Protein 4H3T (pdb70)

CATH classification: 1.10.132.100

Sequence (512 aa):
EPEHFDLSSEPWLPVRFRDGRRSEVSLRDIFVLAHTIVGFDVDFPTLEPALLRLVLALAYRILRGPKDDAEWGRLWEADRFSEDAIDDYFARWRHRFDLFSKEFPFFQVADLEPAGKGGVKKTANSLVAYAPSTELALSPAEAARWLVERHAFGSASDKTGAKGNPKVKGGKDTPAIGYLAWIGFVAPVGQTLRETLLLNLVPWQYRNLIRGGEDDVPAWERDPLGPTRVRAPDGVCDLFTWQGRRIRLFPERRRGDAIVVPRVLICAGDEVDRRAARDVDPHVGWRESRRGAEVSYVPLRARPGQQQVWRGLSSVLALGAEEQRAGVLSFVEGLQSRGIALVSLLVTSAKFGNSTTLDDLAYDRRLDTPLAVLNQEDPAAATVAIDAVTFAAHAAQALGYVAEARYLSYDLSFHEESKRHRVPEGKAALAKAARSSALAEEIYGRRLDAPYRHFLTGLANIDDLERPRAEWAALVEAVARDLASRELAQLAPAQAFAGVAGEDRFRRLARARNEFSP

Radius of gyration: 26.62 Å; Cα contacts (8 Å, |Δi|>4): 987; chains: 1; bounding box: 87×62×56 Å

Nearest PDB structures (foldseek):
  4h3t-assembly1_A  TM=1.002E+00  e=1.294E-88  Acidimicrobium ferrooxidans DSM 10331
  4an8-assembly1_A  TM=8.116E-01  e=1.338E-25  Thermus thermophilus HB8
  4ej3-assembly2_B  TM=8.142E-01  e=2.433E-24  Thermus thermophilus HB8
  4f3e-assembly2_B  TM=8.028E-01  e=8.249E-25  Thermus thermophilus HB8
  4an8-assembly2_B  TM=8.357E-01  e=1.739E-23  Thermus thermophilus HB8

B-factor: mean 52.89, std 14.52, range [32.0, 164.7]

InterPro domains:
  IPR013381 CRISPR-associated protein Cse1 [PF09481] (8-495)
  IPR013381 CRISPR-associated protein Cse1 [TIGR02547] (8-338)

Structure (mmCIF, N/CA/C/O backbone):
data_4H3T
#
_entry.id   4H3T
#
_cell.length_a   137.017
_cell.length_b   137.017
_cell.length_c   203.537
_cell.angle_alpha   90.00
_cell.angle_beta   90.00
_cell.angle_gamma   90.00
#
_symmetry.space_group_name_H-M   'I 41 2 2'
#
loop_
_entity.id
_entity.type
_entity.pdbx_description
1 polymer 'CRISPR-associated protein, Cse1 family'
2 non-polymer GLYCEROL
3 water water
#
loop_
_atom_site.group_PDB
_atom_site.id
_atom_site.type_symbol
_atom_site.label_atom_id
_atom_site.label_alt_id
_atom_site.label_comp_id
_atom_site.label_asym_id
_atom_site.label_entity_id
_atom_site.label_seq_id
_atom_site.pdbx_PDB_ins_code
_atom_site.Cartn_x
_atom_site.Cartn_y
_atom_site.Cartn_z
_atom_site.occupancy
_atom_site.B_iso_or_equiv
_atom_site.auth_seq_id
_atom_site.auth_comp_id
_atom_site.auth_asym_id
_atom_site.auth_atom_id
_atom_site.pdbx_PDB_model_num
ATOM 1 N N . GLU A 1 5 ? 22.992 43.328 -16.108 1.00 81.94 2 GLU A N 1
ATOM 2 C CA . GLU A 1 5 ? 21.965 44.353 -15.817 1.00 78.25 2 GLU A CA 1
ATOM 3 C C . GLU A 1 5 ? 21.178 44.011 -14.539 1.00 77.09 2 GLU A C 1
ATOM 4 O O . GLU A 1 5 ? 20.714 42.872 -14.402 1.00 75.25 2 GLU A O 1
ATOM 10 N N . PRO A 1 6 ? 20.997 44.982 -13.610 1.00 71.14 3 PRO A N 1
ATOM 11 C CA . PRO A 1 6 ? 20.233 44.673 -12.388 1.00 69.92 3 PRO A CA 1
ATOM 12 C C . PRO A 1 6 ? 18.788 44.306 -12.698 1.00 70.29 3 PRO A C 1
ATOM 13 O O . PRO A 1 6 ? 18.177 44.804 -13.671 1.00 68.61 3 PRO A O 1
ATOM 17 N N . GLU A 1 7 ? 18.235 43.427 -11.872 1.00 64.29 4 GLU A N 1
ATOM 18 C CA . GLU A 1 7 ? 16.866 42.967 -12.059 1.00 60.97 4 GLU A CA 1
ATOM 19 C C . GLU A 1 7 ? 15.881 44.094 -11.792 1.00 58.18 4 GLU A C 1
ATOM 20 O O . GLU A 1 7 ? 16.099 44.929 -10.921 1.00 58.40 4 GLU A O 1
ATOM 34 N N . HIS A 1 9 ? 12.345 45.167 -10.339 1.00 49.22 6 HIS A N 1
ATOM 35 C CA . HIS A 1 9 ? 11.385 44.812 -9.321 1.00 48.38 6 HIS A CA 1
ATOM 36 C C . HIS A 1 9 ? 10.538 46.012 -8.944 1.00 50.41 6 HIS A C 1
ATOM 37 O O . HIS A 1 9 ? 11.019 47.147 -9.012 1.00 49.51 6 HIS A O 1
ATOM 44 N N . PHE A 1 10 ? 9.277 45.758 -8.556 1.00 46.09 7 PHE A N 1
ATOM 45 C CA . PHE A 1 10 ? 8.357 46.795 -8.035 1.00 44.62 7 PHE A CA 1
ATOM 46 C C . PHE A 1 10 ? 7.366 46.088 -7.124 1.00 44.45 7 PHE A C 1
ATOM 47 O O . PHE A 1 10 ? 6.351 45.529 -7.561 1.00 43.58 7 PHE A O 1
ATOM 55 N N . ASP A 1 11 ? 7.722 46.053 -5.849 1.00 42.90 8 ASP A N 1
ATOM 56 C CA . ASP A 1 11 ? 6.970 45.346 -4.815 1.00 43.36 8 ASP A CA 1
ATOM 57 C C . ASP A 1 11 ? 5.789 46.227 -4.385 1.00 45.13 8 ASP A C 1
ATOM 58 O O . ASP A 1 11 ? 5.960 47.228 -3.688 1.00 42.61 8 ASP A O 1
ATOM 63 N N . LEU A 1 12 ? 4.597 45.790 -4.745 1.00 41.59 9 LEU A N 1
ATOM 64 C CA . LEU A 1 12 ? 3.347 46.515 -4.475 1.00 41.21 9 LEU A CA 1
ATOM 65 C C . LEU A 1 12 ? 2.997 46.549 -2.997 1.00 44.52 9 LEU A C 1
ATOM 66 O O . LEU A 1 12 ? 2.163 47.364 -2.570 1.00 43.80 9 LEU A O 1
ATOM 71 N N . SER A 1 13 ? 3.594 45.687 -2.199 1.00 44.42 10 SER A N 1
ATOM 72 C CA . SER A 1 13 ? 3.363 45.775 -0.757 1.00 43.76 10 SER A CA 1
ATOM 73 C C . SER A 1 13 ? 4.188 46.893 -0.098 1.00 49.26 10 SER A C 1
ATOM 74 O O . SER A 1 13 ? 3.845 47.287 1.004 1.00 47.50 10 SER A O 1
ATOM 77 N N . SER A 1 14 ? 5.315 47.354 -0.713 1.00 46.81 11 SER A N 1
ATOM 78 C CA . SER A 1 14 ? 6.194 48.329 -0.068 1.00 46.77 11 SER A CA 1
ATOM 79 C C . SER A 1 14 ? 6.496 49.581 -0.909 1.00 52.50 11 SER A C 1
ATOM 80 O O . SER A 1 14 ? 6.968 50.564 -0.356 1.00 53.92 11 SER A O 1
ATOM 83 N N . GLU A 1 15 ? 6.147 49.602 -2.178 1.00 48.57 12 GLU A N 1
ATOM 84 C CA . GLU A 1 15 ? 6.329 50.790 -3.046 1.00 49.59 12 GLU A CA 1
ATOM 85 C C . GLU A 1 15 ? 5.063 51.592 -3.134 1.00 48.83 12 GLU A C 1
ATOM 86 O O . GLU A 1 15 ? 3.986 51.000 -3.163 1.00 44.69 12 GLU A O 1
ATOM 92 N N . PRO A 1 16 ? 5.171 52.911 -3.327 1.00 48.07 13 PRO A N 1
ATOM 93 C CA . PRO A 1 16 ? 3.939 53.742 -3.388 1.00 47.52 13 PRO A CA 1
ATOM 94 C C . PRO A 1 16 ? 3.205 53.641 -4.731 1.00 48.28 13 PRO A C 1
ATOM 95 O O . PRO A 1 16 ? 3.808 53.802 -5.773 1.00 44.59 13 PRO A O 1
ATOM 99 N N . TRP A 1 17 ? 1.903 53.295 -4.715 1.00 40.98 14 TRP A N 1
ATOM 100 C CA . TRP A 1 17 ? 1.143 53.278 -5.950 1.00 38.28 14 TRP A CA 1
ATOM 101 C C . TRP A 1 17 ? -0.365 53.540 -5.796 1.00 42.26 14 TRP A C 1
ATOM 102 O O . TRP A 1 17 ? -1.034 53.641 -6.813 1.00 40.16 14 TRP A O 1
ATOM 113 N N . LEU A 1 18 ? -0.889 53.592 -4.569 1.00 39.25 15 LEU A N 1
ATOM 114 C CA . LEU A 1 18 ? -2.324 53.749 -4.282 1.00 39.72 15 LEU A CA 1
ATOM 115 C C . LEU A 1 18 ? -2.591 55.187 -3.861 1.00 42.90 15 LEU A C 1
ATOM 116 O O . LEU A 1 18 ? -2.143 55.602 -2.807 1.00 41.31 15 LEU A O 1
ATOM 121 N N . PRO A 1 19 ? -3.241 55.994 -4.719 1.00 42.09 16 PRO A N 1
ATOM 122 C CA . PRO A 1 19 ? -3.426 57.418 -4.380 1.00 41.96 16 PRO A CA 1
ATOM 123 C C . PRO A 1 19 ? -4.524 57.597 -3.340 1.00 42.66 16 PRO A C 1
ATOM 124 O O . PRO A 1 19 ? -5.646 57.105 -3.495 1.00 40.08 16 PRO A O 1
ATOM 128 N N . VAL A 1 20 ? -4.194 58.301 -2.293 1.00 40.31 17 VAL A N 1
ATOM 129 C CA . VAL A 1 20 ? -5.123 58.531 -1.194 1.00 40.36 17 VAL A CA 1
ATOM 130 C C . VAL A 1 20 ? -5.084 59.979 -0.782 1.00 46.45 17 VAL A C 1
ATOM 131 O O . VAL A 1 20 ? -4.148 60.706 -1.090 1.00 45.21 17 VAL A O 1
ATOM 135 N N . ARG A 1 21 ? -6.102 60.371 -0.041 1.00 43.13 18 ARG A N 1
ATOM 136 C CA . ARG A 1 21 ? -6.188 61.676 0.596 1.00 45.26 18 ARG A CA 1
ATOM 137 C C . ARG A 1 21 ? -6.150 61.459 2.116 1.00 48.08 18 ARG A C 1
ATOM 138 O O . ARG A 1 21 ? -6.918 60.660 2.640 1.00 47.58 18 ARG A O 1
ATOM 146 N N . PHE A 1 22 ? -5.222 62.110 2.794 1.00 48.50 19 PHE A N 1
ATOM 147 C CA . PHE A 1 22 ? -5.024 61.972 4.227 1.00 50.51 19 PHE A CA 1
ATOM 148 C C . PHE A 1 22 ? -5.953 62.934 4.968 1.00 55.24 19 PHE A C 1
ATOM 149 O O . PHE A 1 22 ? -6.377 63.927 4.382 1.00 53.65 19 PHE A O 1
ATOM 157 N N . ARG A 1 23 ? -6.294 62.623 6.232 1.00 54.39 20 ARG A N 1
ATOM 158 C CA . ARG A 1 23 ? -7.160 63.479 7.069 1.00 55.33 20 ARG A CA 1
ATOM 159 C C . ARG A 1 23 ? -6.523 64.873 7.299 1.00 60.75 20 ARG A C 1
ATOM 160 O O . ARG A 1 23 ? -7.249 65.846 7.402 1.00 59.97 20 ARG A O 1
ATOM 168 N N . ASP A 1 24 ? -5.175 64.987 7.315 1.00 61.27 21 ASP A N 1
ATOM 169 C CA . ASP A 1 24 ? -4.526 66.317 7.442 1.00 63.97 21 ASP A CA 1
ATOM 170 C C . ASP A 1 24 ? -4.458 67.114 6.090 1.00 69.49 21 ASP A C 1
ATOM 171 O O . ASP A 1 24 ? -3.806 68.170 6.042 1.00 70.06 21 ASP A O 1
ATOM 176 N N . GLY A 1 25 ? -5.035 66.575 5.013 1.00 64.26 22 GLY A N 1
ATOM 177 C CA . GLY A 1 25 ? -5.067 67.240 3.717 1.00 63.23 22 GLY A CA 1
ATOM 178 C C . GLY A 1 25 ? -4.049 66.760 2.706 1.00 64.44 22 GLY A C 1
ATOM 179 O O . GLY A 1 25 ? -4.207 67.050 1.527 1.00 62.94 22 GLY A O 1
ATOM 180 N N . ARG A 1 26 ? -2.997 66.033 3.126 1.00 60.86 23 ARG A N 1
ATOM 181 C CA . ARG A 1 26 ? -2.031 65.496 2.155 1.00 58.09 23 ARG A CA 1
ATOM 182 C C . ARG A 1 26 ? -2.683 64.575 1.147 1.00 55.49 23 ARG A C 1
ATOM 183 O O . ARG A 1 26 ? -3.612 63.828 1.476 1.00 54.87 23 ARG A O 1
ATOM 191 N N . ARG A 1 27 ? -2.157 64.608 -0.066 1.00 51.14 24 ARG A N 1
ATOM 192 C CA . ARG A 1 27 ? -2.549 63.753 -1.185 1.00 50.31 24 ARG A CA 1
ATOM 193 C C . ARG A 1 27 ? -1.297 63.123 -1.743 1.00 54.27 24 ARG A C 1
ATOM 194 O O . ARG A 1 27 ? -0.415 63.836 -2.205 1.00 54.32 24 ARG A O 1
ATOM 202 N N . SER A 1 28 ? -1.168 61.800 -1.594 1.00 50.20 25 SER A N 1
ATOM 203 C CA . SER A 1 28 ? 0.025 61.075 -2.048 1.00 49.46 25 SER A CA 1
ATOM 204 C C . SER A 1 28 ? -0.296 59.584 -2.263 1.00 49.53 25 SER A C 1
ATOM 205 O O . SER A 1 28 ? -1.432 59.136 -2.073 1.00 46.07 25 SER A O 1
ATOM 208 N N . GLU A 1 29 ? 0.656 58.866 -2.789 1.00 45.56 26 GLU A N 1
ATOM 209 C CA . GLU A 1 29 ? 0.513 57.442 -3.063 1.00 42.67 26 GLU A CA 1
ATOM 210 C C . GLU A 1 29 ? 1.070 56.636 -1.956 1.00 44.39 26 GLU A C 1
ATOM 211 O O . GLU A 1 29 ? 2.093 57.001 -1.388 1.00 44.78 26 GLU A O 1
ATOM 217 N N . VAL A 1 30 ? 0.415 55.515 -1.621 1.00 43.31 27 VAL A N 1
ATOM 218 C CA . VAL A 1 30 ? 0.919 54.644 -0.556 1.00 42.33 27 VAL A CA 1
ATOM 219 C C . VAL A 1 30 ? 1.039 53.204 -1.086 1.00 43.97 27 VAL A C 1
ATOM 220 O O . VAL A 1 30 ? 0.445 52.842 -2.105 1.00 42.10 27 VAL A O 1
ATOM 224 N N . SER A 1 31 ? 1.766 52.396 -0.371 1.00 40.10 28 SER A N 1
ATOM 225 C CA . SER A 1 31 ? 1.920 50.958 -0.652 1.00 40.37 28 SER A CA 1
ATOM 226 C C . SER A 1 31 ? 0.739 50.207 -0.046 1.00 47.03 28 SER A C 1
ATOM 227 O O . SER A 1 31 ? -0.029 50.796 0.730 1.00 44.52 28 SER A O 1
ATOM 230 N N . LEU A 1 32 ? 0.617 48.925 -0.347 1.00 42.32 29 LEU A N 1
ATOM 231 C CA . LEU A 1 32 ? -0.450 48.130 0.241 1.00 43.22 29 LEU A CA 1
ATOM 232 C C . LEU A 1 32 ? -0.238 47.952 1.752 1.00 46.35 29 LEU A C 1
ATOM 233 O O . LEU A 1 32 ? -1.195 47.986 2.485 1.00 46.70 29 LEU A O 1
ATOM 238 N N . ARG A 1 33 ? 1.000 47.891 2.217 1.00 45.87 30 ARG A N 1
ATOM 239 C CA . ARG A 1 33 ? 1.286 47.801 3.624 1.00 45.31 30 ARG A CA 1
ATOM 240 C C . ARG A 1 33 ? 0.799 49.080 4.324 1.00 50.73 30 ARG A C 1
ATOM 241 O O . ARG A 1 33 ? 0.050 48.982 5.295 1.00 48.04 30 ARG A O 1
ATOM 249 N N . ASP A 1 34 ? 1.183 50.253 3.817 1.00 49.39 31 ASP A N 1
ATOM 250 C CA . ASP A 1 34 ? 0.766 51.533 4.406 1.00 50.68 31 ASP A CA 1
ATOM 251 C C . ASP A 1 34 ? -0.721 51.818 4.270 1.00 54.32 31 ASP A C 1
ATOM 252 O O . ASP A 1 34 ? -1.289 52.422 5.156 1.00 54.11 31 ASP A O 1
ATOM 257 N N . ILE A 1 35 ? -1.370 51.352 3.241 1.00 48.78 32 ILE A N 1
ATOM 258 C CA . ILE A 1 35 ? -2.808 51.617 3.141 1.00 47.93 32 ILE A CA 1
ATOM 259 C C . ILE A 1 35 ? -3.578 50.913 4.332 1.00 51.36 32 ILE A C 1
ATOM 260 O O . ILE A 1 35 ? -4.569 51.452 4.812 1.00 50.79 32 ILE A O 1
ATOM 265 N N . PHE A 1 36 ? -3.061 49.811 4.861 1.00 46.96 33 PHE A N 1
ATOM 266 C CA . PHE A 1 36 ? -3.648 49.122 6.001 1.00 48.64 33 PHE A CA 1
ATOM 267 C C . PHE A 1 36 ? -3.157 49.736 7.299 1.00 52.77 33 PHE A C 1
ATOM 268 O O . PHE A 1 36 ? -3.953 50.076 8.151 1.00 51.43 33 PHE A O 1
ATOM 276 N N . VAL A 1 37 ? -1.850 49.911 7.436 1.00 50.45 34 VAL A N 1
ATOM 277 C CA . VAL A 1 37 ? -1.269 50.444 8.689 1.00 51.96 34 VAL A CA 1
ATOM 278 C C . VAL A 1 37 ? -1.818 51.853 8.960 1.00 54.80 34 VAL A C 1
ATOM 279 O O . VAL A 1 37 ? -2.169 52.148 10.096 1.00 54.71 34 VAL A O 1
ATOM 283 N N . LEU A 1 38 ? -1.995 52.659 7.900 1.00 49.60 35 LEU A N 1
ATOM 284 C CA . LEU A 1 38 ? -2.439 54.053 8.047 1.00 49.31 35 LEU A CA 1
ATOM 285 C C . LEU A 1 38 ? -3.913 54.288 7.700 1.00 50.91 35 LEU A C 1
ATOM 286 O O . LEU A 1 38 ? -4.336 55.447 7.629 1.00 48.38 35 LEU A O 1
ATOM 291 N N . ALA A 1 39 ? -4.722 53.218 7.539 1.00 49.20 36 ALA A N 1
ATOM 292 C CA . ALA A 1 39 ? -6.124 53.344 7.130 1.00 45.96 36 ALA A CA 1
ATOM 293 C C . ALA A 1 39 ? -6.964 54.287 8.014 1.00 51.15 36 ALA A C 1
ATOM 294 O O . ALA A 1 39 ? -7.786 55.021 7.494 1.00 50.82 36 ALA A O 1
ATOM 296 N N . HIS A 1 40 ? -6.683 54.358 9.322 1.00 50.80 37 HIS A N 1
ATOM 297 C CA . HIS A 1 40 ? -7.401 55.244 10.248 1.00 51.54 37 HIS A CA 1
ATOM 298 C C . HIS A 1 40 ? -6.999 56.740 10.093 1.00 55.60 37 HIS A C 1
ATOM 299 O O . HIS A 1 40 ? -7.632 57.598 10.696 1.00 57.40 37 HIS A O 1
ATOM 306 N N . THR A 1 41 ? -5.933 57.041 9.331 1.00 51.35 38 THR A N 1
ATOM 307 C CA . THR A 1 41 ? -5.428 58.424 9.116 1.00 51.64 38 THR A CA 1
ATOM 308 C C . THR A 1 41 ? -5.805 58.914 7.704 1.00 53.92 38 THR A C 1
ATOM 309 O O . THR A 1 41 ? -5.533 60.059 7.344 1.00 53.93 38 THR A O 1
ATOM 313 N N . ILE A 1 42 ? -6.397 58.026 6.897 1.00 48.83 39 ILE A N 1
ATOM 314 C CA . ILE A 1 42 ? -6.763 58.301 5.496 1.00 47.23 39 ILE A CA 1
ATOM 315 C C . ILE A 1 42 ? -8.222 58.547 5.378 1.00 49.92 39 ILE A C 1
ATOM 316 O O . ILE A 1 42 ? -9.010 57.821 5.977 1.00 49.41 39 ILE A O 1
ATOM 321 N N . VAL A 1 43 ? -8.597 59.574 4.608 1.00 48.36 40 VAL A N 1
ATOM 322 C CA . VAL A 1 43 ? -9.992 59.892 4.283 1.00 47.30 40 VAL A CA 1
ATOM 323 C C . VAL A 1 43 ? -10.522 58.823 3.349 1.00 47.82 40 VAL A C 1
ATOM 324 O O . VAL A 1 43 ? -11.569 58.208 3.588 1.00 47.59 40 VAL A O 1
ATOM 328 N N . GLY A 1 44 ? -9.776 58.597 2.295 1.00 44.72 41 GLY A N 1
ATOM 329 C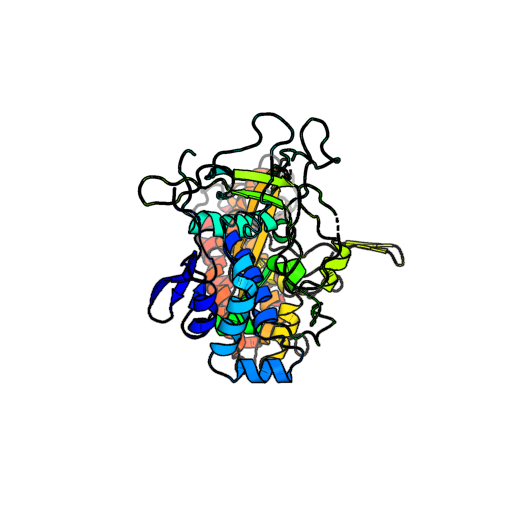 CA . GLY A 1 44 ? -10.131 57.622 1.283 1.00 43.22 41 GLY A CA 1
ATOM 330 C C . GLY A 1 44 ? -9.248 57.678 0.076 1.00 45.01 41 GLY A C 1
ATOM 331 O O . GLY A 1 44 ? -8.238 58.381 0.061 1.00 42.11 41 GLY A O 1
ATOM 332 N N . PHE A 1 45 ? -9.628 56.885 -0.927 1.00 43.15 42 PHE A N 1
ATOM 333 C CA . PHE A 1 45 ? -8.975 56.839 -2.219 1.00 42.50 42 PHE A CA 1
ATOM 334 C C . PHE A 1 45 ? -9.051 58.181 -2.880 1.00 45.05 42 PHE A C 1
ATOM 335 O O . PHE A 1 45 ? -9.983 58.880 -2.656 1.00 43.84 42 PHE A O 1
ATOM 343 N N . ASP A 1 46 ? -8.059 58.539 -3.712 1.00 41.70 43 ASP A N 1
ATOM 344 C CA . ASP A 1 46 ? -8.030 59.811 -4.402 1.00 41.35 43 ASP A CA 1
ATOM 345 C C . ASP A 1 46 ? -7.661 59.532 -5.851 1.00 46.18 43 ASP A C 1
ATOM 346 O O . ASP A 1 46 ? -6.619 59.945 -6.325 1.00 44.93 43 ASP A O 1
ATOM 351 N N . VAL A 1 47 ? -8.509 58.774 -6.556 1.00 43.32 44 VAL A N 1
ATOM 352 C CA . VAL A 1 47 ? -8.125 58.307 -7.890 1.00 43.71 44 VAL A CA 1
ATOM 353 C C . VAL A 1 47 ? -8.499 59.320 -8.973 1.00 48.33 44 VAL A C 1
ATOM 354 O O . VAL A 1 47 ? -9.407 60.087 -8.827 1.00 46.72 44 VAL A O 1
ATOM 358 N N . ASP A 1 48 ? -7.882 59.130 -10.109 1.00 49.43 45 ASP A N 1
ATOM 359 C CA . ASP A 1 48 ? -7.848 59.945 -11.304 1.00 54.17 45 ASP A CA 1
ATOM 360 C C . ASP A 1 48 ? -8.963 59.555 -12.357 1.00 56.76 45 ASP A C 1
ATOM 361 O O . ASP A 1 48 ? -9.223 60.294 -13.299 1.00 57.43 45 ASP A O 1
ATOM 366 N N . PHE A 1 49 ? -9.565 58.381 -12.216 1.00 47.68 46 PHE A N 1
ATOM 367 C CA . PHE A 1 49 ? -10.537 57.887 -13.189 1.00 44.87 46 PHE A CA 1
ATOM 368 C C . PHE A 1 49 ? -11.522 57.011 -12.453 1.00 45.38 46 PHE A C 1
ATOM 369 O O . PHE A 1 49 ? -11.104 56.267 -11.588 1.00 42.51 46 PHE A O 1
ATOM 377 N N . PRO A 1 50 ? -12.827 57.126 -12.746 1.00 45.61 47 PRO A N 1
ATOM 378 C CA . PRO A 1 50 ? -13.842 56.491 -11.891 1.00 46.12 47 PRO A CA 1
ATOM 379 C C . PRO A 1 50 ? -13.815 54.990 -11.742 1.00 47.76 47 PRO A C 1
ATOM 380 O O . PRO A 1 50 ? -14.100 54.520 -10.679 1.00 49.05 47 PRO A O 1
ATOM 384 N N . THR A 1 51 ? -13.385 54.264 -12.738 1.00 40.59 48 THR A N 1
ATOM 385 C CA . THR A 1 51 ? -13.384 52.810 -12.668 1.00 39.27 48 THR A CA 1
ATOM 386 C C . THR A 1 51 ? -12.296 52.307 -11.732 1.00 41.03 48 THR A C 1
ATOM 387 O O . THR A 1 51 ? -12.342 51.192 -11.246 1.00 40.36 48 THR A O 1
ATOM 391 N N . LEU A 1 52 ? -11.307 53.118 -11.482 1.00 40.22 49 LEU A N 1
ATOM 392 C CA . LEU A 1 52 ? -10.250 52.675 -10.595 1.00 37.93 49 LEU A CA 1
ATOM 393 C C . LEU A 1 52 ? -10.736 52.445 -9.128 1.00 42.10 49 LEU A C 1
ATOM 394 O O . LEU A 1 52 ? -10.163 51.629 -8.409 1.00 43.64 49 LEU A O 1
ATOM 399 N N . GLU A 1 53 ? -11.653 53.254 -8.642 1.00 39.71 50 GLU A N 1
ATOM 400 C CA . GLU A 1 53 ? -12.006 53.182 -7.228 1.00 40.03 50 GLU A CA 1
ATOM 401 C C . GLU A 1 53 ? -12.699 51.868 -6.861 1.00 40.67 50 GLU A C 1
ATOM 402 O O . GLU A 1 53 ? -12.203 51.224 -5.958 1.00 40.32 50 GLU A O 1
ATOM 408 N N . PRO A 1 54 ? -13.731 51.387 -7.563 1.00 37.43 51 PRO A N 1
ATOM 409 C CA . PRO A 1 54 ? -14.320 50.065 -7.205 1.00 36.35 51 PRO A CA 1
ATOM 410 C C . PRO A 1 54 ? -13.293 48.933 -7.339 1.00 37.91 51 PRO A C 1
ATOM 411 O O . PRO A 1 54 ? -13.228 47.998 -6.546 1.00 37.93 51 PRO A O 1
ATOM 415 N N . ALA A 1 55 ? -12.442 49.023 -8.349 1.00 36.65 52 ALA A N 1
ATOM 416 C CA . ALA A 1 55 ? -11.444 47.971 -8.608 1.00 36.22 52 ALA A CA 1
ATOM 417 C C . ALA A 1 55 ? -10.404 47.904 -7.508 1.00 36.79 52 ALA A C 1
ATOM 418 O O . ALA A 1 55 ? -10.142 46.804 -6.973 1.00 36.47 52 ALA A O 1
ATOM 420 N N . LEU A 1 56 ? -9.902 49.057 -7.092 1.00 35.76 53 LEU A N 1
ATOM 421 C CA . LEU A 1 56 ? -8.884 49.121 -6.033 1.00 36.50 53 LEU A CA 1
ATOM 422 C C . LEU A 1 56 ? -9.520 48.845 -4.655 1.00 39.42 53 LEU A C 1
ATOM 423 O O . LEU A 1 56 ? -8.913 48.178 -3.847 1.00 40.30 53 LEU A O 1
ATOM 428 N N . LEU A 1 57 ? -10.762 49.255 -4.439 1.00 38.65 54 LEU A N 1
ATOM 429 C CA . LEU A 1 57 ? -11.457 48.991 -3.160 1.00 36.46 54 LEU A CA 1
ATOM 430 C C . LEU A 1 57 ? -11.644 47.500 -2.983 1.00 40.77 54 LEU A C 1
ATOM 431 O O . LEU A 1 57 ? -11.323 46.978 -1.928 1.00 40.16 54 LEU A O 1
ATOM 436 N N . ARG A 1 58 ? -12.131 46.801 -4.028 1.00 35.81 55 ARG A N 1
ATOM 437 C CA . ARG A 1 58 ? -12.323 45.355 -3.961 1.00 37.09 55 ARG A CA 1
ATOM 438 C C . ARG A 1 58 ? -11.016 44.603 -3.797 1.00 39.27 55 ARG A C 1
ATOM 439 O O . ARG A 1 58 ? -10.964 43.669 -3.025 1.00 37.96 55 ARG A O 1
ATOM 447 N N . LEU A 1 59 ? -9.940 45.064 -4.409 1.00 39.27 56 LEU A N 1
ATOM 448 C CA . LEU A 1 59 ? -8.628 44.446 -4.194 1.00 39.10 56 LEU A CA 1
ATOM 449 C C . LEU A 1 59 ? -8.225 44.517 -2.726 1.00 39.50 56 LEU A C 1
ATOM 450 O O . LEU A 1 59 ? -7.724 43.558 -2.127 1.00 39.44 56 LEU A O 1
ATOM 455 N N . VAL A 1 60 ? -8.345 45.706 -2.173 1.00 38.10 57 VAL A N 1
ATOM 456 C CA . VAL A 1 60 ? -7.983 45.981 -0.781 1.00 37.06 57 VAL A CA 1
ATOM 457 C C . VAL A 1 60 ? -8.914 45.211 0.193 1.00 40.77 57 VAL A C 1
ATOM 458 O O . VAL A 1 60 ? -8.426 44.683 1.197 1.00 40.26 57 VAL A O 1
ATOM 462 N N . LEU A 1 61 ? -10.161 45.030 -0.133 1.00 39.36 58 LEU A N 1
ATOM 463 C CA . LEU A 1 61 ? -11.062 44.225 0.732 1.00 39.10 58 LEU A CA 1
ATOM 464 C C . LEU A 1 61 ? -10.682 42.736 0.727 1.00 42.75 58 LEU A C 1
ATOM 465 O O . LEU A 1 61 ? -10.747 42.097 1.751 1.00 40.77 58 LEU A O 1
ATOM 470 N N . ALA A 1 62 ? -10.321 42.167 -0.453 1.00 40.27 59 ALA A N 1
ATOM 471 C CA . ALA A 1 62 ? -9.867 40.786 -0.497 1.00 40.13 59 ALA A CA 1
ATOM 472 C C . ALA A 1 62 ? -8.651 40.624 0.400 1.00 46.53 59 ALA A C 1
ATOM 473 O O . ALA A 1 62 ? -8.513 39.618 1.102 1.00 44.53 59 ALA A O 1
ATOM 475 N N . LEU A 1 63 ? -7.741 41.595 0.345 1.00 43.39 60 LEU A N 1
ATOM 476 C CA . LEU A 1 63 ? -6.519 41.566 1.194 1.00 44.99 60 LEU A CA 1
ATOM 477 C C . LEU A 1 63 ? -6.892 41.670 2.702 1.00 47.87 60 LEU A C 1
ATOM 478 O O . LEU A 1 63 ? -6.344 40.930 3.524 1.00 48.19 60 LEU A O 1
ATOM 483 N N . ALA A 1 64 ? -7.892 42.526 3.051 1.00 44.31 61 ALA A N 1
ATOM 484 C CA . ALA A 1 64 ? -8.353 42.663 4.443 1.00 44.91 61 ALA A CA 1
ATOM 485 C C . ALA A 1 64 ? -8.878 41.348 5.007 1.00 47.56 61 ALA A C 1
ATOM 486 O O . ALA A 1 64 ? -8.457 40.976 6.102 1.00 48.22 61 ALA A O 1
ATOM 488 N N . TYR A 1 65 ? -9.746 40.613 4.256 1.00 41.23 62 TYR A N 1
ATOM 489 C CA . TYR A 1 65 ? -10.256 39.319 4.745 1.00 43.41 62 TYR A CA 1
ATOM 490 C C . TYR A 1 65 ? -9.127 38.325 5.040 1.00 45.25 62 TYR A C 1
ATOM 491 O O . TYR A 1 65 ? -9.205 37.525 6.004 1.00 45.83 62 TYR A O 1
ATOM 500 N N . ARG A 1 66 ? -8.058 38.373 4.223 1.00 44.42 63 ARG A N 1
ATOM 501 C CA . ARG A 1 66 ? -6.917 37.457 4.393 1.00 45.55 63 ARG A CA 1
ATOM 502 C C . ARG A 1 66 ? -6.021 37.910 5.521 1.00 50.77 63 ARG A C 1
ATOM 503 O O . ARG A 1 66 ? -5.529 37.045 6.276 1.00 52.74 63 ARG A O 1
ATOM 511 N N . ILE A 1 67 ? -5.760 39.232 5.642 1.00 45.56 64 ILE A N 1
ATOM 512 C CA . ILE A 1 67 ? -4.906 39.712 6.747 1.00 45.63 64 ILE A CA 1
ATOM 513 C C . ILE A 1 67 ? -5.634 39.485 8.079 1.00 52.88 64 ILE A C 1
ATOM 514 O O . ILE A 1 67 ? -5.030 39.065 9.046 1.00 51.45 64 ILE A O 1
ATOM 519 N N . LEU A 1 68 ? -6.913 39.855 8.157 1.00 50.67 65 LEU A N 1
ATOM 520 C CA . LEU A 1 68 ? -7.639 39.751 9.420 1.00 50.48 65 LEU A CA 1
ATOM 521 C C . LEU A 1 68 ? -8.135 38.316 9.713 1.00 54.75 65 LEU A C 1
ATOM 522 O O . LEU A 1 68 ? -8.605 38.045 10.834 1.00 52.55 65 LEU A O 1
ATOM 527 N N . ARG A 1 69 ? -8.102 37.403 8.706 1.00 51.59 66 ARG A N 1
ATOM 528 C CA . ARG A 1 69 ? -8.605 36.033 8.841 1.00 52.59 66 ARG A CA 1
ATOM 529 C C . ARG A 1 69 ? -10.036 36.141 9.331 1.00 56.09 66 ARG A C 1
ATOM 530 O O . ARG A 1 69 ? -10.489 35.416 10.174 1.00 54.73 66 ARG A O 1
ATOM 538 N N . GLY A 1 70 ? -10.772 37.018 8.710 1.00 53.65 67 GLY A N 1
ATOM 539 C CA . GLY A 1 70 ? -12.124 37.291 9.139 1.00 52.91 67 GLY A CA 1
ATOM 540 C C . GLY A 1 70 ? -12.485 38.673 8.661 1.00 53.47 67 GLY A C 1
ATOM 541 O O . GLY A 1 70 ? -11.812 39.200 7.781 1.00 49.13 67 GLY A O 1
ATOM 542 N N . PRO A 1 71 ? -13.600 39.242 9.146 1.00 52.07 68 PRO A N 1
ATOM 543 C CA . PRO A 1 71 ? -14.434 38.768 10.286 1.00 52.85 68 PRO A CA 1
ATOM 544 C C . PRO A 1 71 ? -15.368 37.617 9.916 1.00 55.66 68 PRO A C 1
ATOM 545 O O . PRO A 1 71 ? -16.048 37.634 8.895 1.00 49.39 68 PRO A O 1
ATOM 549 N N . LYS A 1 72 ? -15.405 36.607 10.749 1.00 55.47 69 LYS A N 1
ATOM 550 C CA . LYS A 1 72 ? -16.285 35.469 10.503 1.00 55.82 69 LYS A CA 1
ATOM 551 C C . LYS A 1 72 ? -17.693 35.774 10.952 1.00 59.27 69 LYS A C 1
ATOM 552 O O . LYS A 1 72 ? -18.631 35.146 10.457 1.00 59.10 69 LYS A O 1
ATOM 558 N N . ASP A 1 73 ? -17.842 36.669 11.942 1.00 55.55 70 ASP A N 1
ATOM 559 C CA . ASP A 1 73 ? -19.139 36.906 12.590 1.00 56.05 70 ASP A CA 1
ATOM 560 C C . ASP A 1 73 ? -19.231 38.325 13.138 1.00 58.71 70 ASP A C 1
ATOM 561 O O . ASP A 1 73 ? -18.279 39.108 13.011 1.00 53.95 70 ASP A O 1
ATOM 566 N N . ASP A 1 74 ? -20.388 38.644 13.722 1.00 57.61 71 ASP A N 1
ATOM 567 C CA . ASP A 1 74 ? -20.659 39.962 14.282 1.00 57.96 71 ASP A CA 1
ATOM 568 C C . ASP A 1 74 ? -19.743 40.301 15.440 1.00 63.06 71 ASP A C 1
ATOM 569 O O . ASP A 1 74 ? -19.401 41.467 15.561 1.00 62.87 71 ASP A O 1
ATOM 574 N N . ALA A 1 75 ? -19.393 39.333 16.310 1.00 61.63 72 ALA A N 1
ATOM 575 C CA . ALA A 1 75 ? -18.496 39.616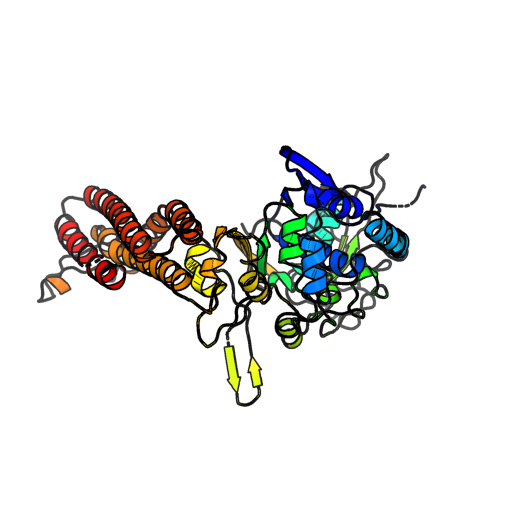 17.433 1.00 61.62 72 ALA A CA 1
ATOM 576 C C . ALA A 1 75 ? -17.141 40.029 16.916 1.00 61.84 72 ALA A C 1
ATOM 577 O O . ALA A 1 75 ? -16.606 41.021 17.397 1.00 61.52 72 ALA A O 1
ATOM 579 N N . GLU A 1 76 ? -16.586 39.313 15.912 1.00 59.92 73 GLU A N 1
ATOM 580 C CA . GLU A 1 76 ? -15.295 39.718 15.356 1.00 59.51 73 GLU A CA 1
ATOM 581 C C . GLU A 1 76 ? -15.423 41.085 14.698 1.00 60.42 73 GLU A C 1
ATOM 582 O O . GLU A 1 76 ? -14.525 41.918 14.849 1.00 58.26 73 GLU A O 1
ATOM 588 N N . TRP A 1 77 ? -16.516 41.333 13.956 1.00 56.57 74 TRP A N 1
ATOM 589 C CA . TRP A 1 77 ? -16.660 42.638 13.291 1.00 54.42 74 TRP A CA 1
ATOM 590 C C . TRP A 1 77 ? -16.670 43.766 14.343 1.00 57.37 74 TRP A C 1
ATOM 591 O O . TRP A 1 77 ? -16.007 44.761 14.184 1.00 56.19 74 TRP A O 1
ATOM 602 N N . GLY A 1 78 ? -17.451 43.565 15.374 1.00 56.52 75 GLY A N 1
ATOM 603 C CA . GLY A 1 78 ? -17.587 44.449 16.523 1.00 58.89 75 GLY A CA 1
ATOM 604 C C . GLY A 1 78 ? -16.253 44.787 17.178 1.00 63.42 75 GLY A C 1
ATOM 605 O O . GLY A 1 78 ? -15.979 45.956 17.436 1.00 64.15 75 GLY A O 1
ATOM 606 N N . ARG A 1 79 ? -15.380 43.801 17.387 1.00 60.45 76 ARG A N 1
ATOM 607 C CA . ARG A 1 79 ? -14.062 44.104 17.978 1.00 62.21 76 ARG A CA 1
ATOM 608 C C . ARG A 1 79 ? -13.188 44.921 17.004 1.00 63.26 76 ARG A C 1
ATOM 609 O O . ARG A 1 79 ? -12.400 45.749 17.433 1.00 63.51 76 ARG A O 1
ATOM 617 N N . LEU A 1 80 ? -13.335 44.729 15.703 1.00 56.68 77 LEU A N 1
ATOM 618 C CA . LEU A 1 80 ? -12.591 45.550 14.736 1.00 54.29 77 LEU A CA 1
ATOM 619 C C . LEU A 1 80 ? -13.115 46.997 14.728 1.00 60.17 77 LEU A C 1
ATOM 620 O O . LEU A 1 80 ? -12.318 47.939 14.773 1.00 58.90 77 LEU A O 1
ATOM 625 N N . TRP A 1 81 ? -14.450 47.167 14.711 1.00 57.45 78 TRP A N 1
ATOM 626 C CA . TRP A 1 81 ? -15.072 48.483 14.698 1.00 57.84 78 TRP A CA 1
ATOM 627 C C . TRP A 1 81 ? -14.678 49.280 15.951 1.00 62.75 78 TRP A C 1
ATOM 628 O O . TRP A 1 81 ? -14.353 50.445 15.821 1.00 61.84 78 TRP A O 1
ATOM 639 N N . GLU A 1 82 ? -14.669 48.637 17.139 1.00 61.12 79 GLU A N 1
ATOM 640 C CA . GLU A 1 82 ? -14.349 49.290 18.421 1.00 63.82 79 GLU A CA 1
ATOM 641 C C . GLU A 1 82 ? -12.840 49.612 18.555 1.00 68.16 79 GLU A C 1
ATOM 642 O O . GLU A 1 82 ? -12.484 50.478 19.353 1.00 69.62 79 GLU A O 1
ATOM 648 N N . ALA A 1 83 ? -11.957 48.917 17.816 1.00 63.17 80 ALA A N 1
ATOM 649 C CA . ALA A 1 83 ? -10.515 49.212 17.839 1.00 64.33 80 ALA A CA 1
ATOM 650 C C . ALA A 1 83 ? -10.268 50.457 16.990 1.00 66.48 80 ALA A C 1
ATOM 651 O O . ALA A 1 83 ? -11.148 50.810 16.207 1.00 66.36 80 ALA A O 1
ATOM 653 N N . ASP A 1 84 ? -9.106 51.125 17.103 1.00 60.09 81 ASP A N 1
ATOM 654 C CA . ASP A 1 84 ? -8.897 52.374 16.363 1.00 60.77 81 ASP A CA 1
ATOM 655 C C . ASP A 1 84 ? -7.966 52.247 15.152 1.00 64.37 81 ASP A C 1
ATOM 656 O O . ASP A 1 84 ? -7.831 53.210 14.399 1.00 62.94 81 ASP A O 1
ATOM 661 N N . ARG A 1 85 ? -7.300 51.104 14.998 1.00 59.98 82 ARG A N 1
ATOM 662 C CA . ARG A 1 85 ? -6.398 50.890 13.878 1.00 58.20 82 ARG A CA 1
ATOM 663 C C . ARG A 1 85 ? -6.237 49.385 13.648 1.00 59.01 82 ARG A C 1
ATOM 664 O O . ARG A 1 85 ? -6.599 48.560 14.509 1.00 59.55 82 ARG A O 1
ATOM 672 N N . PHE A 1 86 ? -5.701 49.044 12.498 1.00 54.71 83 PHE A N 1
ATOM 673 C CA . PHE A 1 86 ? -5.405 47.657 12.159 1.00 54.34 83 PHE A CA 1
ATOM 674 C C . PHE A 1 86 ? -4.042 47.289 12.757 1.00 59.91 83 PHE A C 1
ATOM 675 O O . PHE A 1 86 ? -3.173 48.134 12.938 1.00 59.30 83 PHE A O 1
ATOM 683 N N . SER A 1 87 ? -3.891 46.020 13.086 1.00 58.76 84 SER A N 1
ATOM 684 C CA . SER A 1 87 ? -2.678 45.476 13.672 1.00 59.15 84 SER A CA 1
ATOM 685 C C . SER A 1 87 ? -1.534 45.455 12.673 1.00 61.14 84 SER A C 1
ATOM 686 O O . SER A 1 87 ? -1.606 44.709 11.678 1.00 56.11 84 SER A O 1
ATOM 689 N N . GLU A 1 88 ? -0.435 46.215 12.968 1.00 60.07 85 GLU A N 1
ATOM 690 C CA . GLU A 1 88 ? 0.778 46.171 12.147 1.00 60.13 85 GLU A CA 1
ATOM 691 C C . GLU A 1 88 ? 1.377 44.772 12.062 1.00 64.57 85 GLU A C 1
ATOM 692 O O . GLU A 1 88 ? 1.949 44.413 11.024 1.00 63.11 85 GLU A O 1
ATOM 698 N N . ASP A 1 89 ? 1.275 43.998 13.149 1.00 61.91 86 ASP A N 1
ATOM 699 C CA . ASP A 1 89 ? 1.852 42.649 13.203 1.00 63.21 86 ASP A CA 1
ATOM 700 C C . ASP A 1 89 ? 1.076 41.696 12.268 1.00 62.93 86 ASP A C 1
ATOM 701 O O . ASP A 1 89 ? 1.695 40.907 11.553 1.00 60.12 86 ASP A O 1
ATOM 706 N N . ALA A 1 90 ? -0.267 41.811 12.220 1.00 58.94 87 ALA A N 1
ATOM 707 C CA . ALA A 1 90 ? -1.079 40.977 11.322 1.00 57.29 87 ALA A CA 1
ATOM 708 C C . ALA A 1 90 ? -0.754 41.290 9.864 1.00 59.24 87 ALA A C 1
ATOM 709 O O . ALA A 1 90 ? -0.655 40.385 9.014 1.00 57.33 87 ALA A O 1
ATOM 711 N N . ILE A 1 91 ? -0.582 42.590 9.589 1.00 55.46 88 ILE A N 1
ATOM 712 C CA . ILE A 1 91 ? -0.296 43.111 8.253 1.00 53.19 88 ILE A CA 1
ATOM 713 C C . ILE A 1 91 ? 1.064 42.643 7.817 1.00 58.51 88 ILE A C 1
ATOM 714 O O . ILE A 1 91 ? 1.190 42.058 6.745 1.00 55.72 88 ILE A O 1
ATOM 719 N N . ASP A 1 92 ? 2.082 42.841 8.666 1.00 56.80 89 ASP A N 1
ATOM 720 C CA . ASP A 1 92 ? 3.458 42.453 8.327 1.00 57.56 89 ASP A CA 1
ATOM 721 C C . ASP A 1 92 ? 3.644 40.925 8.271 1.00 61.47 89 ASP A C 1
ATOM 722 O O . ASP A 1 92 ? 4.347 40.469 7.382 1.00 62.18 89 ASP A O 1
ATOM 727 N N . ASP A 1 93 ? 2.953 40.137 9.094 1.00 58.15 90 ASP A N 1
ATOM 728 C CA . ASP A 1 93 ? 3.023 38.675 8.951 1.00 58.08 90 ASP A CA 1
ATOM 729 C C . ASP A 1 93 ? 2.450 38.237 7.584 1.00 58.38 90 ASP A C 1
ATOM 730 O O . ASP A 1 93 ? 3.030 37.389 6.918 1.00 57.84 90 ASP A O 1
ATOM 735 N N . TYR A 1 94 ? 1.343 38.842 7.156 1.00 52.62 91 TYR A N 1
ATOM 736 C CA . TYR A 1 94 ? 0.751 38.475 5.860 1.00 50.14 91 TYR A CA 1
ATOM 737 C C . TYR A 1 94 ? 1.706 38.831 4.714 1.00 53.95 91 TYR A C 1
ATOM 738 O O . TYR A 1 94 ? 1.998 37.967 3.890 1.00 52.46 91 TYR A O 1
ATOM 747 N N . PHE A 1 95 ? 2.199 40.078 4.661 1.00 52.51 92 PHE A N 1
ATOM 748 C CA . PHE A 1 95 ? 3.088 40.488 3.553 1.00 53.97 92 PHE A CA 1
ATOM 749 C C . PHE A 1 95 ? 4.447 39.810 3.621 1.00 59.32 92 PHE A C 1
ATOM 750 O O . PHE A 1 95 ? 5.010 39.566 2.555 1.00 60.32 92 PHE A O 1
ATOM 758 N N . ALA A 1 96 ? 4.928 39.364 4.795 1.00 58.27 93 ALA A N 1
ATOM 759 C CA . ALA A 1 96 ? 6.175 38.569 4.832 1.00 58.48 93 ALA A CA 1
ATOM 760 C C . ALA A 1 96 ? 5.901 37.234 4.124 1.00 65.20 93 ALA A C 1
ATOM 761 O O . ALA A 1 96 ? 6.699 36.819 3.303 1.00 68.38 93 ALA A O 1
ATOM 763 N N . ARG A 1 97 ? 4.730 36.607 4.367 1.00 59.43 94 ARG A N 1
ATOM 764 C CA . ARG A 1 97 ? 4.384 35.336 3.704 1.00 59.31 94 ARG A CA 1
ATOM 765 C C . ARG A 1 97 ? 4.155 35.473 2.188 1.00 56.19 94 ARG A C 1
ATOM 766 O O . ARG A 1 97 ? 4.531 34.579 1.456 1.00 52.91 94 ARG A O 1
ATOM 774 N N . TRP A 1 98 ? 3.525 36.545 1.719 1.00 52.68 95 TRP A N 1
ATOM 775 C CA . TRP A 1 98 ? 3.086 36.609 0.333 1.00 51.62 95 TRP A CA 1
ATOM 776 C C . TRP A 1 98 ? 3.762 37.628 -0.535 1.00 55.29 95 TRP A C 1
ATOM 777 O O . TRP A 1 98 ? 3.419 37.705 -1.741 1.00 52.45 95 TRP A O 1
ATOM 788 N N . ARG A 1 99 ? 4.719 38.380 -0.021 1.00 50.87 96 ARG A N 1
ATOM 789 C CA . ARG A 1 99 ? 5.256 39.430 -0.892 1.00 52.30 96 ARG A CA 1
ATOM 790 C C . ARG A 1 99 ? 6.011 38.902 -2.117 1.00 52.80 96 ARG A C 1
ATOM 791 O O . ARG A 1 99 ? 6.066 39.638 -3.088 1.00 51.35 96 ARG A O 1
ATOM 799 N N . HIS A 1 100 ? 6.403 37.614 -2.160 1.00 48.74 97 HIS A N 1
ATOM 800 C CA . HIS A 1 100 ? 6.978 37.017 -3.383 1.00 49.28 97 HIS A CA 1
ATOM 801 C C . HIS A 1 100 ? 5.914 36.985 -4.536 1.00 47.62 97 HIS A C 1
ATOM 802 O O . HIS A 1 100 ? 6.243 36.762 -5.708 1.00 47.59 97 HIS A O 1
ATOM 809 N N . ARG A 1 101 ? 4.654 37.248 -4.203 1.00 44.75 98 ARG A N 1
ATOM 810 C CA . ARG A 1 101 ? 3.559 37.307 -5.174 1.00 42.80 98 ARG A CA 1
ATOM 811 C C . ARG A 1 101 ? 3.087 38.720 -5.496 1.00 46.88 98 ARG A C 1
ATOM 812 O O . ARG A 1 101 ? 2.227 38.849 -6.382 1.00 44.55 98 ARG A O 1
ATOM 820 N N . PHE A 1 102 ? 3.658 39.762 -4.842 1.00 43.19 99 PHE A N 1
ATOM 821 C CA . PHE A 1 102 ? 3.298 41.157 -5.062 1.00 43.04 99 PHE A CA 1
ATOM 822 C C . PHE A 1 102 ? 4.313 41.935 -5.888 1.00 46.19 99 PHE A C 1
ATOM 823 O O . PHE A 1 102 ? 4.207 43.149 -5.959 1.00 44.37 99 PHE A O 1
ATOM 831 N N . ASP A 1 103 ? 5.227 41.262 -6.563 1.00 44.62 100 ASP A N 1
ATOM 832 C CA . ASP A 1 103 ? 6.202 41.944 -7.423 1.00 42.40 100 ASP A CA 1
ATOM 833 C C . ASP A 1 103 ? 5.579 42.063 -8.838 1.00 44.50 100 ASP A C 1
ATOM 834 O O . ASP A 1 103 ? 5.321 41.075 -9.541 1.00 42.71 100 ASP A O 1
ATOM 839 N N . LEU A 1 104 ? 5.380 43.314 -9.270 1.00 42.67 101 LEU A N 1
ATOM 840 C CA . LEU A 1 104 ? 4.845 43.602 -10.597 1.00 42.11 101 LEU A CA 1
ATOM 841 C C . LEU A 1 104 ? 5.731 43.057 -11.744 1.00 44.57 101 LEU A C 1
ATOM 842 O O . LEU A 1 104 ? 5.215 42.759 -12.816 1.00 42.66 101 LEU A O 1
ATOM 847 N N . PHE A 1 105 ? 7.053 42.972 -11.533 1.00 43.16 102 PHE A N 1
ATOM 848 C CA . PHE A 1 105 ? 7.986 42.504 -12.553 1.00 44.78 102 PHE A CA 1
ATOM 849 C C . PHE A 1 105 ? 8.692 41.211 -12.169 1.00 48.53 102 PHE A C 1
ATOM 850 O O . PHE A 1 105 ? 9.743 40.919 -12.719 1.00 47.67 102 PHE A O 1
ATOM 858 N N . SER A 1 106 ? 8.074 40.375 -11.316 1.00 45.63 103 SER A N 1
ATOM 859 C CA . SER A 1 106 ? 8.646 39.069 -10.982 1.00 46.86 103 SER A CA 1
ATOM 860 C C . SER A 1 106 ? 8.783 38.249 -12.267 1.00 50.72 103 SER A C 1
ATOM 861 O O . SER A 1 106 ? 7.895 38.298 -13.114 1.00 47.88 103 SER A O 1
ATOM 864 N N . LYS A 1 107 ? 9.881 37.540 -12.431 1.00 50.04 104 LYS A N 1
ATOM 865 C CA . LYS A 1 107 ? 10.045 36.704 -13.634 1.00 52.06 104 LYS A CA 1
ATOM 866 C C . LYS A 1 107 ? 9.201 35.409 -13.544 1.00 55.01 104 LYS A C 1
ATOM 867 O O . LYS A 1 107 ? 8.845 34.852 -14.558 1.00 56.18 104 LYS A O 1
ATOM 873 N N . GLU A 1 108 ? 8.809 34.982 -12.363 1.00 50.73 105 GLU A N 1
ATOM 874 C CA . GLU A 1 108 ? 8.016 33.776 -12.210 1.00 49.22 105 GLU A CA 1
ATOM 875 C C . GLU A 1 108 ? 6.571 34.070 -11.813 1.00 53.15 105 GLU A C 1
ATOM 876 O O . GLU A 1 108 ? 5.679 33.392 -12.307 1.00 52.56 105 GLU A O 1
ATOM 882 N N . PHE A 1 109 ? 6.323 35.033 -10.907 1.00 46.85 106 PHE A N 1
ATOM 883 C CA . PHE A 1 109 ? 4.986 35.311 -10.415 1.00 46.71 106 PHE A CA 1
ATOM 884 C C . PHE A 1 109 ? 4.567 36.781 -10.583 1.00 48.14 106 PHE A C 1
ATOM 885 O O . PHE A 1 109 ? 4.217 37.431 -9.596 1.00 45.98 106 PHE A O 1
ATOM 893 N N . PRO A 1 110 ? 4.737 37.384 -11.777 1.00 43.59 107 PRO A N 1
ATOM 894 C CA . PRO A 1 110 ? 4.347 38.795 -11.912 1.00 40.41 107 PRO A CA 1
ATOM 895 C C . PRO A 1 110 ? 2.896 38.989 -11.461 1.00 42.80 107 PRO A C 1
ATOM 896 O O . PRO A 1 110 ? 1.982 38.264 -11.874 1.00 41.56 107 PRO A O 1
ATOM 900 N N . PHE A 1 111 ? 2.698 40.001 -10.598 1.00 40.08 108 PHE A N 1
ATOM 901 C CA . PHE A 1 111 ? 1.394 40.283 -10.008 1.00 37.39 108 PHE A CA 1
ATOM 902 C C . PHE A 1 111 ? 0.321 40.534 -11.073 1.00 39.31 108 PHE A C 1
ATOM 903 O O . PHE A 1 111 ? 0.508 41.388 -11.933 1.00 36.47 108 PHE A O 1
ATOM 911 N N . PHE A 1 112 ? -0.787 39.780 -11.016 1.00 38.32 109 PHE A N 1
ATOM 912 C CA . PHE A 1 112 ? -1.937 39.874 -11.910 1.00 36.23 109 PHE A CA 1
ATOM 913 C C . PHE A 1 112 ? -1.552 39.678 -13.373 1.00 39.11 109 PHE A C 1
ATOM 914 O O . PHE A 1 112 ? -2.271 40.120 -14.317 1.00 37.44 109 PHE A O 1
ATOM 922 N N . GLN A 1 113 ? -0.410 38.937 -13.598 1.00 36.57 110 GLN A N 1
ATOM 923 C CA . GLN A 1 113 ? 0.106 38.710 -14.936 1.00 38.13 110 GLN A CA 1
ATOM 924 C C . GLN A 1 113 ? 0.428 37.262 -15.164 1.00 42.54 110 GLN A C 1
ATOM 925 O O . GLN A 1 113 ? 0.474 36.463 -14.219 1.00 41.79 110 GLN A O 1
ATOM 931 N N . VAL A 1 114 ? 0.727 36.952 -16.433 1.00 44.16 111 VAL A N 1
ATOM 932 C CA . VAL A 1 114 ? 1.203 35.637 -16.915 1.00 43.13 111 VAL A CA 1
ATOM 933 C C . VAL A 1 114 ? 2.626 35.856 -17.381 1.00 45.16 111 VAL A C 1
ATOM 934 O O . VAL A 1 114 ? 2.851 36.549 -18.375 1.00 40.06 111 VAL A O 1
ATOM 938 N N . ALA A 1 115 ? 3.592 35.255 -16.687 1.00 44.36 112 ALA A N 1
ATOM 939 C CA . ALA A 1 115 ? 5.004 35.500 -16.943 1.00 47.71 112 ALA A CA 1
ATOM 940 C C . ALA A 1 115 ? 5.477 35.197 -18.373 1.00 51.98 112 ALA A C 1
ATOM 941 O O . ALA A 1 115 ? 6.392 35.874 -18.886 1.00 51.53 112 ALA A O 1
ATOM 943 N N . ASP A 1 116 ? 4.991 34.112 -18.952 1.00 47.57 113 ASP A N 1
ATOM 944 C CA . ASP A 1 116 ? 5.498 33.703 -20.279 1.00 49.82 113 ASP A CA 1
ATOM 945 C C . ASP A 1 116 ? 4.491 34.023 -21.361 1.00 49.93 113 ASP A C 1
ATOM 946 O O . ASP A 1 116 ? 4.521 33.385 -22.384 1.00 49.41 113 ASP A O 1
ATOM 951 N N . LEU A 1 117 ? 3.525 34.885 -21.108 1.00 43.45 114 LEU A N 1
ATOM 952 C CA . LEU A 1 117 ? 2.501 35.188 -22.119 1.00 43.08 114 LEU A CA 1
ATOM 953 C C . LEU A 1 117 ? 3.109 35.676 -23.439 1.00 47.29 114 LEU A C 1
ATOM 954 O O . LEU A 1 117 ? 3.938 36.564 -23.437 1.00 46.76 114 LEU A O 1
ATOM 959 N N . GLU A 1 118 ? 2.673 35.120 -24.538 1.00 43.86 115 GLU A N 1
ATOM 960 C CA . GLU A 1 118 ? 3.123 35.496 -25.868 1.00 45.68 115 GLU A CA 1
ATOM 961 C C . GLU A 1 118 ? 1.950 35.602 -26.836 1.00 50.96 115 GLU A C 1
ATOM 962 O O . GLU A 1 118 ? 0.991 34.863 -26.709 1.00 49.05 115 GLU A O 1
ATOM 968 N N . PRO A 1 119 ? 2.041 36.476 -27.858 1.00 49.72 116 PRO A N 1
ATOM 969 C CA . PRO A 1 119 ? 0.975 36.509 -28.881 1.00 51.24 116 PRO A CA 1
ATOM 970 C C . PRO A 1 119 ? 0.931 35.230 -29.723 1.00 54.05 116 PRO A C 1
ATOM 971 O O . PRO A 1 119 ? 1.952 34.607 -29.963 1.00 55.12 116 PRO A O 1
ATOM 975 N N . ALA A 1 120 ? -0.263 34.782 -30.119 1.00 52.64 117 ALA A N 1
ATOM 976 C CA . ALA A 1 120 ? -0.411 33.577 -30.971 1.00 55.06 117 ALA A CA 1
ATOM 977 C C . ALA A 1 120 ? 0.220 33.760 -32.368 1.00 65.17 117 ALA A C 1
ATOM 978 O O . ALA A 1 120 ? 0.660 32.783 -32.980 1.00 67.18 117 ALA A O 1
ATOM 980 N N . GLY A 1 121 ? 0.206 34.984 -32.869 1.00 64.87 118 GLY A N 1
ATOM 981 C CA . GLY A 1 121 ? 0.828 35.320 -34.151 1.00 68.09 118 GLY A CA 1
ATOM 982 C C . GLY A 1 121 ? 1.610 36.621 -34.063 1.00 74.75 118 GLY A C 1
ATOM 983 O O . GLY A 1 121 ? 2.114 36.998 -32.994 1.00 76.13 118 GLY A O 1
ATOM 984 N N . LYS A 1 122 ? 1.652 37.361 -35.162 1.00 68.67 119 LYS A N 1
ATOM 985 C CA . LYS A 1 122 ? 2.381 38.633 -35.255 1.00 65.98 119 LYS A CA 1
ATOM 986 C C . LYS A 1 122 ? 1.534 39.828 -34.745 1.00 69.49 119 LYS A C 1
ATOM 987 O O . LYS A 1 122 ? 0.304 39.743 -34.718 1.00 72.51 119 LYS A O 1
ATOM 993 N N . GLY A 1 123 ? 2.201 40.873 -34.254 1.00 62.87 120 GLY A N 1
ATOM 994 C CA . GLY A 1 123 ? 1.582 42.117 -33.802 1.00 62.16 120 GLY A CA 1
ATOM 995 C C . GLY A 1 123 ? 0.663 42.176 -32.567 1.00 66.31 120 GLY A C 1
ATOM 996 O O . GLY A 1 123 ? 0.056 43.231 -32.307 1.00 69.20 120 GLY A O 1
ATOM 997 N N . GLY A 1 124 ? 0.553 41.120 -31.781 1.00 54.49 121 GLY A N 1
ATOM 998 C CA . GLY A 1 124 ? -0.358 41.172 -30.606 1.00 51.44 121 GLY A CA 1
ATOM 999 C C . GLY A 1 124 ? 0.003 42.146 -29.479 1.00 51.13 121 GLY A C 1
ATOM 1000 O O . GLY A 1 124 ? -0.885 42.736 -28.827 1.00 45.88 121 GLY A O 1
ATOM 1001 N N . VAL A 1 125 ? 1.306 42.368 -29.266 1.00 48.66 122 VAL A N 1
ATOM 1002 C CA . VAL A 1 125 ? 1.826 43.288 -28.241 1.00 47.71 122 VAL A CA 1
ATOM 1003 C C . VAL A 1 125 ? 1.512 44.720 -28.662 1.00 51.94 122 VAL A C 1
ATOM 1004 O O . VAL A 1 125 ? 1.739 45.075 -29.819 1.00 51.57 122 VAL A O 1
ATOM 1008 N N A LYS A 1 126 ? 0.998 45.537 -27.723 0.52 45.27 123 LYS A N 1
ATOM 1009 N N B LYS A 1 126 ? 0.994 45.538 -27.734 0.48 45.65 123 LYS A N 1
ATOM 1010 C CA A LYS A 1 126 ? 0.616 46.928 -27.974 0.52 45.32 123 LYS A CA 1
ATOM 1011 C CA B LYS A 1 126 ? 0.624 46.929 -28.004 0.48 45.76 123 LYS A CA 1
ATOM 1012 C C A LYS A 1 126 ? 1.389 47.851 -27.074 0.52 47.41 123 LYS A C 1
ATOM 1013 C C B LYS A 1 126 ? 1.390 47.848 -27.087 0.48 47.76 123 LYS A C 1
ATOM 1014 O O A LYS A 1 126 ? 1.987 47.411 -26.086 0.52 45.15 123 LYS A O 1
ATOM 1015 O O B LYS A 1 126 ? 1.985 47.400 -26.103 0.48 45.75 123 LYS A O 1
ATOM 1026 N N . THR A 1 127 ? 1.353 49.135 -27.379 1.00 44.83 124 THR A N 1
ATOM 1027 C CA . THR A 1 127 ? 1.995 50.138 -26.520 1.00 45.68 124 THR A CA 1
ATOM 1028 C C . THR A 1 127 ? 1.171 50.162 -25.245 1.00 46.21 124 THR A C 1
ATOM 1029 O O . THR A 1 127 ? -0.040 49.857 -25.235 1.00 42.46 124 THR A O 1
ATOM 1033 N N . ALA A 1 128 ? 1.829 50.500 -24.144 1.00 44.97 125 ALA A N 1
ATOM 1034 C CA . ALA A 1 128 ? 1.196 50.497 -22.852 1.00 43.29 125 ALA A CA 1
ATOM 1035 C C . ALA A 1 128 ? 0.022 51.473 -22.682 1.00 44.97 125 ALA A C 1
ATOM 1036 O O . ALA A 1 128 ? -0.828 51.254 -21.814 1.00 43.93 125 ALA A O 1
ATOM 1038 N N . ASN A 1 129 ? -0.122 52.447 -23.556 1.00 43.32 126 ASN A N 1
ATOM 1039 C CA . ASN A 1 129 ? -1.276 53.345 -23.518 1.00 44.08 126 ASN A CA 1
ATOM 1040 C C . ASN A 1 129 ? -2.604 52.550 -23.713 1.00 45.71 126 ASN A C 1
ATOM 1041 O O . ASN A 1 129 ? -3.617 52.966 -23.177 1.00 43.26 126 ASN A O 1
ATOM 1046 N N . SER A 1 130 ? -2.580 51.368 -24.380 1.00 44.72 127 SER A N 1
ATOM 1047 C CA . SER A 1 130 ? -3.786 50.503 -24.523 1.00 44.96 127 SER A CA 1
ATOM 1048 C C . SER A 1 130 ? -4.335 50.002 -23.137 1.00 46.59 127 SER A C 1
ATOM 1049 O O . SER A 1 130 ? -5.490 49.565 -23.042 1.00 41.68 127 SER A O 1
ATOM 1052 N N . LEU A 1 131 ? -3.503 50.013 -22.069 1.00 42.29 128 LEU A N 1
ATOM 1053 C CA . LEU A 1 131 ? -3.953 49.605 -20.720 1.00 43.21 128 LEU A CA 1
ATOM 1054 C C . LEU A 1 131 ? -4.706 50.753 -20.032 1.00 45.97 128 LEU A C 1
ATOM 1055 O O . LEU A 1 131 ? -5.445 50.546 -19.089 1.00 47.37 128 LEU A O 1
ATOM 1060 N N . VAL A 1 132 ? -4.578 51.969 -20.541 1.00 45.18 129 VAL A N 1
ATOM 1061 C CA . VAL A 1 132 ? -5.242 53.130 -19.925 1.00 44.84 129 VAL A CA 1
ATOM 1062 C C . VAL A 1 132 ? -6.663 53.233 -20.423 1.00 51.98 129 VAL A C 1
ATOM 1063 O O . VAL A 1 132 ? -6.854 53.196 -21.619 1.00 49.00 129 VAL A O 1
ATOM 1067 N N . ALA A 1 133 ? -7.660 53.423 -19.526 1.00 47.91 130 ALA A N 1
ATOM 1068 C CA . ALA A 1 133 ? -9.032 53.700 -19.936 1.00 50.18 130 ALA A CA 1
ATOM 1069 C C . ALA A 1 133 ? -9.160 55.214 -20.085 1.00 62.60 130 ALA A C 1
ATOM 1070 O O . ALA A 1 133 ? -8.690 55.969 -19.192 1.00 63.96 130 ALA A O 1
ATOM 1072 N N . TYR A 1 134 ? -9.882 55.643 -21.093 1.00 63.03 131 TYR A N 1
ATOM 1073 C CA . TYR A 1 134 ? -10.213 57.061 -21.315 1.00 66.03 131 TYR A CA 1
ATOM 1074 C C . TYR A 1 134 ? -11.761 57.268 -21.188 1.00 70.82 131 TYR A C 1
ATOM 1075 O O . TYR A 1 134 ? -12.565 56.318 -21.245 1.00 65.56 131 TYR A O 1
ATOM 1084 N N . ALA A 1 135 ? -12.135 58.513 -20.906 1.00 73.51 132 ALA A N 1
ATOM 1085 C CA . ALA A 1 135 ? -13.533 58.936 -20.699 1.00 75.50 132 ALA A CA 1
ATOM 1086 C C . ALA A 1 135 ? -14.466 58.454 -21.820 1.00 80.76 132 ALA A C 1
ATOM 1087 O O . ALA A 1 135 ? -14.089 58.567 -22.986 1.00 80.85 132 ALA A O 1
ATOM 1089 N N . PRO A 1 136 ? -15.721 58.042 -21.501 1.00 77.75 133 PRO A N 1
ATOM 1090 C CA . PRO A 1 136 ? -16.656 57.612 -22.554 1.00 78.78 133 PRO A CA 1
ATOM 1091 C C . PRO A 1 136 ? -16.870 58.571 -23.737 1.00 86.02 133 PRO A C 1
ATOM 1092 O O . PRO A 1 136 ? -17.483 58.102 -24.694 1.00 90.16 133 PRO A O 1
ATOM 1096 N N . SER A 1 137 ? -16.365 59.859 -23.701 1.00 80.81 134 SER A N 1
ATOM 1097 C CA . SER A 1 137 ? -16.413 60.903 -24.755 1.00 111.09 134 SER A CA 1
ATOM 1098 C C . SER A 1 137 ? -17.597 61.848 -24.525 1.00 164.70 134 SER A C 1
ATOM 1099 O O . SER A 1 137 ? -17.422 62.924 -23.952 1.00 132.44 134 SER A O 1
ATOM 1102 N N . THR A 1 151 ? 0.061 58.421 -26.627 1.00 82.22 148 THR A N 1
ATOM 1103 C CA . THR A 1 151 ? 0.023 57.168 -27.386 1.00 82.62 148 THR A CA 1
ATOM 1104 C C . THR A 1 151 ? 1.410 56.439 -27.332 1.00 85.83 148 THR A C 1
ATOM 1105 O O . THR A 1 151 ? 1.426 55.207 -27.282 1.00 85.29 148 THR A O 1
ATOM 1109 N N . GLU A 1 152 ? 2.554 57.187 -27.353 1.00 80.93 149 GLU A N 1
ATOM 1110 C CA . GLU A 1 152 ? 3.901 56.632 -27.164 1.00 78.68 149 GLU A CA 1
ATOM 1111 C C . GLU A 1 152 ? 4.349 56.834 -25.673 1.00 73.89 149 GLU A C 1
ATOM 1112 O O . GLU A 1 152 ? 5.469 56.430 -25.332 1.00 72.09 149 GLU A O 1
ATOM 1118 N N . LEU A 1 153 ? 3.465 57.434 -24.785 1.00 65.65 150 LEU A N 1
ATOM 1119 C CA . LEU A 1 153 ? 3.777 57.673 -23.365 1.00 58.80 150 LEU A CA 1
ATOM 1120 C C . LEU A 1 153 ? 3.915 56.399 -22.619 1.00 52.11 150 LEU A C 1
ATOM 1121 O O . LEU A 1 153 ? 2.916 55.768 -22.313 1.00 50.78 150 LEU A O 1
ATOM 1126 N N . ALA A 1 154 ? 5.121 56.082 -22.170 1.00 44.05 151 ALA A N 1
ATOM 1127 C CA . ALA A 1 154 ? 5.296 54.896 -21.362 1.00 41.20 151 ALA A CA 1
ATOM 1128 C C . ALA A 1 154 ? 4.661 55.133 -19.950 1.00 42.98 151 ALA A C 1
ATOM 1129 O O . ALA A 1 154 ? 4.531 56.272 -19.508 1.00 43.20 151 ALA A O 1
ATOM 1131 N N . LEU A 1 155 ? 4.211 54.074 -19.291 1.00 39.99 152 LEU A N 1
ATOM 1132 C CA . LEU A 1 155 ? 3.644 54.188 -17.948 1.00 38.80 152 LEU A CA 1
ATOM 1133 C C . LEU A 1 155 ? 4.722 54.027 -16.900 1.00 43.23 152 LEU A C 1
ATOM 1134 O O . LEU A 1 155 ? 5.669 53.271 -17.072 1.00 42.13 152 LEU A O 1
ATOM 1139 N N . SER A 1 156 ? 4.539 54.672 -15.751 1.00 38.53 153 SER A N 1
ATOM 1140 C CA . SER A 1 156 ? 5.360 54.343 -14.603 1.00 37.83 153 SER A CA 1
ATOM 1141 C C . SER A 1 156 ? 4.896 52.980 -14.060 1.00 41.39 153 SER A C 1
ATOM 1142 O O . SER A 1 156 ? 3.745 52.544 -14.311 1.00 37.39 153 SER A O 1
ATOM 1145 N N . PRO A 1 157 ? 5.725 52.292 -13.256 1.00 39.86 154 PRO A N 1
ATOM 1146 C CA . PRO A 1 157 ? 5.241 51.039 -12.597 1.00 39.15 154 PRO A CA 1
ATOM 1147 C C . PRO A 1 157 ? 3.927 51.237 -11.791 1.00 41.07 154 PRO A C 1
ATOM 1148 O O . PRO A 1 157 ? 3.018 50.435 -11.920 1.00 38.16 154 PRO A O 1
ATOM 1152 N N . ALA A 1 158 ? 3.793 52.316 -11.014 1.00 38.04 155 ALA A N 1
ATOM 1153 C CA . ALA A 1 158 ? 2.571 52.590 -10.228 1.00 36.34 155 ALA A CA 1
ATOM 1154 C C . ALA A 1 158 ? 1.339 52.757 -11.141 1.00 38.16 155 ALA A C 1
ATOM 1155 O O . ALA A 1 158 ? 0.287 52.208 -10.812 1.00 37.77 155 ALA A O 1
ATOM 1157 N N . GLU A 1 159 ? 1.463 53.504 -12.274 1.00 37.66 156 GLU A N 1
ATOM 1158 C CA . GLU A 1 159 ? 0.340 53.682 -13.206 1.00 38.23 156 GLU A CA 1
ATOM 1159 C C . GLU A 1 159 ? -0.053 52.362 -13.807 1.00 40.96 156 GLU A C 1
ATOM 1160 O O . GLU A 1 159 ? -1.242 52.051 -13.943 1.00 37.62 156 GLU A O 1
ATOM 1166 N N . ALA A 1 160 ? 0.955 51.568 -14.188 1.00 38.51 157 ALA A N 1
ATOM 1167 C CA . ALA A 1 160 ? 0.677 50.294 -14.849 1.00 37.44 157 ALA A CA 1
ATOM 1168 C C . ALA A 1 160 ? -0.025 49.349 -13.886 1.00 39.39 157 ALA A C 1
ATOM 1169 O O . ALA A 1 160 ? -0.951 48.664 -14.281 1.00 36.71 157 ALA A O 1
ATOM 1171 N N . ALA A 1 161 ? 0.409 49.332 -12.640 1.00 37.95 158 ALA A N 1
ATOM 1172 C CA . ALA A 1 161 ? -0.226 48.464 -11.609 1.00 38.48 158 ALA A CA 1
ATOM 1173 C C . ALA A 1 161 ? -1.700 48.835 -11.406 1.00 39.47 158 ALA A C 1
ATOM 1174 O O . ALA A 1 161 ? -2.546 47.940 -11.313 1.00 36.49 158 ALA A O 1
ATOM 1176 N N . ARG A 1 162 ? -2.011 50.144 -11.305 1.00 36.33 159 ARG A N 1
ATOM 1177 C CA . ARG A 1 162 ? -3.391 50.579 -11.122 1.00 35.59 159 ARG A CA 1
ATOM 1178 C C . ARG A 1 162 ? -4.252 50.162 -12.312 1.00 37.77 159 ARG A C 1
ATOM 1179 O O . ARG A 1 162 ? -5.326 49.586 -12.121 1.00 34.58 159 ARG A O 1
ATOM 1187 N N . TRP A 1 163 ? -3.760 50.398 -13.542 1.00 34.96 160 TRP A N 1
ATOM 1188 C CA . TRP A 1 163 ? -4.532 50.036 -14.710 1.00 35.73 160 TRP A CA 1
ATOM 1189 C C . TRP A 1 163 ? -4.656 48.533 -14.932 1.00 39.14 160 TRP A C 1
ATOM 1190 O O . TRP A 1 163 ? -5.651 48.080 -15.534 1.00 37.21 160 TRP A O 1
ATOM 1201 N N . LEU A 1 164 ? -3.673 47.774 -14.458 1.00 36.11 161 LEU A N 1
ATOM 1202 C CA . LEU A 1 164 ? -3.690 46.323 -14.518 1.00 36.23 161 LEU A CA 1
ATOM 1203 C C . LEU A 1 164 ? -4.849 45.757 -13.676 1.00 39.51 161 LEU A C 1
ATOM 1204 O O . LEU A 1 164 ? -5.594 44.930 -14.153 1.00 37.44 161 LEU A O 1
ATOM 1209 N N . VAL A 1 165 ? -5.028 46.290 -12.449 1.00 35.64 162 VAL A N 1
ATOM 1210 C CA . VAL A 1 165 ? -6.077 45.928 -11.551 1.00 34.45 162 VAL A CA 1
ATOM 1211 C C . VAL A 1 165 ? -7.405 46.309 -12.166 1.00 36.28 162 VAL A C 1
ATOM 1212 O O . VAL A 1 165 ? -8.332 45.507 -12.208 1.00 37.11 162 VAL A O 1
ATOM 1216 N N . GLU A 1 166 ? -7.465 47.474 -12.772 1.00 35.83 163 GLU A N 1
ATOM 1217 C CA . GLU A 1 166 ? -8.691 47.919 -13.399 1.00 35.85 163 GLU A CA 1
ATOM 1218 C C . GLU A 1 166 ? -9.046 47.090 -14.613 1.00 38.22 163 GLU A C 1
ATOM 1219 O O . GLU A 1 166 ? -10.235 46.814 -14.819 1.00 35.67 163 GLU A O 1
ATOM 1225 N N . ARG A 1 167 ? -8.060 46.709 -15.450 1.00 36.18 164 ARG A N 1
ATOM 1226 C CA . ARG A 1 167 ? -8.379 46.056 -16.713 1.00 36.23 164 ARG A CA 1
ATOM 1227 C C . ARG A 1 167 ? -8.941 44.654 -16.525 1.00 38.06 164 ARG A C 1
ATOM 1228 O O . ARG A 1 167 ? -9.734 44.223 -17.338 1.00 36.40 164 ARG A O 1
ATOM 1236 N N . HIS A 1 168 ? -8.519 43.931 -15.502 1.00 37.09 165 HIS A N 1
ATOM 1237 C CA . HIS A 1 168 ? -9.088 42.610 -15.245 1.00 35.77 165 HIS A CA 1
ATOM 1238 C C . HIS A 1 168 ? -10.579 42.657 -14.928 1.00 37.77 165 HIS A C 1
ATOM 1239 O O . HIS A 1 168 ? -11.313 41.697 -15.228 1.00 37.51 165 HIS A O 1
ATOM 1246 N N . ALA A 1 169 ? -11.049 43.785 -14.382 1.00 35.56 166 ALA A N 1
ATOM 1247 C CA . ALA A 1 169 ? -12.438 43.989 -13.934 1.00 34.89 166 ALA A CA 1
ATOM 1248 C C . ALA A 1 169 ? -13.311 44.745 -14.943 1.00 38.55 166 ALA A C 1
ATOM 1249 O O . ALA A 1 169 ? -14.511 44.571 -14.919 1.00 39.01 166 ALA A O 1
ATOM 1251 N N . PHE A 1 170 ? -12.743 45.692 -15.719 1.00 36.32 16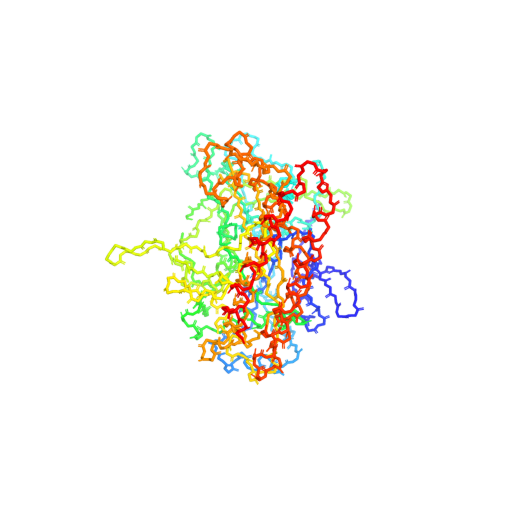7 PHE A N 1
ATOM 1252 C CA . PHE A 1 170 ? -13.519 46.606 -16.550 1.00 38.29 167 PHE A CA 1
ATOM 1253 C C . PHE A 1 170 ? -13.185 46.505 -18.046 1.00 44.03 167 PHE A C 1
ATOM 1254 O O . PHE A 1 170 ? -13.606 47.341 -18.787 1.00 40.41 167 PHE A O 1
ATOM 1262 N N . GLY A 1 171 ? -12.533 45.463 -18.490 1.00 41.15 168 GLY A N 1
ATOM 1263 C CA . GLY A 1 171 ? -12.208 45.352 -19.902 1.00 39.89 168 GLY A CA 1
ATOM 1264 C C . GLY A 1 171 ? -13.420 45.168 -20.826 1.00 45.09 168 GLY A C 1
ATOM 1265 O O . GLY A 1 171 ? -14.537 44.877 -20.398 1.00 42.31 168 GLY A O 1
ATOM 1266 N N . SER A 1 172 ? -13.219 45.393 -22.113 1.00 41.36 169 SER A N 1
ATOM 1267 C CA . SER A 1 172 ? -14.297 45.260 -23.091 1.00 40.28 169 SER A CA 1
ATOM 1268 C C . SER A 1 172 ? -14.017 44.020 -23.978 1.00 44.97 169 SER A C 1
ATOM 1269 O O . SER A 1 172 ? -12.963 43.370 -23.839 1.00 42.74 169 SER A O 1
ATOM 1272 N N . ALA A 1 173 ? -14.913 43.767 -24.962 1.00 43.44 170 ALA A N 1
ATOM 1273 C CA . ALA A 1 173 ? -14.749 42.675 -25.926 1.00 44.50 170 ALA A CA 1
ATOM 1274 C C . ALA A 1 173 ? -13.644 42.965 -26.925 1.00 46.09 170 ALA A C 1
ATOM 1275 O O . ALA A 1 173 ? -13.307 42.073 -27.699 1.00 47.29 170 ALA A O 1
ATOM 1277 N N . SER A 1 174 ? -13.046 44.185 -26.906 1.00 41.76 171 SER A N 1
ATOM 1278 C CA . SER A 1 174 ? -11.865 44.527 -27.733 1.00 44.33 171 SER A CA 1
ATOM 1279 C C . SER A 1 174 ? -10.617 43.761 -27.290 1.00 47.25 171 SER A C 1
ATOM 1280 O O . SER A 1 174 ? -9.668 43.718 -28.055 1.00 44.33 171 SER A O 1
ATOM 1283 N N . ASP A 1 175 ? -10.591 43.151 -26.099 1.00 41.63 172 ASP A N 1
ATOM 1284 C CA . ASP A 1 175 ? -9.375 42.478 -25.580 1.00 39.94 172 ASP A CA 1
ATOM 1285 C C . ASP A 1 175 ? -9.302 41.039 -26.135 1.00 43.91 172 ASP A C 1
ATOM 1286 O O . ASP A 1 175 ? -9.242 40.098 -25.378 1.00 43.92 172 ASP A O 1
ATOM 1291 N N . LYS A 1 176 ? -9.330 40.917 -27.467 1.00 41.81 173 LYS A N 1
ATOM 1292 C CA . LYS A 1 176 ? -9.492 39.693 -28.261 1.00 43.09 173 LYS A CA 1
ATOM 1293 C C . LYS A 1 176 ? -8.202 39.123 -28.831 1.00 47.06 173 LYS A C 1
ATOM 1294 O O . LYS A 1 176 ? -8.235 38.005 -29.338 1.00 45.85 173 LYS A O 1
ATOM 1300 N N . THR A 1 177 ? -7.080 39.849 -28.748 1.00 47.57 174 THR A N 1
ATOM 1301 C CA . THR A 1 177 ? -5.736 39.387 -29.166 1.00 48.00 174 THR A CA 1
ATOM 1302 C C . THR A 1 177 ? -5.560 37.949 -28.701 1.00 49.48 174 THR A C 1
ATOM 1303 O O . THR A 1 177 ? -5.764 37.684 -27.514 1.00 46.35 174 THR A O 1
ATOM 1307 N N . GLY A 1 178 ? -5.215 37.043 -29.602 1.00 46.07 175 GLY A N 1
ATOM 1308 C CA . GLY A 1 178 ? -5.050 35.656 -29.233 1.00 46.35 175 GLY A CA 1
ATOM 1309 C C . GLY A 1 178 ? -3.732 35.428 -28.516 1.00 49.48 175 GLY A C 1
ATOM 1310 O O . GLY A 1 178 ? -2.694 35.944 -28.934 1.00 47.73 175 GLY A O 1
ATOM 1311 N N . ALA A 1 179 ? -3.738 34.555 -27.517 1.00 48.20 176 ALA A N 1
ATOM 1312 C CA . ALA A 1 179 ? -2.525 34.173 -26.810 1.00 47.98 176 ALA A CA 1
ATOM 1313 C C . ALA A 1 179 ? -2.053 32.811 -27.300 1.00 50.44 176 ALA A C 1
ATOM 1314 O O . ALA A 1 179 ? -2.860 31.874 -27.462 1.00 47.22 176 ALA A O 1
ATOM 1316 N N . LYS A 1 180 ? -0.737 32.670 -27.442 1.00 46.83 177 LYS A N 1
ATOM 1317 C CA . LYS A 1 180 ? -0.149 31.383 -27.772 1.00 49.62 177 LYS A CA 1
ATOM 1318 C C . LYS A 1 180 ? -0.419 30.410 -26.625 1.00 52.66 177 LYS A C 1
ATOM 1319 O O . LYS A 1 180 ? -0.323 30.799 -25.453 1.00 48.77 177 LYS A O 1
ATOM 1325 N N . GLY A 1 181 ? -0.815 29.194 -26.958 1.00 50.56 178 GLY A N 1
ATOM 1326 C CA . GLY A 1 181 ? -1.149 28.178 -25.960 1.00 51.61 178 GLY A CA 1
ATOM 1327 C C . GLY A 1 181 ? -2.615 28.177 -25.543 1.00 56.92 178 GLY A C 1
ATOM 1328 O O . GLY A 1 181 ? -3.017 27.349 -24.722 1.00 56.53 178 GLY A O 1
ATOM 1329 N N . ASN A 1 182 ? -3.436 29.096 -26.082 1.00 50.59 179 ASN A N 1
ATOM 1330 C CA . ASN A 1 182 ? -4.853 29.081 -25.794 1.00 50.72 179 ASN A CA 1
ATOM 1331 C C . ASN A 1 182 ? -5.512 28.345 -26.976 1.00 55.60 179 ASN A C 1
ATOM 1332 O O . ASN A 1 182 ? -5.595 28.924 -28.065 1.00 53.52 179 ASN A O 1
ATOM 1337 N N . PRO A 1 183 ? -6.015 27.123 -26.785 1.00 53.02 180 PRO A N 1
ATOM 1338 C CA . PRO A 1 183 ? -6.588 26.381 -27.923 1.00 54.72 180 PRO A CA 1
ATOM 1339 C C . PRO A 1 183 ? -7.961 26.887 -28.372 1.00 59.03 180 PRO A C 1
ATOM 1340 O O . PRO A 1 183 ? -8.440 26.424 -29.378 1.00 59.93 180 PRO A O 1
ATOM 1344 N N . LYS A 1 184 ? -8.541 27.893 -27.710 1.00 55.73 181 LYS A N 1
ATOM 1345 C CA . LYS A 1 184 ? -9.792 28.513 -28.164 1.00 55.19 181 LYS A CA 1
ATOM 1346 C C . LYS A 1 184 ? -9.560 29.559 -29.250 1.00 59.11 181 LYS A C 1
ATOM 1347 O O . LYS A 1 184 ? -10.538 30.060 -29.826 1.00 60.91 181 LYS A O 1
ATOM 1353 N N . VAL A 1 185 ? -8.294 29.934 -29.492 1.00 51.32 182 VAL A N 1
ATOM 1354 C CA . VAL A 1 185 ? -7.967 30.943 -30.497 1.00 48.92 182 VAL A CA 1
ATOM 1355 C C . VAL A 1 185 ? -8.381 30.430 -31.890 1.00 54.56 182 VAL A C 1
ATOM 1356 O O . VAL A 1 185 ? -8.074 29.302 -32.227 1.00 56.18 182 VAL A O 1
ATOM 1360 N N . LYS A 1 186 ? -9.163 31.248 -32.638 1.00 51.16 183 LYS A N 1
ATOM 1361 C CA . LYS A 1 186 ? -9.667 30.990 -34.017 1.00 51.96 183 LYS A CA 1
ATOM 1362 C C . LYS A 1 186 ? -9.579 32.303 -34.779 1.00 54.72 183 LYS A C 1
ATOM 1363 O O . LYS A 1 186 ? -9.910 33.332 -34.214 1.00 51.00 183 LYS A O 1
ATOM 1369 N N . GLY A 1 187 ? -9.130 32.279 -36.030 1.00 54.69 184 GLY A N 1
ATOM 1370 C CA . GLY A 1 187 ? -8.928 33.520 -36.771 1.00 54.75 184 GLY A CA 1
ATOM 1371 C C . GLY A 1 187 ? -8.013 34.499 -36.025 1.00 58.18 184 GLY A C 1
ATOM 1372 O O . GLY A 1 187 ? -8.210 35.717 -36.099 1.00 58.20 184 GLY A O 1
ATOM 1373 N N . GLY A 1 188 ? -7.016 33.941 -35.319 1.00 54.04 185 GLY A N 1
ATOM 1374 C CA . GLY A 1 188 ? -6.016 34.664 -34.551 1.00 52.83 185 GLY A CA 1
ATOM 1375 C C . GLY A 1 188 ? -6.482 35.345 -33.268 1.00 52.04 185 GLY A C 1
ATOM 1376 O O . GLY A 1 188 ? -5.687 36.005 -32.597 1.00 50.62 185 GLY A O 1
ATOM 1377 N N . LYS A 1 189 ? -7.751 35.190 -32.893 1.00 48.70 186 LYS A N 1
ATOM 1378 C CA . LYS A 1 189 ? -8.303 35.880 -31.726 1.00 47.80 186 LYS A CA 1
ATOM 1379 C C . LYS A 1 189 ? -9.113 34.945 -30.811 1.00 52.29 186 LYS A C 1
ATOM 1380 O O . LYS A 1 189 ? -9.469 33.826 -31.191 1.00 51.54 186 LYS A O 1
ATOM 1386 N N . ASP A 1 190 ? -9.341 35.397 -29.576 1.00 47.01 187 ASP A N 1
ATOM 1387 C CA . ASP A 1 190 ? -10.288 34.746 -28.650 1.00 45.84 187 ASP A CA 1
ATOM 1388 C C . ASP A 1 190 ? -11.010 35.900 -27.921 1.00 49.09 187 ASP A C 1
ATOM 1389 O O . ASP A 1 190 ? -10.395 36.548 -27.075 1.00 45.14 187 ASP A O 1
ATOM 1394 N N . THR A 1 191 ? -12.261 36.174 -28.306 1.00 47.48 188 THR A N 1
ATOM 1395 C CA . THR A 1 191 ? -13.035 37.321 -27.857 1.00 47.37 188 THR A CA 1
ATOM 1396 C C . THR A 1 191 ? -13.670 37.149 -26.488 1.00 47.68 188 THR A C 1
ATOM 1397 O O . THR A 1 191 ? -14.544 36.315 -26.308 1.00 47.03 188 THR A O 1
ATOM 1401 N N . PRO A 1 192 ? -13.298 37.975 -25.503 1.00 42.16 189 PRO A N 1
ATOM 1402 C CA . PRO A 1 192 ? -13.942 37.843 -24.179 1.00 41.72 189 PRO A CA 1
ATOM 1403 C C . PRO A 1 192 ? -15.252 38.605 -24.070 1.00 44.64 189 PRO A C 1
ATOM 1404 O O . PRO A 1 192 ? -15.551 39.493 -24.866 1.00 44.40 189 PRO A O 1
ATOM 1408 N N . ALA A 1 193 ? -15.972 38.349 -22.992 1.00 44.62 190 ALA A N 1
ATOM 1409 C CA . ALA A 1 193 ? -17.104 39.168 -22.574 1.00 43.62 190 ALA A CA 1
ATOM 1410 C C . ALA A 1 193 ? -16.516 40.444 -21.934 1.00 42.80 190 ALA A C 1
ATOM 1411 O O . ALA A 1 193 ? -15.315 40.498 -21.601 1.00 40.23 190 ALA A O 1
ATOM 1413 N N . ILE A 1 194 ? -17.366 41.417 -21.622 1.00 41.74 191 ILE A N 1
ATOM 1414 C CA . ILE A 1 194 ? -16.916 42.587 -20.851 1.00 40.33 191 ILE A CA 1
ATOM 1415 C C . ILE A 1 194 ? -16.468 42.123 -19.449 1.00 40.72 191 ILE A C 1
ATOM 1416 O O . ILE A 1 194 ? -16.886 41.056 -19.005 1.00 39.03 191 ILE A O 1
ATOM 1421 N N . GLY A 1 195 ? -15.628 42.903 -18.784 1.00 37.20 192 GLY A N 1
ATOM 1422 C CA . GLY A 1 195 ? -15.214 42.571 -17.423 1.00 37.63 192 GLY A CA 1
ATOM 1423 C C . GLY A 1 195 ? -16.400 42.513 -16.474 1.00 40.57 192 GLY A C 1
ATOM 1424 O O . GLY A 1 195 ? -17.444 43.146 -16.692 1.00 39.08 192 GLY A O 1
ATOM 1425 N N . TYR A 1 196 ? -16.238 41.767 -15.406 1.00 37.80 193 TYR A N 1
ATOM 1426 C CA . TYR A 1 196 ? -17.323 41.581 -14.454 1.00 38.45 193 TYR A CA 1
ATOM 1427 C C . TYR A 1 196 ? -17.791 42.898 -13.772 1.00 39.40 193 TYR A C 1
ATOM 1428 O O . TYR A 1 196 ? -18.990 43.112 -13.648 1.00 39.14 193 TYR A O 1
ATOM 1437 N N . LEU A 1 197 ? -16.874 43.806 -13.424 1.00 38.64 194 LEU A N 1
ATOM 1438 C CA . LEU A 1 197 ? -17.260 45.095 -12.847 1.00 38.62 194 LEU A CA 1
ATOM 1439 C C . LEU A 1 197 ? -17.898 46.001 -13.887 1.00 43.42 194 LEU A C 1
ATOM 1440 O O . LEU A 1 197 ? -18.726 46.834 -13.515 1.00 44.01 194 LEU A O 1
ATOM 1445 N N . ALA A 1 198 ? -17.533 45.839 -15.162 1.00 39.61 195 ALA A N 1
ATOM 1446 C CA . ALA A 1 198 ? -18.183 46.565 -16.262 1.00 40.44 195 ALA A CA 1
ATOM 1447 C C . ALA A 1 198 ? -19.674 46.066 -16.428 1.00 45.12 195 ALA A C 1
ATOM 1448 O O . ALA A 1 198 ? -20.521 46.811 -16.898 1.00 45.61 195 ALA A O 1
ATOM 1450 N N . TRP A 1 199 ? -19.943 44.802 -16.095 1.00 41.51 196 TRP A N 1
ATOM 1451 C CA . TRP A 1 199 ? -21.256 44.200 -16.176 1.00 41.92 196 TRP A CA 1
ATOM 1452 C C . TRP A 1 199 ? -22.158 44.555 -15.002 1.00 43.69 196 TRP A C 1
ATOM 1453 O O . TRP A 1 199 ? -23.339 44.788 -15.191 1.00 42.72 196 TRP A O 1
ATOM 1464 N N . ILE A 1 200 ? -21.658 44.505 -13.781 1.00 40.87 197 ILE A N 1
ATOM 1465 C CA . ILE A 1 200 ? -22.544 44.748 -12.624 1.00 41.30 197 ILE A CA 1
ATOM 1466 C C . ILE A 1 200 ? -22.760 46.266 -12.383 1.00 45.18 197 ILE A C 1
ATOM 1467 O O . ILE A 1 200 ? -21.942 47.112 -12.763 1.00 42.91 197 ILE A O 1
ATOM 1472 N N . GLY A 1 201 ? -23.840 46.551 -11.698 1.00 42.47 198 GLY A N 1
ATOM 1473 C CA . GLY A 1 201 ? -24.120 47.860 -11.123 1.00 43.38 198 GLY A CA 1
ATOM 1474 C C . GLY A 1 201 ? -23.468 47.857 -9.745 1.00 45.90 198 GLY A C 1
ATOM 1475 O O . GLY A 1 201 ? -23.927 47.168 -8.846 1.00 46.50 198 GLY A O 1
ATOM 1476 N N . PHE A 1 202 ? -22.357 48.599 -9.561 1.00 44.80 199 PHE A N 1
ATOM 1477 C CA . PHE A 1 202 ? -21.598 48.588 -8.283 1.00 41.97 199 PHE A CA 1
ATOM 1478 C C . PHE A 1 202 ? -22.110 49.635 -7.314 1.00 43.06 199 PHE A C 1
ATOM 1479 O O . PHE A 1 202 ? -22.407 50.752 -7.720 1.00 41.60 199 PHE A O 1
ATOM 1487 N N . VAL A 1 203 ? -22.277 49.253 -6.057 1.00 39.24 200 VAL A N 1
ATOM 1488 C CA . VAL A 1 203 ? -22.666 50.145 -4.986 1.00 37.93 200 VAL A CA 1
ATOM 1489 C C . VAL A 1 203 ? -21.870 49.749 -3.748 1.00 41.61 200 VAL A C 1
ATOM 1490 O O . VAL A 1 203 ? -21.810 48.580 -3.421 1.00 41.45 200 VAL A O 1
ATOM 1494 N N . ALA A 1 204 ? -21.302 50.710 -3.054 1.00 38.35 201 ALA A N 1
ATOM 1495 C CA . ALA A 1 204 ? -20.545 50.436 -1.825 1.00 40.08 201 ALA A CA 1
ATOM 1496 C C . ALA A 1 204 ? -20.597 51.658 -0.908 1.00 42.55 201 ALA A C 1
ATOM 1497 O O . ALA A 1 204 ? -20.553 52.811 -1.359 1.00 39.83 201 ALA A O 1
ATOM 1499 N N . PRO A 1 205 ? -20.738 51.420 0.396 1.00 38.44 202 PRO A N 1
ATOM 1500 C CA . PRO A 1 205 ? -20.729 52.542 1.321 1.00 41.63 202 PRO A CA 1
ATOM 1501 C C . PRO A 1 205 ? -19.310 53.047 1.582 1.00 44.40 202 PRO A C 1
ATOM 1502 O O . PRO A 1 205 ? -18.320 52.296 1.597 1.00 44.51 202 PRO A O 1
ATOM 1506 N N . VAL A 1 206 ? -19.222 54.335 1.815 1.00 40.85 203 VAL A N 1
ATOM 1507 C CA . VAL A 1 206 ? -17.964 54.998 2.135 1.00 40.98 203 VAL A CA 1
ATOM 1508 C C . VAL A 1 206 ? -18.169 55.788 3.416 1.00 43.96 203 VAL A C 1
ATOM 1509 O O . VAL A 1 206 ? -19.183 56.511 3.556 1.00 43.36 203 VAL A O 1
ATOM 1513 N N . GLY A 1 207 ? -17.292 55.529 4.384 1.00 44.01 204 GLY A N 1
ATOM 1514 C CA . GLY A 1 207 ? -17.303 56.156 5.700 1.00 45.79 204 GLY A CA 1
ATOM 1515 C C . GLY A 1 207 ? -16.462 57.426 5.702 1.00 50.71 204 GLY A C 1
ATOM 1516 O O . GLY A 1 207 ? -16.158 57.955 4.645 1.00 47.14 204 GLY A O 1
ATOM 1517 N N . GLN A 1 208 ? -16.030 57.876 6.881 1.00 51.47 205 GLN A N 1
ATOM 1518 C CA . GLN A 1 208 ? -15.247 59.115 7.099 1.00 52.11 205 GLN A CA 1
ATOM 1519 C C . GLN A 1 208 ? -13.717 58.895 7.027 1.00 53.52 205 GLN A C 1
ATOM 1520 O O . GLN A 1 208 ? -12.947 59.838 6.812 1.00 54.11 205 GLN A O 1
ATOM 1526 N N . THR A 1 209 ? -13.291 57.648 7.190 1.00 44.92 206 THR A N 1
ATOM 1527 C CA . THR A 1 209 ? -11.929 57.236 6.995 1.00 43.76 206 THR A CA 1
ATOM 1528 C C . THR A 1 209 ? -11.953 55.982 6.157 1.00 44.25 206 THR A C 1
ATOM 1529 O O . THR A 1 209 ? -13.006 55.308 6.040 1.00 43.78 206 THR A O 1
ATOM 1533 N N . LEU A 1 210 ? -10.786 55.613 5.611 1.00 44.96 207 LEU A N 1
ATOM 1534 C CA . LEU A 1 210 ? -10.647 54.384 4.849 1.00 42.53 207 LEU A CA 1
ATOM 1535 C C . LEU A 1 210 ? -10.838 53.178 5.724 1.00 44.91 207 LEU A C 1
ATOM 1536 O O . LEU A 1 210 ? -11.414 52.221 5.286 1.00 43.94 207 LEU A O 1
ATOM 1541 N N . ARG A 1 211 ? -10.430 53.240 6.983 1.00 45.88 208 ARG A N 1
ATOM 1542 C CA . ARG A 1 211 ? -10.630 52.119 7.898 1.00 48.04 208 ARG A CA 1
ATOM 1543 C C . ARG A 1 211 ? -12.117 51.870 8.113 1.00 49.96 208 ARG A C 1
ATOM 1544 O O . ARG A 1 211 ? -12.536 50.717 8.047 1.00 47.84 208 ARG A O 1
ATOM 1552 N N . GLU A 1 212 ? -12.919 52.931 8.292 1.00 47.68 209 GLU A N 1
ATOM 1553 C CA . GLU A 1 212 ? -14.388 52.811 8.396 1.00 46.59 209 GLU A CA 1
ATOM 1554 C C . GLU A 1 212 ? -14.993 52.239 7.137 1.00 45.93 209 GLU A C 1
ATOM 1555 O O . GLU A 1 212 ? -15.819 51.349 7.209 1.00 45.13 209 GLU A O 1
ATOM 1561 N N . THR A 1 213 ? -14.588 52.762 5.966 1.00 44.37 210 THR A N 1
ATOM 1562 C CA . THR A 1 213 ? -15.036 52.262 4.659 1.00 43.08 210 THR A CA 1
ATOM 1563 C C . THR A 1 213 ? -14.749 50.786 4.506 1.00 45.22 210 THR A C 1
ATOM 1564 O O . THR A 1 213 ? -15.603 50.033 4.062 1.00 42.85 210 THR A O 1
ATOM 1568 N N . LEU A 1 214 ? -13.545 50.370 4.854 1.00 42.27 211 LEU A N 1
ATOM 1569 C CA . LEU A 1 214 ? -13.203 48.954 4.748 1.00 42.25 211 LEU A CA 1
ATOM 1570 C C . LEU A 1 214 ? -14.073 48.104 5.675 1.00 47.94 211 LEU A C 1
ATOM 1571 O O . LEU A 1 214 ? -14.662 47.139 5.208 1.00 45.81 211 LEU A O 1
ATOM 1576 N N . LEU A 1 215 ? -14.288 48.541 6.883 1.00 44.74 212 LEU A N 1
ATOM 1577 C CA . LEU A 1 215 ? -15.156 47.804 7.820 1.00 46.04 212 LEU A CA 1
ATOM 1578 C C . LEU A 1 215 ? -16.644 47.804 7.411 1.00 47.44 212 LEU A C 1
ATOM 1579 O O . LEU A 1 215 ? -17.296 46.758 7.566 1.00 47.88 212 LEU A O 1
ATOM 1584 N N . LEU A 1 216 ? -17.175 48.900 6.862 1.00 45.30 213 LEU A N 1
ATOM 1585 C CA . LEU A 1 216 ? -18.566 48.936 6.340 1.00 44.27 213 LEU A CA 1
ATOM 1586 C C . LEU A 1 216 ? -18.755 47.930 5.225 1.00 46.41 213 LEU A C 1
ATOM 1587 O O . LEU A 1 216 ? -19.892 47.505 5.005 1.00 47.11 213 LEU A O 1
ATOM 1592 N N . ASN A 1 217 ? -17.664 47.587 4.481 1.00 40.24 214 ASN A N 1
ATOM 1593 C CA . ASN A 1 217 ? -17.709 46.662 3.350 1.00 40.21 214 ASN A CA 1
ATOM 1594 C C . ASN A 1 217 ? -17.295 45.230 3.703 1.00 47.88 214 ASN A C 1
ATOM 1595 O O . ASN A 1 217 ? -17.488 44.323 2.859 1.00 49.50 214 ASN A O 1
ATOM 1600 N N . LEU A 1 218 ? -16.716 45.029 4.888 1.00 44.22 215 LEU A N 1
ATOM 1601 C CA . LEU A 1 218 ? -16.264 43.720 5.340 1.00 44.85 215 LEU A CA 1
ATOM 1602 C C . LEU A 1 218 ? -17.409 43.011 6.007 1.00 47.07 215 LEU A C 1
ATOM 1603 O O . LEU A 1 218 ? -17.404 42.738 7.183 1.00 48.23 215 LEU A O 1
ATOM 1608 N N . VAL A 1 219 ? -18.348 42.582 5.174 1.00 46.00 216 VAL A N 1
ATOM 1609 C CA . VAL A 1 219 ? -19.489 41.848 5.647 1.00 44.96 216 VAL A CA 1
ATOM 1610 C C . VAL A 1 219 ? -18.980 40.513 6.301 1.00 48.20 216 VAL A C 1
ATOM 1611 O O . VAL A 1 219 ? -18.249 39.728 5.630 1.00 45.52 216 VAL A O 1
ATOM 1615 N N . PRO A 1 220 ? -19.396 40.203 7.533 1.00 45.35 217 PRO A N 1
ATOM 1616 C CA . PRO A 1 220 ? -18.938 38.950 8.135 1.00 48.04 217 PRO A CA 1
ATOM 1617 C C . PRO A 1 220 ? -19.438 37.719 7.364 1.00 53.77 217 PRO A C 1
ATOM 1618 O O . PRO A 1 220 ? -20.542 37.743 6.796 1.00 50.97 217 PRO A O 1
ATOM 1622 N N . TRP A 1 221 ? -18.603 36.644 7.341 1.00 50.54 218 TRP A N 1
ATOM 1623 C CA . TRP A 1 221 ? -18.899 35.402 6.612 1.00 50.98 218 TRP A CA 1
ATOM 1624 C C . TRP A 1 221 ? -20.216 34.746 7.087 1.00 54.54 218 TRP A C 1
ATOM 1625 O O . TRP A 1 221 ? -20.877 34.079 6.303 1.00 54.94 218 TRP A O 1
ATOM 1636 N N . GLN A 1 222 ? -20.615 34.976 8.347 1.00 50.44 219 GLN A N 1
ATOM 1637 C CA . GLN A 1 222 ? -21.861 34.459 8.911 1.00 52.21 219 GLN A CA 1
ATOM 1638 C C . GLN A 1 222 ? -23.102 34.965 8.154 1.00 54.14 219 GLN A C 1
ATOM 1639 O O . GLN A 1 222 ? -24.121 34.304 8.174 1.00 54.88 219 GLN A O 1
ATOM 1645 N N . TYR A 1 223 ? -23.022 36.102 7.440 1.00 50.46 220 TYR A N 1
ATOM 1646 C CA . TYR A 1 223 ? -24.143 36.577 6.624 1.00 47.77 220 TYR A CA 1
ATOM 1647 C C . TYR A 1 223 ? -24.224 35.802 5.304 1.00 52.64 220 TYR A C 1
ATOM 1648 O O . TYR A 1 223 ? -23.954 36.358 4.235 1.00 50.25 220 TYR A O 1
ATOM 1657 N N . ARG A 1 224 ? -24.590 34.531 5.369 1.00 52.57 221 ARG A N 1
ATOM 1658 C CA . ARG A 1 224 ? -24.634 33.653 4.188 1.00 54.70 221 ARG A CA 1
ATOM 1659 C C . ARG A 1 224 ? -25.686 34.110 3.167 1.00 58.78 221 ARG A C 1
ATOM 1660 O O . ARG A 1 224 ? -25.593 33.777 1.997 1.00 55.93 221 ARG A O 1
ATOM 1668 N N . ASN A 1 225 ? -26.659 34.874 3.611 1.00 53.84 222 ASN A N 1
ATOM 1669 C CA . ASN A 1 225 ? -27.661 35.501 2.732 1.00 53.72 222 ASN A CA 1
ATOM 1670 C C . ASN A 1 225 ? -27.143 36.681 1.958 1.00 56.01 222 ASN A C 1
ATOM 1671 O O . ASN A 1 225 ? -27.777 37.081 0.980 1.00 52.73 222 ASN A O 1
ATOM 1676 N N . LEU A 1 226 ? -26.024 37.298 2.417 1.00 52.71 223 LEU A N 1
ATOM 1677 C CA . LEU A 1 226 ? -25.448 38.490 1.824 1.00 49.59 223 LEU A CA 1
ATOM 1678 C C . LEU A 1 226 ? -24.150 38.262 1.051 1.00 55.16 223 LEU A C 1
ATOM 1679 O O . LEU A 1 226 ? -23.857 39.040 0.132 1.00 54.35 223 LEU A O 1
ATOM 1684 N N . ILE A 1 227 ? -23.303 37.318 1.480 1.00 50.68 224 ILE A N 1
ATOM 1685 C CA . ILE A 1 227 ? -22.024 37.021 0.806 1.00 50.56 224 ILE A CA 1
ATOM 1686 C C . ILE A 1 227 ? -21.668 35.551 0.900 1.00 54.77 224 ILE A C 1
ATOM 1687 O O . ILE A 1 227 ? -22.238 34.842 1.706 1.00 53.58 224 ILE A O 1
ATOM 1692 N N . ARG A 1 228 ? -20.611 35.152 0.171 1.00 49.20 225 ARG A N 1
ATOM 1693 C CA . ARG A 1 228 ? -19.909 33.872 0.334 1.00 48.52 225 ARG A CA 1
ATOM 1694 C C . ARG A 1 228 ? -18.462 34.208 0.645 1.00 49.31 225 ARG A C 1
ATOM 1695 O O . ARG A 1 228 ? -17.769 34.893 -0.145 1.00 46.56 225 ARG A O 1
ATOM 1703 N N . GLY A 1 229 ? -18.006 33.740 1.786 1.00 47.52 226 GLY A N 1
ATOM 1704 C CA . GLY A 1 229 ? -16.625 33.924 2.232 1.00 47.50 226 GLY A CA 1
ATOM 1705 C C . GLY A 1 229 ? -16.283 32.900 3.269 1.00 51.67 226 GLY A C 1
ATOM 1706 O O . GLY A 1 229 ? -17.188 32.273 3.799 1.00 50.86 226 GLY A O 1
ATOM 1707 N N . GLY A 1 230 ? -15.003 32.711 3.535 1.00 48.97 227 GLY A N 1
ATOM 1708 C CA . GLY A 1 230 ? -14.555 31.722 4.519 1.00 50.38 227 GLY A CA 1
ATOM 1709 C C . GLY A 1 230 ? -13.067 31.527 4.469 1.00 52.96 227 GLY A C 1
ATOM 1710 O O . GLY A 1 230 ? -12.391 32.062 3.603 1.00 49.75 227 GLY A O 1
ATOM 1711 N N . GLU A 1 231 ? -12.546 30.711 5.347 1.00 52.71 228 GLU A N 1
ATOM 1712 C CA . GLU A 1 231 ? -11.107 30.397 5.425 1.00 52.40 228 GLU A CA 1
ATOM 1713 C C . GLU A 1 231 ? -10.504 29.865 4.149 1.00 60.37 228 GLU A C 1
ATOM 1714 O O . GLU A 1 231 ? -9.354 30.200 3.865 1.00 61.63 228 GLU A O 1
ATOM 1720 N N . ASP A 1 232 ? -11.254 29.079 3.349 1.00 58.26 229 ASP A N 1
ATOM 1721 C CA . ASP A 1 232 ? -10.730 28.526 2.098 1.00 58.59 229 ASP A CA 1
ATOM 1722 C C . ASP A 1 232 ? -10.902 29.442 0.894 1.00 59.81 229 ASP A C 1
ATOM 1723 O O . ASP A 1 232 ? -10.533 29.042 -0.200 1.00 62.44 229 ASP A O 1
ATOM 1728 N N . ASP A 1 233 ? -11.455 30.629 1.059 1.00 52.44 230 ASP A N 1
ATOM 1729 C CA . ASP A 1 233 ? -11.685 31.556 -0.077 1.00 50.80 230 ASP A CA 1
ATOM 1730 C C . ASP A 1 233 ? -10.450 32.437 -0.242 1.00 52.32 230 ASP A C 1
ATOM 1731 O O . ASP A 1 233 ? -10.245 33.341 0.539 1.00 50.53 230 ASP A O 1
ATOM 1736 N N . VAL A 1 234 ? -9.593 32.130 -1.219 1.00 51.53 231 VAL A N 1
ATOM 1737 C CA . VAL A 1 234 ? -8.328 32.830 -1.332 1.00 49.58 231 VAL A CA 1
ATOM 1738 C C . VAL A 1 234 ? -8.251 33.690 -2.630 1.00 48.03 231 VAL A C 1
ATOM 1739 O O . VAL A 1 234 ? -8.802 33.364 -3.665 1.00 46.14 231 VAL A O 1
ATOM 1743 N N . PRO A 1 235 ? -7.499 34.775 -2.561 1.00 43.03 232 PRO A N 1
ATOM 1744 C CA . PRO A 1 235 ? -7.366 35.652 -3.729 1.00 41.16 232 PRO A CA 1
ATOM 1745 C C . PRO A 1 235 ? -6.394 35.087 -4.770 1.00 46.05 232 PRO A C 1
ATOM 1746 O O . PRO A 1 235 ? -5.656 34.143 -4.496 1.00 45.27 232 PRO A O 1
ATOM 1750 N N . ALA A 1 236 ? -6.366 35.726 -5.927 1.00 43.35 233 ALA A N 1
ATOM 1751 C CA . ALA A 1 236 ? -5.606 35.289 -7.084 1.00 44.01 233 ALA A CA 1
ATOM 1752 C C . ALA A 1 236 ? -4.103 35.079 -6.798 1.00 47.60 233 ALA A C 1
ATOM 1753 O O . ALA A 1 236 ? -3.532 34.112 -7.315 1.00 45.25 233 ALA A O 1
ATOM 1755 N N . TRP A 1 237 ? -3.499 35.955 -6.005 1.00 45.39 234 TRP A N 1
ATOM 1756 C CA . TRP A 1 237 ? -2.061 35.885 -5.678 1.00 46.68 234 TRP A CA 1
ATOM 1757 C C . TRP A 1 237 ? -1.739 34.776 -4.688 1.00 51.53 234 TRP A C 1
ATOM 1758 O O . TRP A 1 237 ? -0.573 34.503 -4.535 1.00 55.37 234 TRP A O 1
ATOM 1769 N N . GLU A 1 238 ? -2.726 34.101 -4.064 1.00 46.00 235 GLU A N 1
ATOM 1770 C CA . GLU A 1 238 ? -2.483 32.919 -3.243 1.00 47.05 235 GLU A CA 1
ATOM 1771 C C . GLU A 1 238 ? -2.708 31.703 -4.067 1.00 52.07 235 GLU A C 1
ATOM 1772 O O . GLU A 1 238 ? -2.359 30.640 -3.647 1.00 53.36 235 GLU A O 1
ATOM 1778 N N . ARG A 1 239 ? -3.330 31.825 -5.232 1.00 49.87 236 ARG A N 1
ATOM 1779 C CA . ARG A 1 239 ? -3.575 30.654 -6.083 1.00 50.94 236 ARG A CA 1
ATOM 1780 C C . ARG A 1 239 ? -2.366 30.433 -7.010 1.00 52.76 236 ARG A C 1
ATOM 1781 O O . ARG A 1 239 ? -1.484 31.285 -7.141 1.00 49.78 236 ARG A O 1
ATOM 1789 N N . ASP A 1 240 ? -2.309 29.281 -7.610 1.00 49.64 237 ASP A N 1
ATOM 1790 C CA . ASP A 1 240 ? -1.297 29.021 -8.618 1.00 51.01 237 ASP A CA 1
ATOM 1791 C C . ASP A 1 240 ? -1.403 30.068 -9.742 1.00 52.07 237 ASP A C 1
ATOM 1792 O O . ASP A 1 240 ? -2.531 30.424 -10.136 1.00 52.53 237 ASP A O 1
ATOM 1797 N N . PRO A 1 241 ? -0.269 30.549 -10.232 1.00 46.65 238 PRO A N 1
ATOM 1798 C CA . PRO A 1 241 ? -0.311 31.500 -11.337 1.00 46.73 238 PRO A CA 1
ATOM 1799 C C . PRO A 1 241 ? -1.017 30.891 -12.546 1.00 49.56 238 PRO A C 1
ATOM 1800 O O . PRO A 1 241 ? -0.911 29.690 -12.794 1.00 48.23 238 PRO A O 1
ATOM 1804 N N . LEU A 1 242 ? -1.658 31.733 -13.326 1.00 45.47 239 LEU A N 1
ATOM 1805 C CA . LEU A 1 242 ? -2.401 31.299 -14.506 1.00 44.80 239 LEU A CA 1
ATOM 1806 C C . LEU A 1 242 ? -1.545 31.314 -15.803 1.00 49.67 239 LEU A C 1
ATOM 1807 O O . LEU A 1 242 ? -0.420 31.790 -15.840 1.00 50.84 239 LEU A O 1
ATOM 1812 N N . GLY A 1 243 ? -2.059 30.642 -16.804 1.00 46.57 240 GLY A N 1
ATOM 1813 C CA . GLY A 1 243 ? -1.433 30.512 -18.104 1.00 45.72 240 GLY A CA 1
ATOM 1814 C C . GLY A 1 243 ? -2.321 31.168 -19.160 1.00 49.87 240 GLY A C 1
ATOM 1815 O O . GLY A 1 243 ? -3.295 31.836 -18.817 1.00 48.14 240 GLY A O 1
ATOM 1816 N N . PRO A 1 244 ? -2.059 30.883 -20.456 1.00 46.57 241 PRO A N 1
ATOM 1817 C CA . PRO A 1 244 ? -2.897 31.438 -21.538 1.00 44.96 241 PRO A CA 1
ATOM 1818 C C . PRO A 1 244 ? -4.313 30.859 -21.662 1.00 49.06 241 PRO A C 1
ATOM 1819 O O . PRO A 1 244 ? -5.148 31.479 -22.300 1.00 49.34 241 PRO A O 1
ATOM 1823 N N . THR A 1 245 ? -4.606 29.717 -21.025 1.00 46.73 242 THR A N 1
ATOM 1824 C CA . THR A 1 245 ? -5.912 29.074 -21.089 1.00 47.02 242 THR A CA 1
ATOM 1825 C C . THR A 1 245 ? -6.852 29.800 -20.122 1.00 49.98 242 THR A C 1
ATOM 1826 O O . THR A 1 245 ? -6.396 30.414 -19.147 1.00 47.01 242 THR A O 1
ATOM 1830 N N . ARG A 1 246 ? -8.152 29.718 -20.393 1.00 47.57 243 ARG A N 1
ATOM 1831 C CA . ARG A 1 246 ? -9.173 30.375 -19.559 1.00 46.14 243 ARG A CA 1
ATOM 1832 C C . ARG A 1 246 ? -10.422 29.516 -19.476 1.00 49.30 243 ARG A C 1
ATOM 1833 O O . ARG A 1 246 ? -10.629 28.605 -20.281 1.00 49.92 243 ARG A O 1
ATOM 1841 N N . VAL A 1 247 ? -11.247 29.808 -18.508 1.00 47.27 244 VAL A N 1
ATOM 1842 C CA . VAL A 1 247 ? -12.464 29.032 -18.224 1.00 49.28 244 VAL A CA 1
ATOM 1843 C C . VAL A 1 247 ? -13.573 29.953 -17.821 1.00 52.03 244 VAL A C 1
ATOM 1844 O O . VAL A 1 247 ? -13.323 31.111 -17.448 1.00 50.12 244 VAL A O 1
ATOM 1856 N N . ARG A 1 249 ? -16.015 29.880 -14.624 1.00 48.87 246 ARG A N 1
ATOM 1857 C CA . ARG A 1 249 ? -15.937 29.277 -13.292 1.00 50.29 246 ARG A CA 1
ATOM 1858 C C . ARG A 1 249 ? -16.764 30.076 -12.313 1.00 51.60 246 ARG A C 1
ATOM 1859 O O . ARG A 1 249 ? -16.781 31.313 -12.367 1.00 46.97 246 ARG A O 1
ATOM 1867 N N . ALA A 1 250 ? -17.325 29.385 -11.333 1.00 49.85 247 ALA A N 1
ATOM 1868 C CA . ALA A 1 250 ? -18.016 30.000 -10.209 1.00 49.51 247 ALA A CA 1
ATOM 1869 C C . ALA A 1 250 ? -16.985 30.495 -9.208 1.00 53.85 247 ALA A C 1
ATOM 1870 O O . ALA A 1 250 ? -16.144 29.720 -8.792 1.00 56.30 247 ALA A O 1
ATOM 1872 N N . PRO A 1 251 ? -17.064 31.733 -8.706 1.00 48.21 248 PRO A N 1
ATOM 1873 C CA . PRO A 1 251 ? -16.086 32.150 -7.669 1.00 47.00 248 PRO A CA 1
ATOM 1874 C C . PRO A 1 251 ? -16.288 31.395 -6.348 1.00 52.96 248 PRO A C 1
ATOM 1875 O O . PRO A 1 251 ? -17.408 31.066 -6.030 1.00 52.60 248 PRO A O 1
ATOM 1879 N N . ASP A 1 252 ? -15.196 31.096 -5.613 1.00 49.18 249 ASP A N 1
ATOM 1880 C CA . ASP A 1 252 ? -15.267 30.379 -4.342 1.00 52.97 249 ASP A CA 1
ATOM 1881 C C . ASP A 1 252 ? -15.814 31.254 -3.219 1.00 54.56 249 ASP A C 1
ATOM 1882 O O . ASP A 1 252 ? -16.243 30.764 -2.193 1.00 54.02 249 ASP A O 1
ATOM 1887 N N . GLY A 1 253 ? -15.673 32.543 -3.394 1.00 48.24 250 GLY A N 1
ATOM 1888 C CA . GLY A 1 253 ? -16.081 33.547 -2.427 1.00 47.51 250 GLY A CA 1
ATOM 1889 C C . GLY A 1 253 ? -15.605 34.919 -2.861 1.00 46.86 250 GLY A C 1
ATOM 1890 O O . GLY A 1 253 ? -15.102 35.113 -3.998 1.00 44.34 250 GLY A O 1
ATOM 1891 N N . VAL A 1 254 ? -15.691 35.863 -1.934 1.00 42.13 251 VAL A N 1
ATOM 1892 C CA . VAL A 1 254 ? -15.356 37.255 -2.245 1.00 41.76 251 VAL A CA 1
ATOM 1893 C C . VAL A 1 254 ? -13.896 37.505 -2.512 1.00 42.95 251 VAL A C 1
ATOM 1894 O O . VAL A 1 254 ? -13.606 38.351 -3.354 1.00 40.77 251 VAL A O 1
ATOM 1898 N N . CYS A 1 255 ? -12.972 36.835 -1.816 1.00 39.02 252 CYS A N 1
ATOM 1899 C CA . CYS A 1 255 ? -11.533 37.058 -2.084 1.00 40.38 252 CYS A CA 1
ATOM 1900 C C . CYS A 1 255 ? -11.182 36.652 -3.488 1.00 42.69 252 CYS A C 1
ATOM 1901 O O . CYS A 1 255 ? -10.366 37.325 -4.106 1.00 42.71 252 CYS A O 1
ATOM 1904 N N . ASP A 1 256 ? -11.767 35.533 -3.966 1.00 40.29 253 ASP A N 1
ATOM 1905 C CA . ASP A 1 256 ? -11.577 35.018 -5.324 1.00 39.15 253 ASP A CA 1
ATOM 1906 C C . ASP A 1 256 ? -12.220 36.036 -6.328 1.00 40.14 253 ASP A C 1
ATOM 1907 O O . ASP A 1 256 ? -11.545 36.562 -7.207 1.00 39.69 253 ASP A O 1
ATOM 1912 N N . LEU A 1 257 ? -13.472 36.423 -6.092 1.00 39.37 254 LEU A N 1
ATOM 1913 C CA . LEU A 1 257 ? -14.187 37.303 -7.001 1.00 40.01 254 LEU A CA 1
ATOM 1914 C C . LEU A 1 257 ? -13.599 38.689 -7.073 1.00 41.96 254 LEU A C 1
ATOM 1915 O O . LEU A 1 257 ? -13.429 39.223 -8.169 1.00 39.29 254 LEU A O 1
ATOM 1920 N N . PHE A 1 258 ? -13.292 39.259 -5.922 1.00 38.74 255 PHE A N 1
ATOM 1921 C CA . PHE A 1 258 ? -12.690 40.570 -5.849 1.00 37.52 255 PHE A CA 1
ATOM 1922 C C . PHE A 1 258 ? -11.281 40.691 -6.531 1.00 42.49 255 PHE A C 1
ATOM 1923 O O . PHE A 1 258 ? -10.847 41.797 -6.735 1.00 39.80 255 PHE A O 1
ATOM 1931 N N . THR A 1 259 ? -10.589 39.574 -6.842 1.00 41.38 256 THR A N 1
ATOM 1932 C CA . THR A 1 259 ? -9.293 39.583 -7.485 1.00 39.21 256 THR A CA 1
ATOM 1933 C C . THR A 1 259 ? -9.326 38.790 -8.785 1.00 41.86 256 THR A C 1
ATOM 1934 O O . THR A 1 259 ? -8.299 38.305 -9.240 1.00 37.77 256 THR A O 1
ATOM 1938 N N . TRP A 1 260 ? -10.503 38.689 -9.400 1.00 37.91 257 TRP A N 1
ATOM 1939 C CA . TRP A 1 260 ? -10.722 37.819 -10.543 1.00 36.17 257 TRP A CA 1
ATOM 1940 C C . TRP A 1 260 ? -9.806 38.134 -11.703 1.00 39.22 257 TRP A C 1
ATOM 1941 O O . TRP A 1 260 ? -9.744 39.281 -12.141 1.00 37.95 257 TRP A O 1
ATOM 1952 N N . GLN A 1 261 ? -9.121 37.129 -12.196 1.00 36.40 258 GLN A N 1
ATOM 1953 C CA . GLN A 1 261 ? -8.304 37.244 -13.394 1.00 38.41 258 GLN A CA 1
ATOM 1954 C C . GLN A 1 261 ? -9.204 37.101 -14.597 1.00 39.80 258 GLN A C 1
ATOM 1955 O O . GLN A 1 261 ? -9.170 36.095 -15.334 1.00 38.43 258 GLN A O 1
ATOM 1961 N N . GLY A 1 262 ? -9.877 38.212 -14.911 1.00 37.14 259 GLY A N 1
ATOM 1962 C CA . GLY A 1 262 ? -10.771 38.301 -16.062 1.00 36.33 259 GLY A CA 1
ATOM 1963 C C . GLY A 1 262 ? -10.053 38.450 -17.384 1.00 40.37 259 GLY A C 1
ATOM 1964 O O . GLY A 1 262 ? -10.663 38.296 -18.441 1.00 37.89 259 GLY A O 1
ATOM 1965 N N . ARG A 1 263 ? -8.765 38.789 -17.332 1.00 36.83 260 ARG A N 1
ATOM 1966 C CA . ARG A 1 263 ? -7.898 38.910 -18.498 1.00 37.16 260 ARG A CA 1
ATOM 1967 C C . ARG A 1 263 ? -6.601 38.096 -18.257 1.00 40.17 260 ARG A C 1
ATOM 1968 O O . ARG A 1 263 ? -6.438 37.453 -17.213 1.00 36.78 260 ARG A O 1
ATOM 1976 N N . ARG A 1 264 ? -5.816 37.988 -19.307 1.00 38.41 261 ARG A N 1
ATOM 1977 C CA . ARG A 1 264 ? -4.476 37.450 -19.325 1.00 38.79 261 ARG A CA 1
ATOM 1978 C C . ARG A 1 264 ? -3.593 38.584 -19.849 1.00 41.12 261 ARG A C 1
ATOM 1979 O O . ARG A 1 264 ? -3.712 39.017 -21.018 1.00 40.51 261 ARG A O 1
ATOM 1987 N N . ILE A 1 265 ? -2.761 39.101 -18.968 1.00 37.28 262 ILE A N 1
ATOM 1988 C CA . ILE A 1 265 ? -1.979 40.304 -19.260 1.00 38.52 262 ILE A CA 1
ATOM 1989 C C . ILE A 1 265 ? -0.521 40.107 -18.928 1.00 40.78 262 ILE A C 1
ATOM 1990 O O . ILE A 1 265 ? -0.176 39.469 -17.947 1.00 39.27 262 ILE A O 1
ATOM 1995 N N . ARG A 1 266 ? 0.324 40.720 -19.718 1.00 37.87 263 ARG A N 1
ATOM 1996 C CA . ARG A 1 266 ? 1.752 40.757 -19.446 1.00 38.82 263 ARG A CA 1
ATOM 1997 C C . ARG A 1 266 ? 2.260 42.145 -19.732 1.00 39.38 263 ARG A C 1
ATOM 1998 O O . ARG A 1 266 ? 2.028 42.665 -20.856 1.00 37.24 263 ARG A O 1
ATOM 2006 N N . LEU A 1 267 ? 2.923 42.758 -18.720 1.00 37.76 264 LEU A N 1
ATOM 2007 C CA . LEU A 1 267 ? 3.606 44.073 -18.877 1.00 38.71 264 LEU A CA 1
ATOM 2008 C C . LEU A 1 267 ? 5.018 43.802 -19.363 1.00 41.74 264 LEU A C 1
ATOM 2009 O O . LEU A 1 267 ? 5.607 42.800 -18.977 1.00 41.98 264 LEU A O 1
ATOM 2014 N N . PHE A 1 268 ? 5.548 44.629 -20.229 1.00 40.86 265 PHE A N 1
ATOM 2015 C CA . PHE A 1 268 ? 6.939 44.481 -20.705 1.00 41.07 265 PHE A CA 1
ATOM 2016 C C . PHE A 1 268 ? 7.756 45.676 -20.179 1.00 44.43 265 PHE A C 1
ATOM 2017 O O . PHE A 1 268 ? 7.839 46.675 -20.868 1.00 42.19 265 PHE A O 1
ATOM 2025 N N . PRO A 1 269 ? 8.319 45.605 -18.967 1.00 42.66 266 PRO A N 1
ATOM 2026 C CA . PRO A 1 269 ? 9.061 46.779 -18.438 1.00 43.56 266 PRO A CA 1
ATOM 2027 C C . PRO A 1 269 ? 10.425 46.980 -19.134 1.00 46.10 266 PRO A C 1
ATOM 2028 O O . PRO A 1 269 ? 10.989 46.047 -19.683 1.00 42.17 266 PRO A O 1
ATOM 2032 N N . GLU A 1 270 ? 10.931 48.208 -19.092 1.00 43.61 267 GLU A N 1
ATOM 2033 C CA . GLU A 1 270 ? 12.225 48.560 -19.678 1.00 43.10 267 GLU A CA 1
ATOM 2034 C C . GLU A 1 270 ? 12.908 49.537 -18.792 1.00 45.55 267 GLU A C 1
ATOM 2035 O O . GLU A 1 270 ? 12.256 50.465 -18.273 1.00 42.01 267 GLU A O 1
ATOM 2041 N N A ARG A 1 271 ? 14.235 49.386 -18.672 0.62 44.75 268 ARG A N 1
ATOM 2042 N N B ARG A 1 271 ? 14.225 49.363 -18.577 0.38 43.32 268 ARG A N 1
ATOM 2043 C CA A ARG A 1 271 ? 15.069 50.284 -17.900 0.62 45.36 268 ARG A CA 1
ATOM 2044 C CA B ARG A 1 271 ? 14.980 50.317 -17.778 0.38 43.28 268 ARG A CA 1
ATOM 2045 C C A ARG A 1 271 ? 15.475 51.436 -18.820 0.62 47.95 268 ARG A C 1
ATOM 2046 C C B ARG A 1 271 ? 15.496 51.413 -18.734 0.38 47.15 268 ARG A C 1
ATOM 2047 O O A ARG A 1 271 ? 15.981 51.192 -19.923 0.62 47.27 268 ARG A O 1
ATOM 2048 O O B ARG A 1 271 ? 16.092 51.105 -19.769 0.38 46.84 268 ARG A O 1
ATOM 2063 N N . ARG A 1 272 ? 15.214 52.682 -18.402 1.00 43.22 269 ARG A N 1
ATOM 2064 C CA . ARG A 1 272 ? 15.624 53.860 -19.192 1.00 44.32 269 ARG A CA 1
ATOM 2065 C C . ARG A 1 272 ? 16.443 54.726 -18.221 1.00 47.72 269 ARG A C 1
ATOM 2066 O O . ARG A 1 272 ? 15.858 55.424 -17.373 1.00 45.56 269 ARG A O 1
ATOM 2074 N N . GLY A 1 273 ? 17.766 54.584 -18.288 1.00 45.78 270 GLY A N 1
ATOM 2075 C CA . GLY A 1 273 ? 18.665 55.225 -17.332 1.00 48.82 270 GLY A CA 1
ATOM 2076 C C . GLY A 1 273 ? 18.370 54.578 -15.977 1.00 54.99 270 GLY A C 1
ATOM 2077 O O . GLY A 1 273 ? 18.334 53.367 -15.896 1.00 54.32 270 GLY A O 1
ATOM 2078 N N . ASP A 1 274 ? 18.085 55.332 -14.951 1.00 55.04 271 ASP A N 1
ATOM 2079 C CA . ASP A 1 274 ? 17.764 54.750 -13.647 1.00 57.98 271 ASP A CA 1
ATOM 2080 C C . ASP A 1 274 ? 16.268 54.416 -13.474 1.00 63.27 271 ASP A C 1
ATOM 2081 O O . ASP A 1 274 ? 15.920 53.754 -12.489 1.00 66.56 271 ASP A O 1
ATOM 2086 N N . ALA A 1 275 ? 15.392 54.840 -14.414 1.00 52.50 272 ALA A N 1
ATOM 2087 C CA . ALA A 1 275 ? 13.962 54.649 -14.290 1.00 49.49 272 ALA A CA 1
ATOM 2088 C C . ALA A 1 275 ? 13.489 53.367 -14.920 1.00 49.83 272 ALA A C 1
ATOM 2089 O O . ALA A 1 275 ? 13.915 53.038 -15.985 1.00 50.10 272 ALA A O 1
ATOM 2091 N N . ILE A 1 276 ? 12.562 52.676 -14.282 1.00 45.11 273 ILE A N 1
ATOM 2092 C CA . ILE A 1 276 ? 11.875 51.546 -14.874 1.00 43.03 273 ILE A CA 1
ATOM 2093 C C . ILE A 1 276 ? 10.577 52.114 -15.386 1.00 45.44 273 ILE A C 1
ATOM 2094 O O . ILE A 1 276 ? 9.872 52.789 -14.630 1.00 43.64 273 ILE A O 1
ATOM 2099 N N . VAL A 1 277 ? 10.237 51.846 -16.636 1.00 40.84 274 VAL A N 1
ATOM 2100 C CA . VAL A 1 277 ? 8.951 52.259 -17.185 1.00 3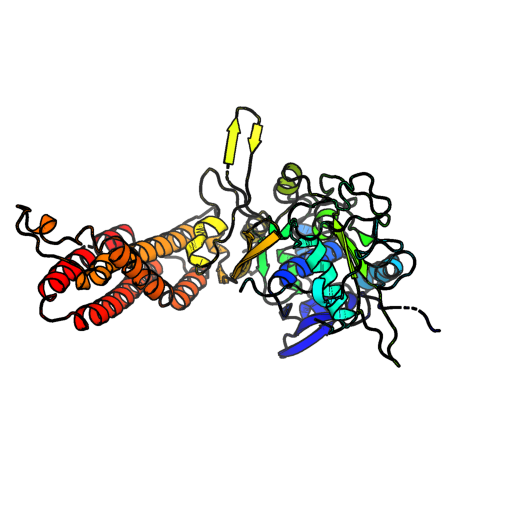9.29 274 VAL A CA 1
ATOM 2101 C C . VAL A 1 277 ? 8.355 51.052 -17.886 1.00 44.56 274 VAL A C 1
ATOM 2102 O O . VAL A 1 277 ? 9.041 50.040 -18.085 1.00 41.97 274 VAL A O 1
ATOM 2106 N N . VAL A 1 278 ? 7.091 51.196 -18.276 1.00 39.05 275 VAL A N 1
ATOM 2107 C CA . VAL A 1 278 ? 6.357 50.143 -18.993 1.00 41.12 275 VAL A CA 1
ATOM 2108 C C . VAL A 1 278 ? 5.898 50.704 -20.343 1.00 41.56 275 VAL A C 1
ATOM 2109 O O . VAL A 1 278 ? 4.873 51.318 -20.386 1.00 42.35 275 VAL A O 1
ATOM 2113 N N . PRO A 1 279 ? 6.617 50.463 -21.435 1.00 41.28 276 PRO A N 1
ATOM 2114 C CA . PRO A 1 279 ? 6.184 51.008 -22.748 1.00 41.64 276 PRO A CA 1
ATOM 2115 C C . PRO A 1 279 ? 5.233 50.075 -23.531 1.00 46.03 276 PRO A C 1
ATOM 2116 O O . PRO A 1 279 ? 4.603 50.504 -24.496 1.00 43.63 276 PRO A O 1
ATOM 2120 N N . ARG A 1 280 ? 5.197 48.768 -23.203 1.00 41.58 277 ARG A N 1
ATOM 2121 C CA . ARG A 1 280 ? 4.425 47.804 -23.972 1.00 38.54 277 ARG A CA 1
ATOM 2122 C C . ARG A 1 280 ? 3.674 46.842 -23.056 1.00 42.66 277 ARG A C 1
ATOM 2123 O O . ARG A 1 280 ? 4.101 46.596 -21.923 1.00 40.81 277 ARG A O 1
ATOM 2131 N N . VAL A 1 281 ? 2.593 46.237 -23.601 1.00 38.22 278 VAL A N 1
ATOM 2132 C CA . VAL A 1 281 ? 1.717 45.333 -22.866 1.00 40.17 278 VAL A CA 1
ATOM 2133 C C . VAL A 1 281 ? 1.055 44.340 -23.859 1.00 44.38 278 VAL A C 1
ATOM 2134 O O . VAL A 1 281 ? 0.845 44.676 -25.033 1.00 42.33 278 VAL A O 1
ATOM 2138 N N . LEU A 1 282 ? 0.699 43.165 -23.358 1.00 40.34 279 LEU A N 1
ATOM 2139 C CA . LEU A 1 282 ? -0.076 42.156 -24.090 1.00 41.14 279 LEU A CA 1
ATOM 2140 C C . LEU A 1 282 ? -1.343 41.905 -23.261 1.00 41.67 279 LEU A C 1
ATOM 2141 O O . LEU A 1 282 ? -1.252 41.621 -22.063 1.00 39.49 279 LEU A O 1
ATOM 2146 N N . ILE A 1 283 ? -2.520 42.061 -23.868 1.00 37.63 280 ILE A N 1
ATOM 2147 C CA . ILE A 1 283 ? -3.815 41.938 -23.158 1.00 38.53 280 ILE A CA 1
ATOM 2148 C C . ILE A 1 283 ? -4.686 40.983 -23.929 1.00 42.72 280 ILE A C 1
ATOM 2149 O O . ILE A 1 283 ? -5.046 41.284 -25.061 1.00 39.56 280 ILE A O 1
ATOM 2154 N N . CYS A 1 284 ? -5.068 39.893 -23.280 1.00 39.02 281 CYS A N 1
ATOM 2155 C CA . CYS A 1 284 ? -5.806 38.759 -23.844 1.00 40.37 281 CYS A CA 1
ATOM 2156 C C . CYS A 1 284 ? -6.966 38.415 -22.968 1.00 41.03 281 CYS A C 1
ATOM 2157 O O . CYS A 1 284 ? -7.054 38.834 -21.808 1.00 37.80 281 CYS A O 1
ATOM 2160 N N . ALA A 1 285 ? -7.840 37.558 -23.503 1.00 36.43 282 ALA A N 1
ATOM 2161 C CA . ALA A 1 285 ? -9.018 37.114 -22.761 1.00 36.86 282 ALA A CA 1
ATOM 2162 C C . ALA A 1 285 ? -8.681 36.274 -21.560 1.00 40.58 282 ALA A C 1
ATOM 2163 O O . ALA A 1 285 ? -7.765 35.474 -21.609 1.00 40.59 282 ALA A O 1
ATOM 2165 N N . GLY A 1 286 ? -9.430 36.436 -20.486 1.00 38.67 283 GLY A N 1
ATOM 2166 C CA . GLY A 1 286 ? -9.240 35.600 -19.293 1.00 39.02 283 GLY A CA 1
ATOM 2167 C C . GLY A 1 286 ? -10.529 34.914 -18.872 1.00 43.06 283 GLY A C 1
ATOM 2168 O O . GLY A 1 286 ? -11.400 34.572 -19.689 1.00 41.27 283 GLY A O 1
ATOM 2169 N N . ASP A 1 287 ? -10.618 34.624 -17.584 1.00 40.94 284 ASP A N 1
ATOM 2170 C CA . ASP A 1 287 ? -11.701 33.839 -17.075 1.00 39.39 284 ASP A CA 1
ATOM 2171 C C . ASP A 1 287 ? -13.014 34.587 -16.987 1.00 42.14 284 ASP A C 1
ATOM 2172 O O . ASP A 1 287 ? -13.065 35.756 -16.655 1.00 41.21 284 ASP A O 1
ATOM 2177 N N . GLU A 1 288 ? -14.104 33.880 -17.222 1.00 41.15 285 GLU A N 1
ATOM 2178 C CA . GLU A 1 288 ? -15.436 34.470 -17.158 1.00 41.70 285 GLU A CA 1
ATOM 2179 C C . GLU A 1 288 ? -16.106 34.057 -15.854 1.00 47.54 285 GLU A C 1
ATOM 2180 O O . GLU A 1 288 ? -15.984 32.901 -15.452 1.00 44.97 285 GLU A O 1
ATOM 2186 N N . VAL A 1 289 ? -16.784 34.987 -15.188 1.00 43.66 286 VAL A N 1
ATOM 2187 C CA . VAL A 1 289 ? -17.478 34.718 -13.952 1.00 43.81 286 VAL A CA 1
ATOM 2188 C C . VAL A 1 289 ? -18.826 34.070 -14.281 1.00 50.67 286 VAL A C 1
ATOM 2189 O O . VAL A 1 289 ? -19.610 34.608 -15.074 1.00 47.68 286 VAL A O 1
ATOM 2193 N N . ASP A 1 290 ? -19.110 32.961 -13.623 1.00 50.65 287 ASP A N 1
ATOM 2194 C CA . ASP A 1 290 ? -20.432 32.313 -13.653 1.00 51.36 287 ASP A CA 1
ATOM 2195 C C . ASP A 1 290 ? -21.420 33.277 -12.970 1.00 53.68 287 ASP A C 1
ATOM 2196 O O . ASP A 1 290 ? -21.308 33.555 -11.776 1.00 48.11 287 ASP A O 1
ATOM 2201 N N . ARG A 1 291 ? -22.303 33.864 -13.769 1.00 53.86 288 ARG A N 1
ATOM 2202 C CA . ARG A 1 291 ? -23.198 34.944 -13.332 1.00 54.43 288 ARG A CA 1
ATOM 2203 C C . ARG A 1 291 ? -24.235 34.484 -12.295 1.00 60.16 288 ARG A C 1
ATOM 2204 O O . ARG A 1 291 ? -24.544 35.270 -11.381 1.00 57.90 288 ARG A O 1
ATOM 2212 N N . ARG A 1 292 ? -24.644 33.191 -12.340 1.00 58.77 289 ARG A N 1
ATOM 2213 C CA . ARG A 1 292 ? -25.555 32.621 -11.335 1.00 60.04 289 ARG A CA 1
ATOM 2214 C C . ARG A 1 292 ? -24.866 32.549 -9.996 1.00 60.73 289 ARG A C 1
ATOM 2215 O O . ARG A 1 292 ? -25.435 32.969 -8.986 1.00 57.48 289 ARG A O 1
ATOM 2223 N N . ALA A 1 293 ? -23.626 32.023 -9.972 1.00 56.08 290 ALA A N 1
ATOM 2224 C CA . ALA A 1 293 ? -22.864 31.951 -8.728 1.00 54.15 290 ALA A CA 1
ATOM 2225 C C . ALA A 1 293 ? -22.504 33.346 -8.183 1.00 54.85 290 ALA A C 1
ATOM 2226 O O . ALA A 1 293 ? -22.473 33.513 -6.980 1.00 54.20 290 ALA A O 1
ATOM 2228 N N . ALA A 1 294 ? -22.274 34.373 -9.055 1.00 50.11 291 ALA A N 1
ATOM 2229 C CA . ALA A 1 294 ? -21.909 35.729 -8.601 1.00 49.01 291 ALA A CA 1
ATOM 2230 C C . ALA A 1 294 ? -22.982 36.347 -7.696 1.00 47.03 291 ALA A C 1
ATOM 2231 O O . ALA A 1 294 ? -22.659 37.065 -6.745 1.00 43.53 291 ALA A O 1
ATOM 2233 N N . ARG A 1 295 ? -24.260 36.069 -8.000 1.00 43.25 292 ARG A N 1
ATOM 2234 C CA . ARG A 1 295 ? -25.382 36.600 -7.248 1.00 43.61 292 ARG A CA 1
ATOM 2235 C C . ARG A 1 295 ? -25.318 36.128 -5.777 1.00 49.99 292 ARG A C 1
ATOM 2236 O O . ARG A 1 295 ? -25.572 36.920 -4.864 1.00 48.39 292 ARG A O 1
ATOM 2244 N N . ASP A 1 296 ? -24.886 34.909 -5.547 1.00 47.71 293 ASP A N 1
ATOM 2245 C CA . ASP A 1 296 ? -24.737 34.401 -4.177 1.00 48.22 293 ASP A CA 1
ATOM 2246 C C . ASP A 1 296 ? -23.543 34.995 -3.458 1.00 50.43 293 ASP A C 1
ATOM 2247 O O . ASP A 1 296 ? -23.533 35.039 -2.239 1.00 52.47 293 ASP A O 1
ATOM 2252 N N . VAL A 1 297 ? -22.501 35.364 -4.180 1.00 46.09 294 VAL A N 1
ATOM 2253 C CA . VAL A 1 297 ? -21.250 35.781 -3.577 1.00 43.75 294 VAL A CA 1
ATOM 2254 C C . VAL A 1 297 ? -21.135 37.277 -3.263 1.00 45.70 294 VAL A C 1
ATOM 2255 O O . VAL A 1 297 ? -20.595 37.648 -2.223 1.00 43.40 294 VAL A O 1
ATOM 2259 N N . ASP A 1 298 ? -21.524 38.110 -4.206 1.00 39.83 295 ASP A N 1
ATOM 2260 C CA . ASP A 1 298 ? -21.094 39.507 -4.275 1.00 38.80 295 ASP A CA 1
ATOM 2261 C C . ASP A 1 298 ? -21.995 40.486 -3.526 1.00 42.82 295 ASP A C 1
ATOM 2262 O O . ASP A 1 298 ? -23.156 40.661 -3.893 1.00 43.02 295 ASP A O 1
ATOM 2267 N N . PRO A 1 299 ? -21.423 41.187 -2.532 1.00 40.09 296 PRO A N 1
ATOM 2268 C CA . PRO A 1 299 ? -22.213 42.134 -1.759 1.00 39.17 296 PRO A CA 1
ATOM 2269 C C . PRO A 1 299 ? -22.425 43.497 -2.412 1.00 39.05 296 PRO A C 1
ATOM 2270 O O . PRO A 1 299 ? -23.092 44.341 -1.802 1.00 40.18 296 PRO A O 1
ATOM 2274 N N . HIS A 1 300 ? -21.758 43.797 -3.514 1.00 39.61 297 HIS A N 1
ATOM 2275 C CA . HIS A 1 300 ? -21.783 45.152 -4.111 1.00 38.67 297 HIS A CA 1
ATOM 2276 C C . HIS A 1 300 ? -22.771 45.319 -5.296 1.00 41.52 297 HIS A C 1
ATOM 2277 O O . HIS A 1 300 ? -22.649 46.279 -6.063 1.00 40.93 297 HIS A O 1
ATOM 2284 N N . VAL A 1 301 ? -23.670 44.376 -5.486 1.00 40.07 298 VAL A N 1
ATOM 2285 C CA . VAL A 1 301 ? -24.613 44.423 -6.622 1.00 39.77 298 VAL A CA 1
ATOM 2286 C C . VAL A 1 301 ? -26.026 43.995 -6.147 1.00 42.72 298 VAL A C 1
ATOM 2287 O O . VAL A 1 301 ? -26.151 42.985 -5.484 1.00 39.90 298 VAL A O 1
ATOM 2291 N N . GLY A 1 302 ? -27.047 44.756 -6.552 1.00 38.59 299 GLY A N 1
ATOM 2292 C CA . GLY A 1 302 ? -28.455 44.453 -6.343 1.00 41.40 299 GLY A CA 1
ATOM 2293 C C . GLY A 1 302 ? -28.960 43.771 -7.602 1.00 43.85 299 GLY A C 1
ATOM 2294 O O . GLY A 1 302 ? -28.311 43.856 -8.659 1.00 38.32 299 GLY A O 1
ATOM 2295 N N . TRP A 1 303 ? -30.080 43.046 -7.497 1.00 41.21 300 TRP A N 1
ATOM 2296 C CA . TRP A 1 303 ? -30.620 42.234 -8.600 1.00 42.37 300 TRP A CA 1
ATOM 2297 C C . TRP A 1 303 ? -32.087 42.450 -8.808 1.00 46.07 300 TRP A C 1
ATOM 2298 O O . TRP A 1 303 ? -32.807 42.847 -7.897 1.00 42.60 300 TRP A O 1
ATOM 2309 N N . ARG A 1 304 ? -32.502 42.284 -10.059 1.00 46.10 301 ARG A N 1
ATOM 2310 C CA . ARG A 1 304 ? -33.903 42.299 -10.463 1.00 48.00 301 ARG A CA 1
ATOM 2311 C C . ARG A 1 304 ? -34.177 40.960 -11.089 1.00 49.32 301 ARG A C 1
ATOM 2312 O O . ARG A 1 304 ? -33.414 40.513 -11.950 1.00 47.21 301 ARG A O 1
ATOM 2328 N N . GLU A 1 306 ? -35.529 38.927 -13.849 1.00 53.90 303 GLU A N 1
ATOM 2329 C CA . GLU A 1 306 ? -35.847 39.199 -15.262 1.00 56.57 303 GLU A CA 1
ATOM 2330 C C . GLU A 1 306 ? -36.886 38.238 -15.805 1.00 61.23 303 GLU A C 1
ATOM 2331 O O . GLU A 1 306 ? -37.795 38.676 -16.502 1.00 62.74 303 GLU A O 1
ATOM 2337 N N . SER A 1 307 ? -36.743 36.921 -15.523 1.00 54.94 304 SER A N 1
ATOM 2338 C CA . SER A 1 307 ? -37.736 35.942 -15.946 1.00 55.41 304 SER A CA 1
ATOM 2339 C C . SER A 1 307 ? -37.774 34.741 -14.973 1.00 57.58 304 SER A C 1
ATOM 2340 O O . SER A 1 307 ? -36.790 34.456 -14.296 1.00 54.11 304 SER A O 1
ATOM 2343 N N . ARG A 1 308 ? -38.912 34.068 -14.912 1.00 58.20 305 ARG A N 1
ATOM 2344 C CA . ARG A 1 308 ? -39.145 32.877 -14.101 1.00 59.41 305 ARG A CA 1
ATOM 2345 C C . ARG A 1 308 ? -39.930 31.901 -14.921 1.00 66.07 305 ARG A C 1
ATOM 2346 O O . ARG A 1 308 ? -41.017 32.273 -15.344 1.00 66.97 305 ARG A O 1
ATOM 2354 N N . ARG A 1 309 ? -39.408 30.656 -15.113 1.00 60.05 306 ARG A N 1
ATOM 2355 C CA . ARG A 1 309 ? -40.102 29.564 -15.781 1.00 61.93 306 ARG A CA 1
ATOM 2356 C C . ARG A 1 309 ? -39.968 28.389 -14.826 1.00 59.67 306 ARG A C 1
ATOM 2357 O O . ARG A 1 309 ? -38.880 27.806 -14.760 1.00 56.53 306 ARG A O 1
ATOM 2365 N N . GLY A 1 310 ? -40.985 28.156 -13.995 1.00 54.72 307 GLY A N 1
ATOM 2366 C CA . GLY A 1 310 ? -40.893 27.150 -12.938 1.00 54.19 307 GLY A CA 1
ATOM 2367 C C . GLY A 1 310 ? -39.688 27.392 -12.057 1.00 53.06 307 GLY A C 1
ATOM 2368 O O . GLY A 1 310 ? -39.471 28.504 -11.585 1.00 52.49 307 GLY A O 1
ATOM 2369 N N . ALA A 1 311 ? -38.813 26.401 -11.936 1.00 53.18 308 ALA A N 1
ATOM 2370 C CA . ALA A 1 311 ? -37.568 26.521 -11.142 1.00 52.00 308 ALA A CA 1
ATOM 2371 C C . ALA A 1 311 ? -36.496 27.319 -11.793 1.00 58.51 308 ALA A C 1
ATOM 2372 O O . ALA A 1 311 ? -35.547 27.691 -11.089 1.00 58.03 308 ALA A O 1
ATOM 2374 N N . GLU A 1 312 ? -36.607 27.650 -13.106 1.00 56.17 309 GLU A N 1
ATOM 2375 C CA . GLU A 1 312 ? -35.540 28.421 -13.778 1.00 55.33 309 GLU A CA 1
ATOM 2376 C C . GLU A 1 312 ? -35.803 29.894 -13.632 1.00 53.62 309 GLU A C 1
ATOM 2377 O O . GLU A 1 312 ? -36.809 30.377 -14.131 1.00 53.75 309 GLU A O 1
ATOM 2383 N N . VAL A 1 313 ? -34.957 30.597 -12.941 1.00 50.19 310 VAL A N 1
ATOM 2384 C CA . VAL A 1 313 ? -35.134 32.028 -12.722 1.00 51.25 310 VAL A CA 1
ATOM 2385 C C . VAL A 1 313 ? -33.904 32.754 -13.212 1.00 56.56 310 VAL A C 1
ATOM 2386 O O . VAL A 1 313 ? -32.797 32.351 -12.864 1.00 59.38 310 VAL A O 1
ATOM 2390 N N . SER A 1 314 ? -34.062 33.849 -13.939 1.00 54.48 311 SER A N 1
ATOM 2391 C CA . SER A 1 314 ? -32.900 34.671 -14.320 1.00 54.01 311 SER A CA 1
ATOM 2392 C C . SER A 1 314 ? -32.991 36.052 -13.667 1.00 51.23 311 SER A C 1
ATOM 2393 O O . SER A 1 314 ? -34.073 36.624 -13.486 1.00 49.46 311 SER A O 1
ATOM 2396 N N . TYR A 1 315 ? -31.843 36.521 -13.260 1.00 45.83 312 TYR A N 1
ATOM 2397 C CA . TYR A 1 315 ? -31.657 37.792 -12.613 1.00 48.06 312 TYR A CA 1
ATOM 2398 C C . TYR A 1 315 ? -30.736 38.640 -13.406 1.00 52.92 312 TYR A C 1
ATOM 2399 O O . TYR A 1 315 ? -29.763 38.130 -13.945 1.00 54.72 312 TYR A O 1
ATOM 2408 N N . VAL A 1 316 ? -30.957 39.940 -13.379 1.00 48.59 313 VAL A N 1
ATOM 2409 C CA . VAL A 1 316 ? -30.043 40.872 -14.001 1.00 46.73 313 VAL A CA 1
ATOM 2410 C C . VAL A 1 316 ? -29.622 41.878 -12.929 1.00 47.32 313 VAL A C 1
ATOM 2411 O O . VAL A 1 316 ? -30.422 42.198 -12.035 1.00 44.90 313 VAL A O 1
ATOM 2415 N N . PRO A 1 317 ? -28.410 42.466 -13.039 1.00 42.61 314 PRO A N 1
ATOM 2416 C CA . PRO A 1 317 ? -28.009 43.468 -12.035 1.00 41.81 314 PRO A CA 1
ATOM 2417 C C . PRO A 1 317 ? -28.860 44.736 -12.078 1.00 45.75 314 PRO A C 1
ATOM 2418 O O . PRO A 1 317 ? -29.193 45.205 -13.150 1.00 43.12 314 PRO A O 1
ATOM 2422 N N . LEU A 1 318 ? -29.159 45.314 -10.939 1.00 44.37 315 LEU A N 1
ATOM 2423 C CA . LEU A 1 318 ? -29.760 46.647 -10.876 1.00 42.09 315 LEU A CA 1
ATOM 2424 C C . LEU A 1 318 ? -28.658 47.663 -11.254 1.00 49.82 315 LEU A C 1
ATOM 2425 O O . LEU A 1 318 ? -27.509 47.569 -10.745 1.00 43.68 315 LEU A O 1
ATOM 2430 N N . ARG A 1 319 ? -28.993 48.639 -12.071 1.00 49.44 316 ARG A N 1
ATOM 2431 C CA . ARG A 1 319 ? -27.979 49.566 -12.607 1.00 50.96 316 ARG A CA 1
ATOM 2432 C C . ARG A 1 319 ? -28.382 50.995 -12.499 1.00 58.08 316 ARG A C 1
ATOM 2433 O O . ARG A 1 319 ? -29.518 51.346 -12.796 1.00 57.39 316 ARG A O 1
ATOM 2441 N N . ALA A 1 320 ? -27.456 51.797 -11.936 1.00 59.50 317 ALA A N 1
ATOM 2442 C CA . ALA A 1 320 ? -27.561 53.240 -11.884 1.00 60.07 317 ALA A CA 1
ATOM 2443 C C . ALA A 1 320 ? -27.637 53.681 -13.327 1.00 66.77 317 ALA A C 1
ATOM 2444 O O . ALA A 1 320 ? -26.848 53.209 -14.174 1.00 63.16 317 ALA A O 1
ATOM 2446 N N . ARG A 1 321 ? -28.666 54.447 -13.641 1.00 66.01 318 ARG A N 1
ATOM 2447 C CA . ARG A 1 321 ? -28.907 54.856 -15.020 1.00 65.20 318 ARG A CA 1
ATOM 2448 C C . ARG A 1 321 ? -27.916 56.003 -15.379 1.00 65.30 318 ARG A C 1
ATOM 2449 O O . ARG A 1 321 ? -27.905 57.019 -14.674 1.00 60.80 318 ARG A O 1
ATOM 2457 N N . PRO A 1 322 ? -27.077 55.898 -16.448 1.00 63.24 319 PRO A N 1
ATOM 2458 C CA . PRO A 1 322 ? -26.206 57.059 -16.795 1.00 60.91 319 PRO A CA 1
ATOM 2459 C C . PRO A 1 322 ? -27.038 58.227 -17.329 1.00 53.15 319 PRO A C 1
ATOM 2460 O O . PRO A 1 322 ? -28.198 58.100 -17.722 1.00 48.80 319 PRO A O 1
ATOM 2464 N N . GLY A 1 323 ? -26.446 59.399 -17.267 1.00 50.62 320 GLY A N 1
ATOM 2465 C CA . GLY A 1 323 ? -27.077 60.584 -17.787 1.00 49.84 320 GLY A CA 1
ATOM 2466 C C . GLY A 1 323 ? -28.106 61.228 -16.867 1.00 51.61 320 GLY A C 1
ATOM 2467 O O . GLY A 1 323 ? -28.800 62.109 -17.347 1.00 53.22 320 GLY A O 1
ATOM 2468 N N A GLN A 1 324 ? -28.275 60.753 -15.603 0.72 44.19 321 GLN A N 1
ATOM 2469 N N B GLN A 1 324 ? -28.263 60.722 -15.610 0.28 44.89 321 GLN A N 1
ATOM 2470 C CA A GLN A 1 324 ? -29.146 61.404 -14.585 0.72 42.11 321 GLN A CA 1
ATOM 2471 C CA B GLN A 1 324 ? -29.202 61.188 -14.566 0.28 43.34 321 GLN A CA 1
ATOM 2472 C C A GLN A 1 324 ? -28.442 61.465 -13.249 0.72 44.55 321 GLN A C 1
ATOM 2473 C C B GLN A 1 324 ? -28.443 61.407 -13.241 0.28 45.17 321 GLN A C 1
ATOM 2474 O O A GLN A 1 324 ? -27.556 60.645 -12.983 0.72 47.51 321 GLN A O 1
ATOM 2475 O O B GLN A 1 324 ? -27.505 60.653 -12.969 0.28 45.89 321 GLN A O 1
ATOM 2486 N N . GLN A 1 325 ? -28.868 62.366 -12.396 1.00 40.23 322 GLN A N 1
ATOM 2487 C CA . GLN A 1 325 ? -28.309 62.546 -11.023 1.00 39.11 322 GLN A CA 1
ATOM 2488 C C . GLN A 1 325 ? -28.687 61.261 -10.255 1.00 43.18 322 GLN A C 1
ATOM 2489 O O . GLN A 1 325 ? -29.789 60.755 -10.457 1.00 37.47 322 GLN A O 1
ATOM 2495 N N . VAL A 1 326 ? -27.833 60.732 -9.433 1.00 39.97 323 VAL A N 1
ATOM 2496 C CA . VAL A 1 326 ? -28.020 59.403 -8.863 1.00 39.40 323 VAL A CA 1
ATOM 2497 C C . VAL A 1 326 ? -29.286 59.299 -8.005 1.00 40.56 323 VAL A C 1
ATOM 2498 O O . VAL A 1 326 ? -29.959 58.284 -8.050 1.00 41.12 323 VAL A O 1
ATOM 2502 N N . TRP A 1 327 ? -29.675 60.348 -7.299 1.00 39.75 324 TRP A N 1
ATOM 2503 C CA . TRP A 1 327 ? -30.930 60.271 -6.503 1.00 37.94 324 TRP A CA 1
ATOM 2504 C C . TRP A 1 327 ? -32.209 60.085 -7.330 1.00 40.30 324 TRP A C 1
ATOM 2505 O O . TRP A 1 327 ? -33.211 59.586 -6.810 1.00 39.29 324 TRP A O 1
ATOM 2516 N N . ARG A 1 328 ? -32.179 60.404 -8.649 1.00 37.64 325 ARG A N 1
ATOM 2517 C CA . ARG A 1 328 ? -33.324 60.143 -9.495 1.00 37.35 325 ARG A CA 1
ATOM 2518 C C . ARG A 1 328 ? -33.582 58.607 -9.609 1.00 42.30 325 ARG A C 1
ATOM 2519 O O . ARG A 1 328 ? -34.693 58.215 -9.899 1.00 43.83 325 ARG A O 1
ATOM 2527 N N . GLY A 1 329 ? -32.563 57.781 -9.396 1.00 42.00 326 GLY A N 1
ATOM 2528 C CA . GLY A 1 329 ? -32.684 56.335 -9.414 1.00 42.50 326 GLY A CA 1
ATOM 2529 C C . GLY A 1 329 ? -32.617 55.772 -7.991 1.00 49.05 326 GLY A C 1
ATOM 2530 O O . GLY A 1 329 ? -32.163 54.651 -7.803 1.00 46.02 326 GLY A O 1
ATOM 2531 N N . LEU A 1 330 ? -33.029 56.552 -6.950 1.00 43.58 327 LEU A N 1
ATOM 2532 C CA . LEU A 1 330 ? -32.950 56.055 -5.565 1.00 42.68 327 LEU A CA 1
ATOM 2533 C C . LEU A 1 330 ? -33.718 54.714 -5.378 1.00 45.31 327 LEU A C 1
ATOM 2534 O O . LEU A 1 330 ? -33.249 53.817 -4.685 1.00 43.16 327 LEU A O 1
ATOM 2539 N N . SER A 1 331 ? -34.831 54.543 -6.053 1.00 44.01 328 SER A N 1
ATOM 2540 C CA . SER A 1 331 ? -35.620 53.300 -5.953 1.00 46.19 328 SER A CA 1
ATOM 2541 C C . SER A 1 331 ? -34.818 52.083 -6.485 1.00 50.27 328 SER A C 1
ATOM 2542 O O . SER A 1 331 ? -34.982 51.002 -5.907 1.00 54.76 328 SER A O 1
ATOM 2545 N N . SER A 1 332 ? -33.851 52.273 -7.392 1.00 48.84 329 SER A N 1
ATOM 2546 C CA . SER A 1 332 ? -33.006 51.170 -7.894 1.00 51.13 329 SER A CA 1
ATOM 2547 C C . SER A 1 332 ? -31.851 50.845 -6.895 1.00 53.53 329 SER A C 1
ATOM 2548 O O . SER A 1 332 ? -31.271 49.760 -6.962 1.00 56.66 329 SER A O 1
ATOM 2551 N N . VAL A 1 333 ? -31.540 51.762 -5.971 1.00 45.91 330 VAL A N 1
ATOM 2552 C CA . VAL A 1 333 ? -30.571 51.570 -4.906 1.00 44.54 330 VAL A CA 1
ATOM 2553 C C . VAL A 1 333 ? -31.261 50.831 -3.778 1.00 46.58 330 VAL A C 1
ATOM 2554 O O . VAL A 1 333 ? -30.751 49.857 -3.249 1.00 49.01 330 VAL A O 1
ATOM 2558 N N . LEU A 1 334 ? -32.364 51.341 -3.343 1.00 44.08 331 LEU A N 1
ATOM 2559 C CA . LEU A 1 334 ? -33.122 50.749 -2.218 1.00 43.76 331 LEU A CA 1
ATOM 2560 C C . LEU A 1 334 ? -33.844 49.434 -2.582 1.00 49.23 331 LEU A C 1
ATOM 2561 O O . LEU A 1 334 ? -34.074 48.617 -1.691 1.00 48.07 331 LEU A O 1
ATOM 2566 N N . ALA A 1 335 ? -34.080 49.185 -3.892 1.00 45.40 332 ALA A N 1
ATOM 2567 C CA . ALA A 1 335 ? -34.603 47.942 -4.434 1.00 45.25 332 ALA A CA 1
ATOM 2568 C C . ALA A 1 335 ? -35.871 47.537 -3.653 1.00 53.32 332 ALA A C 1
ATOM 2569 O O . ALA A 1 335 ? -35.913 46.463 -3.076 1.00 53.69 332 ALA A O 1
ATOM 2571 N N . LEU A 1 336 ? -36.834 48.426 -3.540 1.00 56.92 333 LEU A N 1
ATOM 2572 C CA . LEU A 1 336 ? -38.005 48.168 -2.694 1.00 60.35 333 LEU A CA 1
ATOM 2573 C C . LEU A 1 336 ? -39.149 47.438 -3.432 1.00 65.94 333 LEU A C 1
ATOM 2574 O O . LEU A 1 336 ? -40.033 46.913 -2.748 1.00 65.16 333 LEU A O 1
ATOM 2579 N N . GLY A 1 337 ? -39.073 47.316 -4.762 1.00 62.83 334 GLY A N 1
ATOM 2580 C CA . GLY A 1 337 ? -40.043 46.513 -5.521 1.00 64.37 334 GLY A CA 1
ATOM 2581 C C . GLY A 1 337 ? -39.949 45.027 -5.191 1.00 70.23 334 GLY A C 1
ATOM 2582 O O . GLY A 1 337 ? -38.932 44.543 -4.666 1.00 68.01 334 GLY A O 1
ATOM 2583 N N . ALA A 1 338 ? -41.047 44.295 -5.457 1.00 67.98 335 ALA A N 1
ATOM 2584 C CA . ALA A 1 338 ? -41.159 42.871 -5.177 1.00 66.65 335 ALA A CA 1
ATOM 2585 C C . ALA A 1 338 ? -40.185 42.032 -5.992 1.00 68.07 335 ALA A C 1
ATOM 2586 O O . ALA A 1 338 ? -39.839 40.944 -5.559 1.00 71.43 335 ALA A O 1
ATOM 2588 N N . GLU A 1 339 ? -39.767 42.485 -7.169 1.00 60.48 336 GLU A N 1
ATOM 2589 C CA . GLU A 1 339 ? -38.857 41.682 -7.986 1.00 60.62 336 GLU A CA 1
ATOM 2590 C C . GLU A 1 339 ? -37.382 42.138 -7.849 1.00 59.79 336 GLU A C 1
ATOM 2591 O O . GLU A 1 339 ? -36.552 41.664 -8.612 1.00 55.59 336 GLU A O 1
ATOM 2597 N N . GLU A 1 340 ? -37.072 42.993 -6.851 1.00 54.58 337 GLU A N 1
ATOM 2598 C CA . GLU A 1 340 ? -35.772 43.632 -6.678 1.00 51.16 337 GLU A CA 1
ATOM 2599 C C . GLU A 1 340 ? -35.158 43.250 -5.349 1.00 53.76 337 GLU A C 1
ATOM 2600 O O . GLU A 1 340 ? -35.872 43.154 -4.362 1.00 54.73 337 GLU A O 1
ATOM 2606 N N . GLN A 1 341 ? -33.847 43.144 -5.284 1.00 47.07 338 GLN A N 1
ATOM 2607 C CA . GLN A 1 341 ? -33.140 42.772 -4.058 1.00 46.73 338 GLN A CA 1
ATOM 2608 C C . GLN A 1 341 ? -31.914 43.673 -3.957 1.00 47.62 338 GLN A C 1
ATOM 2609 O O . GLN A 1 341 ? -31.057 43.685 -4.866 1.00 44.19 338 GLN A O 1
ATOM 2615 N N . ARG A 1 342 ? -31.825 44.453 -2.885 1.00 45.22 339 ARG A N 1
ATOM 2616 C CA . ARG A 1 342 ? -30.728 45.389 -2.708 1.00 46.85 339 ARG A CA 1
ATOM 2617 C C . ARG A 1 342 ? -29.354 44.660 -2.553 1.00 47.91 339 ARG A C 1
ATOM 2618 O O . ARG A 1 342 ? -29.278 43.453 -2.287 1.00 46.01 339 ARG A O 1
ATOM 2626 N N . ALA A 1 343 ? -28.288 45.409 -2.840 1.00 42.39 340 ALA A N 1
ATOM 2627 C CA . ALA A 1 343 ? -26.900 44.966 -2.649 1.00 40.83 340 ALA A CA 1
ATOM 2628 C C . ALA A 1 343 ? -26.729 44.469 -1.231 1.00 43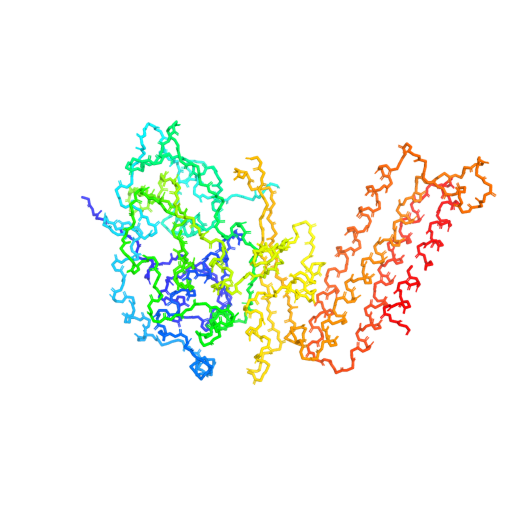.48 340 ALA A C 1
ATOM 2629 O O . ALA A 1 343 ? -27.203 45.098 -0.288 1.00 41.70 340 ALA A O 1
ATOM 2631 N N . GLY A 1 344 ? -26.078 43.316 -1.068 1.00 41.66 341 GLY A N 1
ATOM 2632 C CA . GLY A 1 344 ? -25.952 42.716 0.263 1.00 43.32 341 GLY A CA 1
ATOM 2633 C C . GLY A 1 344 ? -25.237 43.622 1.249 1.00 43.49 341 GLY A C 1
ATOM 2634 O O . GLY A 1 344 ? -25.509 43.601 2.437 1.00 44.41 341 GLY A O 1
ATOM 2635 N N . VAL A 1 345 ? -24.355 44.490 0.743 1.00 41.01 342 VAL A N 1
ATOM 2636 C CA . VAL A 1 345 ? -23.611 45.449 1.604 1.00 39.21 342 VAL A CA 1
ATOM 2637 C C . VAL A 1 345 ? -24.573 46.454 2.249 1.00 44.08 342 VAL A C 1
ATOM 2638 O O . VAL A 1 345 ? -24.370 46.867 3.403 1.00 43.30 342 VAL A O 1
ATOM 2642 N N . LEU A 1 346 ? -25.660 46.813 1.527 1.00 39.92 343 LEU A N 1
ATOM 2643 C CA . LEU A 1 346 ? -26.625 47.730 2.090 1.00 41.79 343 LEU A CA 1
ATOM 2644 C C . LEU A 1 346 ? -27.460 47.060 3.198 1.00 46.44 343 LEU A C 1
ATOM 2645 O O . LEU A 1 346 ? -27.797 47.718 4.188 1.00 47.54 343 LEU A O 1
ATOM 2650 N N . SER A 1 347 ? -27.808 45.783 3.023 1.00 44.40 344 SER A N 1
ATOM 2651 C CA . SER A 1 347 ? -28.507 44.992 4.055 1.00 45.95 344 SER A CA 1
ATOM 2652 C C . SER A 1 347 ? -27.601 44.844 5.254 1.00 49.66 344 SER A C 1
ATOM 2653 O O . SER A 1 347 ? -28.060 44.946 6.359 1.00 47.33 344 SER A O 1
ATOM 2656 N N . PHE A 1 348 ? -26.268 44.695 5.043 1.00 43.71 345 PHE A N 1
ATOM 2657 C CA . PHE A 1 348 ? -25.388 44.644 6.195 1.00 44.25 345 PHE A CA 1
ATOM 2658 C C . PHE A 1 348 ? -25.391 45.997 6.953 1.00 49.36 345 PHE A C 1
ATOM 2659 O O . PHE A 1 348 ? -25.602 46.036 8.161 1.00 45.41 345 PHE A O 1
ATOM 2667 N N . VAL A 1 349 ? -25.155 47.107 6.217 1.00 45.58 346 VAL A N 1
ATOM 2668 C CA . VAL A 1 349 ? -25.054 48.459 6.807 1.00 46.65 346 VAL A CA 1
ATOM 2669 C C . VAL A 1 349 ? -26.396 48.860 7.535 1.00 51.25 346 VAL A C 1
ATOM 2670 O O . VAL A 1 349 ? -26.376 49.626 8.501 1.00 49.14 346 VAL A O 1
ATOM 2674 N N . GLU A 1 350 ? -27.521 48.429 6.989 1.00 50.27 347 GLU A N 1
ATOM 2675 C CA . GLU A 1 350 ? -28.863 48.687 7.517 1.00 51.45 347 GLU A CA 1
ATOM 2676 C C . GLU A 1 350 ? -28.934 48.302 9.006 1.00 59.99 347 GLU A C 1
ATOM 2677 O O . GLU A 1 350 ? -29.599 48.995 9.764 1.00 60.11 347 GLU A O 1
ATOM 2683 N N . GLY A 1 351 ? -28.225 47.241 9.426 1.00 58.07 348 GLY A N 1
ATOM 2684 C CA . GLY A 1 351 ? -28.213 46.833 10.820 1.00 58.32 348 GLY A CA 1
ATOM 2685 C C . GLY A 1 351 ? -27.175 47.478 11.725 1.00 61.28 348 GLY A C 1
ATOM 2686 O O . GLY A 1 351 ? -27.005 46.987 12.836 1.00 62.32 348 GLY A O 1
ATOM 2687 N N . LEU A 1 352 ? -26.485 48.566 11.311 1.00 56.41 349 LEU A N 1
ATOM 2688 C CA . LEU A 1 352 ? -25.392 49.184 12.107 1.00 56.34 349 LEU A CA 1
ATOM 2689 C C . LEU A 1 352 ? -25.695 50.516 12.855 1.00 61.63 349 LEU A C 1
ATOM 2690 O O . LEU A 1 352 ? -24.768 51.147 13.380 1.00 62.85 349 LEU A O 1
ATOM 2695 N N . GLN A 1 353 ? -26.917 50.942 12.932 1.00 61.20 350 GLN A N 1
ATOM 2696 C CA . GLN A 1 353 ? -27.260 52.176 13.710 1.00 65.05 350 GLN A CA 1
ATOM 2697 C C . GLN A 1 353 ? -26.761 52.183 15.207 1.00 68.95 350 GLN A C 1
ATOM 2698 O O . GLN A 1 353 ? -26.227 53.197 15.695 1.00 65.31 350 GLN A O 1
ATOM 2704 N N . SER A 1 354 ? -26.845 51.020 15.880 1.00 66.85 351 SER A N 1
ATOM 2705 C CA . SER A 1 354 ? -26.428 50.962 17.288 1.00 70.29 351 SER A CA 1
ATOM 2706 C C . SER A 1 354 ? -24.888 51.153 17.422 1.00 74.61 351 SER A C 1
ATOM 2707 O O . SER A 1 354 ? -24.436 51.405 18.523 1.00 74.95 351 SER A O 1
ATOM 2710 N N . ARG A 1 355 ? -24.103 51.128 16.297 1.00 69.80 352 ARG A N 1
ATOM 2711 C CA . ARG A 1 355 ? -22.653 51.407 16.303 1.00 70.19 352 ARG A CA 1
ATOM 2712 C C . ARG A 1 355 ? -22.277 52.923 16.174 1.00 73.28 352 ARG A C 1
ATOM 2713 O O . ARG A 1 355 ? -21.080 53.240 16.021 1.00 73.78 352 ARG A O 1
ATOM 2721 N N . GLY A 1 356 ? -23.259 53.827 16.219 1.00 66.40 353 GLY A N 1
ATOM 2722 C CA . GLY A 1 356 ? -22.978 55.256 16.109 1.00 66.90 353 GLY A CA 1
ATOM 2723 C C . GLY A 1 356 ? -22.797 55.791 14.692 1.00 69.96 353 GLY A C 1
ATOM 2724 O O . GLY A 1 356 ? -22.192 56.859 14.508 1.00 70.99 353 GLY A O 1
ATOM 2725 N N . ILE A 1 357 ? -23.389 55.109 13.685 1.00 61.59 354 ILE A N 1
ATOM 2726 C CA . ILE A 1 357 ? -23.305 55.528 12.283 1.00 58.41 354 ILE A CA 1
ATOM 2727 C C . ILE A 1 357 ? -24.657 56.078 11.873 1.00 59.12 354 ILE A C 1
ATOM 2728 O O . ILE A 1 357 ? -25.628 55.355 11.917 1.00 59.45 354 ILE A O 1
ATOM 2733 N N . ALA A 1 358 ? -24.721 57.332 11.462 1.00 53.64 355 ALA A N 1
ATOM 2734 C CA . ALA A 1 358 ? -25.967 57.938 11.019 1.00 53.50 355 ALA A CA 1
ATOM 2735 C C . ALA A 1 358 ? -26.077 57.999 9.486 1.00 51.30 355 ALA A C 1
ATOM 2736 O O . ALA A 1 358 ? -27.191 57.836 8.932 1.00 46.95 355 ALA A O 1
ATOM 2738 N N . LEU A 1 359 ? -24.937 58.256 8.793 1.00 48.79 356 LEU A N 1
ATOM 2739 C CA . LEU A 1 359 ? -24.864 58.394 7.356 1.00 50.92 356 LEU A CA 1
ATOM 2740 C C . LEU A 1 359 ? -23.685 57.668 6.782 1.00 50.32 356 LEU A C 1
ATOM 2741 O O . LEU A 1 359 ? -22.682 57.442 7.460 1.00 46.86 356 LEU A O 1
ATOM 2746 N N . VAL A 1 360 ? -23.844 57.291 5.531 1.00 44.39 357 VAL A N 1
ATOM 2747 C CA . VAL A 1 360 ? -22.770 56.721 4.684 1.00 43.09 357 VAL A CA 1
ATOM 2748 C C . VAL A 1 360 ? -22.874 57.396 3.377 1.00 44.02 357 VAL A C 1
ATOM 2749 O O . VAL A 1 360 ? -23.973 57.786 2.957 1.00 44.05 357 VAL A O 1
ATOM 2753 N N . SER A 1 361 ? -21.766 57.461 2.676 1.00 40.09 358 SER A N 1
ATOM 2754 C CA . SER A 1 361 ? -21.761 57.986 1.337 1.00 42.05 358 SER A CA 1
ATOM 2755 C C . SER A 1 361 ? -21.742 56.773 0.375 1.00 47.09 358 SER A C 1
ATOM 2756 O O . SER A 1 361 ? -20.765 55.998 0.367 1.00 47.27 358 SER A O 1
ATOM 2759 N N . LEU A 1 362 ? -22.798 56.611 -0.432 1.00 39.13 359 LEU A N 1
ATOM 2760 C CA . LEU A 1 362 ? -22.887 55.465 -1.312 1.00 39.46 359 LEU A CA 1
ATOM 2761 C C . LEU A 1 362 ? -22.222 55.783 -2.621 1.00 43.84 359 LEU A C 1
ATOM 2762 O O . LEU A 1 362 ? -22.642 56.696 -3.297 1.00 45.48 359 LEU A O 1
ATOM 2767 N N . LEU A 1 363 ? -21.197 55.034 -2.969 1.00 39.26 360 LEU A N 1
ATOM 2768 C CA . LEU A 1 363 ? -20.495 55.168 -4.239 1.00 37.60 360 LEU A CA 1
ATOM 2769 C C . LEU A 1 363 ? -21.204 54.280 -5.210 1.00 39.85 360 LEU A C 1
ATOM 2770 O O . LEU A 1 363 ? -21.312 53.102 -4.949 1.00 39.82 360 LEU A O 1
ATOM 2775 N N . VAL A 1 364 ? -21.664 54.805 -6.336 1.00 39.65 361 VAL A N 1
ATOM 2776 C CA . VAL A 1 364 ? -22.325 54.005 -7.359 1.00 40.50 361 VAL A CA 1
ATOM 2777 C C . VAL A 1 364 ? -21.598 54.115 -8.661 1.00 42.04 361 VAL A C 1
ATOM 2778 O O . VAL A 1 364 ? -21.350 55.244 -9.129 1.00 40.45 361 VAL A O 1
ATOM 2782 N N . THR A 1 365 ? -21.376 53.008 -9.334 1.00 39.40 362 THR A N 1
ATOM 2783 C CA . THR A 1 365 ? -20.891 53.016 -10.717 1.00 39.11 362 THR A CA 1
ATOM 2784 C C . THR A 1 365 ? -21.638 52.019 -11.636 1.00 43.72 362 THR A C 1
ATOM 2785 O O . THR A 1 365 ? -22.093 50.973 -11.181 1.00 45.06 362 THR A O 1
ATOM 2789 N N . SER A 1 366 ? -21.785 52.372 -12.932 1.00 43.21 363 SER A N 1
ATOM 2790 C CA . SER A 1 366 ? -22.279 51.419 -13.959 1.00 45.04 363 SER A CA 1
ATOM 2791 C C . SER A 1 366 ? -21.743 51.824 -15.280 1.00 47.96 363 SER A C 1
ATOM 2792 O O . SER A 1 366 ? -21.310 52.953 -15.438 1.00 45.43 363 SER A O 1
ATOM 2795 N N . ALA A 1 367 ? -21.747 50.905 -16.228 1.00 47.28 364 ALA A N 1
ATOM 2796 C CA . ALA A 1 367 ? -21.201 51.142 -17.568 1.00 48.31 364 ALA A CA 1
ATOM 2797 C C . ALA A 1 367 ? -22.143 50.648 -18.593 1.00 54.34 364 ALA A C 1
ATOM 2798 O O . ALA A 1 367 ? -22.916 49.728 -18.318 1.00 51.86 364 ALA A O 1
ATOM 2800 N N . LYS A 1 368 ? -22.070 51.272 -19.784 1.00 53.39 365 LYS A N 1
ATOM 2801 C CA . LYS A 1 368 ? -22.833 50.921 -20.971 1.00 55.46 365 LYS A CA 1
ATOM 2802 C C . LYS A 1 368 ? -21.861 50.870 -22.159 1.00 55.35 365 LYS A C 1
ATOM 2803 O O . LYS A 1 368 ? -21.021 51.775 -22.319 1.00 51.12 365 LYS A O 1
ATOM 2809 N N . PHE A 1 369 ? -21.909 49.757 -22.916 1.00 53.32 366 PHE A N 1
ATOM 2810 C CA . PHE A 1 369 ? -21.044 49.499 -24.056 1.00 54.57 366 PHE A CA 1
ATOM 2811 C C . PHE A 1 369 ? -21.814 49.505 -25.345 1.00 59.67 366 PHE A C 1
ATOM 2812 O O . PHE A 1 369 ? -22.987 49.145 -25.356 1.00 62.31 366 PHE A O 1
ATOM 2820 N N . GLY A 1 370 ? -21.139 49.889 -26.408 1.00 56.08 367 GLY A N 1
ATOM 2821 C CA . GLY A 1 370 ? -21.672 49.858 -27.770 1.00 56.70 367 GLY A CA 1
ATOM 2822 C C . GLY A 1 370 ? -20.783 49.025 -28.675 1.00 60.84 367 GLY A C 1
ATOM 2823 O O . GLY A 1 370 ? -19.740 48.487 -28.253 1.00 56.94 367 GLY A O 1
ATOM 2824 N N . ASN A 1 371 ? -21.190 48.941 -29.949 1.00 57.36 368 ASN A N 1
ATOM 2825 C CA . ASN A 1 371 ? -20.459 48.248 -31.012 1.00 57.36 368 ASN A CA 1
ATOM 2826 C C . ASN A 1 371 ? -20.028 46.830 -30.607 1.00 61.02 368 ASN A C 1
ATOM 2827 O O . ASN A 1 371 ? -18.830 46.517 -30.584 1.00 60.61 368 ASN A O 1
ATOM 2840 N N . SER A 1 373 ? -20.099 45.331 -27.655 1.00 50.43 370 SER A N 1
ATOM 2841 C CA . SER A 1 373 ? -19.369 45.373 -26.400 1.00 49.55 370 SER A CA 1
ATOM 2842 C C . SER A 1 373 ? -17.883 45.763 -26.548 1.00 51.37 370 SER A C 1
ATOM 2843 O O . SER A 1 373 ? -17.087 45.460 -25.672 1.00 49.37 370 SER A O 1
ATOM 2846 N N . THR A 1 374 ? -17.529 46.468 -27.622 1.00 52.16 371 THR A N 1
ATOM 2847 C CA . THR A 1 374 ? -16.150 46.896 -27.875 1.00 53.00 371 THR A CA 1
ATOM 2848 C C . THR A 1 374 ? -15.909 48.306 -27.343 1.00 57.90 371 THR A C 1
ATOM 2849 O O . THR A 1 374 ? -14.784 48.568 -26.975 1.00 59.57 371 THR A O 1
ATOM 2853 N N . THR A 1 375 ? -16.919 49.220 -27.341 1.00 53.42 372 THR A N 1
ATOM 2854 C CA . THR A 1 375 ? -16.688 50.613 -26.925 1.00 52.01 372 THR A CA 1
ATOM 2855 C C . THR A 1 375 ? -17.485 50.982 -25.682 1.00 57.44 372 THR A C 1
ATOM 2856 O O . THR A 1 375 ? -18.681 50.683 -25.600 1.00 57.01 372 THR A O 1
ATOM 2860 N N . LEU A 1 376 ? -16.829 51.633 -24.730 1.00 53.44 373 LEU A N 1
ATOM 2861 C CA . LEU A 1 376 ? -17.478 52.139 -23.526 1.00 54.58 373 LEU A CA 1
ATOM 2862 C C . LEU A 1 376 ? -18.219 53.386 -23.916 1.00 58.04 373 LEU A C 1
ATOM 2863 O O . LEU A 1 376 ? -17.583 54.375 -24.296 1.00 61.00 373 LEU A O 1
ATOM 2868 N N . ASP A 1 377 ? -19.544 53.313 -23.990 1.00 52.19 374 ASP A N 1
ATOM 2869 C CA . ASP A 1 377 ? -20.353 54.447 -24.448 1.00 51.96 374 ASP A CA 1
ATOM 2870 C C . ASP A 1 377 ? -20.772 55.352 -23.326 1.00 54.84 374 ASP A C 1
ATOM 2871 O O . ASP A 1 377 ? -20.958 56.520 -23.543 1.00 54.67 374 ASP A O 1
ATOM 2876 N N . ASP A 1 378 ? -20.992 54.831 -22.150 1.00 52.41 375 ASP A N 1
ATOM 2877 C CA . ASP A 1 378 ? -21.450 55.660 -21.049 1.00 52.13 375 ASP A CA 1
ATOM 2878 C C . ASP A 1 378 ? -20.981 55.105 -19.765 1.00 53.90 375 ASP A C 1
ATOM 2879 O O . ASP A 1 378 ? -20.850 53.897 -19.627 1.00 50.72 375 ASP A O 1
ATOM 2884 N N . LEU A 1 379 ? -20.708 55.968 -18.835 1.00 52.07 376 LEU A N 1
ATOM 2885 C CA . LEU A 1 379 ? -20.267 55.545 -17.525 1.00 54.33 376 LEU A CA 1
ATOM 2886 C C . LEU A 1 379 ? -21.037 56.355 -16.495 1.00 62.11 376 LEU A C 1
ATOM 2887 O O . LEU A 1 379 ? -21.069 57.578 -16.626 1.00 64.72 376 LEU A O 1
ATOM 2892 N N . ALA A 1 380 ? -21.787 55.694 -15.608 1.00 54.56 377 ALA A N 1
ATOM 2893 C CA . ALA A 1 380 ? -22.466 56.354 -14.481 1.00 54.90 377 ALA A CA 1
ATOM 2894 C C . ALA A 1 380 ? -21.504 56.251 -13.281 1.00 52.63 377 ALA A C 1
ATOM 2895 O O . ALA A 1 380 ? -20.910 55.181 -13.014 1.00 47.34 377 ALA A O 1
ATOM 2897 N N . TYR A 1 381 ? -21.308 57.347 -12.593 1.00 50.27 378 TYR A N 1
ATOM 2898 C CA . TYR A 1 381 ? -20.365 57.419 -11.471 1.00 51.35 378 TYR A CA 1
ATOM 2899 C C . TYR A 1 381 ? -20.901 58.493 -10.512 1.00 51.30 378 TYR A C 1
ATOM 2900 O O . TYR A 1 381 ? -21.246 59.559 -10.977 1.00 48.69 378 TYR A O 1
ATOM 2909 N N . ASP A 1 382 ? -21.126 58.175 -9.233 1.00 42.19 379 ASP A N 1
ATOM 2910 C CA . ASP A 1 382 ? -21.714 59.165 -8.314 1.00 40.42 379 ASP A CA 1
ATOM 2911 C C . ASP A 1 382 ? -21.575 58.735 -6.912 1.00 41.99 379 ASP A C 1
ATOM 2912 O O . ASP A 1 382 ? -21.232 57.584 -6.653 1.00 41.05 379 ASP A O 1
ATOM 2917 N N A ARG A 1 383 ? -21.706 59.706 -5.958 0.47 41.32 380 ARG A N 1
ATOM 2918 N N B ARG A 1 383 ? -21.822 59.687 -6.027 0.53 42.22 380 ARG A N 1
ATOM 2919 C CA A ARG A 1 383 ? -21.710 59.513 -4.505 0.47 42.16 380 ARG A CA 1
ATOM 2920 C CA B ARG A 1 383 ? -21.790 59.573 -4.606 0.53 43.05 380 ARG A CA 1
ATOM 2921 C C A ARG A 1 383 ? -22.937 60.200 -3.891 0.47 44.44 380 ARG A C 1
ATOM 2922 C C B ARG A 1 383 ? -23.062 60.183 -4.040 0.53 44.28 380 ARG A C 1
ATOM 2923 O O A ARG A 1 383 ? -23.154 61.387 -4.099 0.47 43.77 380 ARG A O 1
ATOM 2924 O O B ARG A 1 383 ? -23.486 61.255 -4.496 0.53 42.44 380 ARG A O 1
ATOM 2939 N N . LEU A 1 384 ? -23.726 59.456 -3.126 1.00 40.94 381 LEU A N 1
ATOM 2940 C CA . LEU A 1 384 ? -24.925 59.944 -2.507 1.00 39.78 381 LEU A CA 1
ATOM 2941 C C . LEU A 1 384 ? -24.818 59.793 -0.995 1.00 40.57 381 LEU A C 1
ATOM 2942 O O . LEU A 1 384 ? -24.761 58.677 -0.502 1.00 41.45 381 LEU A O 1
ATOM 2947 N N . ASP A 1 385 ? -24.883 60.898 -0.263 1.00 41.49 382 ASP A N 1
ATOM 2948 C CA . ASP A 1 385 ? -24.925 60.880 1.213 1.00 43.79 382 ASP A CA 1
ATOM 2949 C C . ASP A 1 385 ? -26.304 60.382 1.696 1.00 44.59 382 ASP A C 1
ATOM 2950 O O . ASP A 1 385 ? -27.356 61.002 1.426 1.00 44.44 382 ASP A O 1
ATOM 2955 N N . THR A 1 386 ? -26.308 59.175 2.258 1.00 40.99 383 THR A N 1
ATOM 2956 C CA . THR A 1 386 ? -27.510 58.455 2.587 1.00 42.48 383 THR A CA 1
ATOM 2957 C C . THR A 1 386 ? -27.617 58.073 4.100 1.00 47.10 383 THR A C 1
ATOM 2958 O O . THR A 1 386 ? -26.786 57.288 4.613 1.00 44.57 383 THR A O 1
ATOM 2962 N N . PRO A 1 387 ? -28.720 58.500 4.748 1.00 43.32 384 PRO A N 1
ATOM 2963 C CA . PRO A 1 387 ? -28.957 58.097 6.139 1.00 43.72 384 PRO A CA 1
ATOM 2964 C C . PRO A 1 387 ? -29.223 56.627 6.267 1.00 45.80 384 PRO A C 1
ATOM 2965 O O . PRO A 1 387 ? -29.926 56.026 5.406 1.00 42.11 384 PRO A O 1
ATOM 2969 N N . LEU A 1 388 ? -28.698 56.029 7.338 1.00 44.26 385 LEU A N 1
ATOM 2970 C CA . LEU A 1 388 ? -29.020 54.636 7.601 1.00 45.15 385 LEU A CA 1
ATOM 2971 C C . LEU A 1 388 ? -30.525 54.500 7.836 1.00 48.84 385 LEU A C 1
ATOM 2972 O O . LEU A 1 388 ? -31.105 53.480 7.497 1.00 48.48 385 LEU A O 1
ATOM 2977 N N . ALA A 1 389 ? -31.162 55.556 8.301 1.00 46.52 386 ALA A N 1
ATOM 2978 C CA . ALA A 1 389 ? -32.645 55.563 8.465 1.00 48.45 386 ALA A CA 1
ATOM 2979 C C . ALA A 1 389 ? -33.389 55.252 7.154 1.00 50.61 386 ALA A C 1
ATOM 2980 O O . ALA A 1 389 ? -34.408 54.585 7.202 1.00 49.20 386 ALA A O 1
ATOM 2982 N N . VAL A 1 390 ? -32.860 55.663 5.997 1.00 48.48 387 VAL A N 1
ATOM 2983 C CA . VAL A 1 390 ? -33.488 55.449 4.689 1.00 47.07 387 VAL A CA 1
ATOM 2984 C C . VAL A 1 390 ? -33.307 53.986 4.231 1.00 49.88 387 VAL A C 1
ATOM 2985 O O . VAL A 1 390 ? -34.135 53.449 3.478 1.00 49.06 387 VAL A O 1
ATOM 2989 N N . LEU A 1 391 ? -32.260 53.338 4.717 1.00 45.98 388 LEU A N 1
ATOM 2990 C CA . LEU A 1 391 ? -31.985 51.908 4.458 1.00 47.64 388 LEU A CA 1
ATOM 2991 C C . LEU A 1 391 ? -32.876 51.011 5.295 1.00 54.46 388 LEU A C 1
ATOM 2992 O O . LEU A 1 391 ? -33.011 49.824 4.980 1.00 52.70 388 LEU A O 1
ATOM 2997 N N . ASN A 1 392 ? -33.502 51.566 6.355 1.00 55.58 389 ASN A N 1
ATOM 2998 C CA . ASN A 1 392 ? -34.390 50.814 7.283 1.00 54.35 389 ASN A CA 1
ATOM 2999 C C . ASN A 1 392 ? -35.634 50.263 6.607 1.00 62.13 389 ASN A C 1
ATOM 3000 O O . ASN A 1 392 ? -36.512 51.007 6.142 1.00 67.44 389 ASN A O 1
ATOM 3005 N N . GLN A 1 393 ? -35.718 48.949 6.553 1.00 58.50 390 GLN A N 1
ATOM 3006 C CA . GLN A 1 393 ? -36.859 48.240 5.969 1.00 60.96 390 GLN A CA 1
ATOM 3007 C C . GLN A 1 393 ? -37.927 47.839 7.023 1.00 69.51 390 GLN A C 1
ATOM 3008 O O . GLN A 1 393 ? -39.091 47.615 6.655 1.00 70.06 390 GLN A O 1
ATOM 3014 N N . GLU A 1 394 ? -37.526 47.820 8.299 1.00 69.75 391 GLU A N 1
ATOM 3015 C CA . GLU A 1 394 ? -38.381 47.540 9.477 1.00 73.58 391 GLU A CA 1
ATOM 3016 C C . GLU A 1 394 ? -39.433 48.663 9.611 1.00 75.59 391 GLU A C 1
ATOM 3017 O O . GLU A 1 394 ? -40.630 48.376 9.637 1.00 75.80 391 GLU A O 1
ATOM 3023 N N . ASP A 1 395 ? -38.952 49.936 9.699 1.00 68.30 392 ASP A N 1
ATOM 3024 C CA . ASP A 1 395 ? -39.760 51.171 9.700 1.00 67.76 392 ASP A CA 1
ATOM 3025 C C . ASP A 1 395 ? -39.456 51.910 8.400 1.00 62.87 392 ASP A C 1
ATOM 3026 O O . ASP A 1 395 ? -38.491 52.682 8.326 1.00 58.91 392 ASP A O 1
ATOM 3031 N N . PRO A 1 396 ? -40.311 51.738 7.392 1.00 59.81 393 PRO A N 1
ATOM 3032 C CA . PRO A 1 396 ? -40.024 52.314 6.077 1.00 57.57 393 PRO A CA 1
ATOM 3033 C C . PRO A 1 396 ? -40.394 53.782 5.876 1.00 56.56 393 PRO A C 1
ATOM 3034 O O . PRO A 1 396 ? -40.311 54.216 4.739 1.00 56.87 393 PRO A O 1
ATOM 3038 N N . ALA A 1 397 ? -40.782 54.547 6.909 1.00 54.37 394 ALA A N 1
ATOM 3039 C CA . ALA A 1 397 ? -41.226 55.944 6.725 1.00 53.61 394 ALA A CA 1
ATOM 3040 C C . ALA A 1 397 ? -40.140 56.861 6.100 1.00 50.94 394 ALA A C 1
ATOM 3041 O O . ALA A 1 397 ? -40.430 57.635 5.204 1.00 50.44 394 ALA A O 1
ATOM 3043 N N . ALA A 1 398 ? -38.911 56.773 6.540 1.00 48.19 395 ALA A N 1
ATOM 3044 C CA . ALA A 1 398 ? -37.818 57.591 6.009 1.00 45.93 395 ALA A CA 1
ATOM 3045 C C . ALA A 1 398 ? -37.545 57.303 4.498 1.00 47.72 395 ALA A C 1
ATOM 3046 O O . ALA A 1 398 ? -37.463 58.233 3.687 1.00 45.73 395 ALA A O 1
ATOM 3048 N N . ALA A 1 399 ? -37.504 56.024 4.122 1.00 46.17 396 ALA A N 1
ATOM 3049 C CA . ALA A 1 399 ? -37.333 55.630 2.724 1.00 45.87 396 ALA A CA 1
ATOM 3050 C C . ALA A 1 399 ? -38.541 56.100 1.880 1.00 48.50 396 ALA A C 1
ATOM 3051 O O . ALA A 1 399 ? -38.381 56.645 0.785 1.00 47.08 396 ALA A O 1
ATOM 3053 N N . THR A 1 400 ? -39.741 55.973 2.436 1.00 45.99 397 THR A N 1
ATOM 3054 C CA . THR A 1 400 ? -40.967 56.370 1.739 1.00 46.38 397 THR A CA 1
ATOM 3055 C C . THR A 1 400 ? -40.972 57.886 1.432 1.00 47.95 397 THR A C 1
ATOM 3056 O O . THR A 1 400 ? -41.294 58.277 0.293 1.00 45.86 397 THR A O 1
ATOM 3060 N N . VAL A 1 401 ? -40.617 58.733 2.409 1.00 46.67 398 VAL A N 1
ATOM 3061 C CA . VAL A 1 401 ? -40.572 60.184 2.136 1.00 48.66 398 VAL A CA 1
ATOM 3062 C C . VAL A 1 401 ? -39.450 60.475 1.115 1.00 48.44 398 VAL A C 1
ATOM 3063 O O . VAL A 1 401 ? -39.623 61.332 0.221 1.00 46.64 398 VAL A O 1
ATOM 3067 N N . ALA A 1 402 ? -38.289 59.793 1.239 1.00 44.38 399 ALA A N 1
ATOM 3068 C CA . ALA A 1 402 ? -37.198 60.014 0.254 1.00 41.85 399 ALA A CA 1
ATOM 3069 C C . ALA A 1 402 ? -37.641 59.662 -1.185 1.00 44.77 399 ALA A C 1
ATOM 3070 O O . ALA A 1 402 ? -37.395 60.432 -2.101 1.00 41.92 399 ALA A O 1
ATOM 3072 N N . ILE A 1 403 ? -38.252 58.489 -1.375 1.00 44.74 400 ILE A N 1
ATOM 3073 C CA . ILE A 1 403 ? -38.754 58.057 -2.695 1.00 45.39 400 ILE A CA 1
ATOM 3074 C C . ILE A 1 403 ? -39.890 58.985 -3.170 1.00 46.92 400 ILE A C 1
ATOM 3075 O O . ILE A 1 403 ? -39.901 59.404 -4.327 1.00 43.94 400 ILE A O 1
ATOM 3080 N N . ASP A 1 404 ? -40.825 59.312 -2.287 1.00 43.65 401 ASP A N 1
ATOM 3081 C CA . ASP A 1 404 ? -41.945 60.181 -2.642 1.00 43.11 401 ASP A CA 1
ATOM 3082 C C . ASP A 1 404 ? -41.484 61.570 -3.066 1.00 44.79 401 ASP A C 1
ATOM 3083 O O . ASP A 1 404 ? -42.157 62.223 -3.862 1.00 40.71 401 ASP A O 1
ATOM 3088 N N . ALA A 1 405 ? -40.410 62.043 -2.478 1.00 42.05 402 ALA A N 1
ATOM 3089 C CA . ALA A 1 405 ? -39.830 63.361 -2.801 1.00 41.04 402 ALA A CA 1
ATOM 3090 C C . ALA A 1 405 ? -39.263 63.361 -4.213 1.00 42.99 402 ALA A C 1
ATOM 3091 O O . ALA A 1 405 ? -39.365 64.370 -4.923 1.00 40.53 402 ALA A O 1
ATOM 3093 N N . VAL A 1 406 ? -38.679 62.238 -4.624 1.00 42.44 403 VAL A N 1
ATOM 3094 C CA . VAL A 1 406 ? -38.176 62.058 -5.988 1.00 41.14 403 VAL A CA 1
ATOM 3095 C C . VAL A 1 406 ? -39.387 62.072 -6.964 1.00 40.87 403 VAL A C 1
ATOM 3096 O O . VAL A 1 406 ? -39.352 62.731 -7.979 1.00 37.89 403 VAL A O 1
ATOM 3100 N N . THR A 1 407 ? -40.451 61.346 -6.619 1.00 38.91 404 THR A N 1
ATOM 3101 C CA . THR A 1 407 ? -41.690 61.297 -7.434 1.00 38.82 404 THR A CA 1
ATOM 3102 C C . THR A 1 407 ? -42.310 62.698 -7.605 1.00 44.97 404 THR A C 1
ATOM 3103 O O . THR A 1 407 ? -42.765 63.036 -8.700 1.00 42.90 404 THR A O 1
ATOM 3107 N N . PHE A 1 408 ? -42.334 63.494 -6.541 1.00 43.45 405 PHE A N 1
ATOM 3108 C CA . PHE A 1 408 ? -42.842 64.849 -6.615 1.00 41.78 405 PHE A CA 1
ATOM 3109 C C . PHE A 1 408 ? -41.976 65.703 -7.548 1.00 44.11 405 PHE A C 1
ATOM 3110 O O . PHE A 1 408 ? -42.519 66.445 -8.381 1.00 42.15 405 PHE A O 1
ATOM 3118 N N . ALA A 1 409 ? -40.659 65.606 -7.442 1.00 41.67 406 ALA A N 1
ATOM 3119 C CA . ALA A 1 409 ? -39.766 66.319 -8.374 1.00 40.85 406 ALA A CA 1
ATOM 3120 C C . ALA A 1 409 ? -40.094 65.934 -9.855 1.00 40.88 406 ALA A C 1
ATOM 3121 O O . ALA A 1 409 ? -40.091 66.795 -10.733 1.00 37.48 406 ALA A O 1
ATOM 3123 N N . ALA A 1 410 ? -40.254 64.633 -10.121 1.00 37.06 407 ALA A N 1
ATOM 3124 C CA . ALA A 1 410 ? -40.586 64.115 -11.456 1.00 38.46 407 ALA A CA 1
ATOM 3125 C C . ALA A 1 410 ? -41.969 64.664 -11.943 1.00 43.04 407 ALA A C 1
ATOM 3126 O O . ALA A 1 410 ? -42.069 65.083 -13.092 1.00 39.83 407 ALA A O 1
ATOM 3128 N N . HIS A 1 411 ? -42.947 64.803 -11.057 1.00 40.77 408 HIS A N 1
ATOM 3129 C CA . HIS A 1 411 ? -44.226 65.365 -11.436 1.00 42.93 408 HIS A CA 1
ATOM 3130 C C . HIS A 1 411 ? -44.088 66.852 -11.690 1.00 41.95 408 HIS A C 1
ATOM 3131 O O . HIS A 1 411 ? -44.722 67.328 -12.605 1.00 39.35 408 HIS A O 1
ATOM 3138 N N . ALA A 1 412 ? -43.258 67.585 -10.937 1.00 39.50 409 ALA A N 1
ATOM 3139 C CA . ALA A 1 412 ? -43.055 69.017 -11.231 1.00 39.99 409 ALA A CA 1
ATOM 3140 C C . ALA A 1 412 ? -42.367 69.187 -12.587 1.00 41.50 409 ALA A C 1
ATOM 3141 O O . ALA A 1 412 ? -42.672 70.127 -13.350 1.00 41.29 409 ALA A O 1
ATOM 3143 N N . ALA A 1 413 ? -41.407 68.315 -12.894 1.00 38.83 410 ALA A N 1
ATOM 3144 C CA . ALA A 1 413 ? -40.695 68.395 -14.195 1.00 37.36 410 ALA A CA 1
ATOM 3145 C C . ALA A 1 413 ? -41.673 68.149 -15.360 1.00 40.22 410 ALA A C 1
ATOM 3146 O O . ALA A 1 413 ? -41.607 68.810 -16.366 1.00 39.83 410 ALA A O 1
ATOM 3148 N N . GLN A 1 414 ? -42.580 67.207 -15.194 1.00 39.93 411 GLN A N 1
ATOM 3149 C CA . GLN A 1 414 ? -43.589 66.868 -16.185 1.00 39.65 411 GLN A CA 1
ATOM 3150 C C . GLN A 1 414 ? -44.569 68.030 -16.317 1.00 44.11 411 GLN A C 1
ATOM 3151 O O . GLN A 1 414 ? -44.862 68.451 -17.433 1.00 42.42 411 GLN A O 1
ATOM 3157 N N . ALA A 1 415 ? -45.033 68.606 -15.193 1.00 42.08 412 ALA A N 1
ATOM 3158 C CA . ALA A 1 415 ? -45.925 69.773 -15.236 1.00 42.19 412 ALA A CA 1
ATOM 3159 C C . ALA A 1 415 ? -45.320 70.952 -16.017 1.00 42.82 412 ALA A C 1
ATOM 3160 O O . ALA A 1 415 ? -46.019 71.671 -16.738 1.00 43.90 412 ALA A O 1
ATOM 3162 N N . LEU A 1 416 ? -44.042 71.176 -15.846 1.00 39.41 413 LEU A N 1
ATOM 3163 C CA . LEU A 1 416 ? -43.334 72.224 -16.589 1.00 37.27 413 LEU A CA 1
ATOM 3164 C C . LEU A 1 416 ? -43.344 72.019 -18.095 1.00 40.24 413 LEU A C 1
ATOM 3165 O O . LEU A 1 416 ? -43.118 72.978 -18.819 1.00 39.69 413 LEU A O 1
ATOM 3170 N N . GLY A 1 417 ? -43.602 70.807 -18.570 1.00 38.00 414 GLY A N 1
ATOM 3171 C CA . GLY A 1 417 ? -43.670 70.541 -19.991 1.00 37.44 414 GLY A CA 1
ATOM 3172 C C . GLY A 1 417 ? -44.725 71.405 -20.689 1.00 39.78 414 GLY A C 1
ATOM 3173 O O . GLY A 1 417 ? -44.543 71.763 -21.831 1.00 38.73 414 GLY A O 1
ATOM 3174 N N . TYR A 1 418 ? -45.859 71.711 -20.027 1.00 37.80 415 TYR A N 1
ATOM 3175 C CA . TYR A 1 418 ? -46.932 72.539 -20.613 1.00 38.22 415 TYR A CA 1
ATOM 3176 C C . TYR A 1 418 ? -46.433 73.958 -20.875 1.00 42.84 415 TYR A C 1
ATOM 3177 O O . TYR A 1 418 ? -46.845 74.566 -21.807 1.00 40.53 415 TYR A O 1
ATOM 3186 N N . VAL A 1 419 ? -45.483 74.454 -20.088 1.00 39.82 416 VAL A N 1
ATOM 3187 C CA . VAL A 1 419 ? -44.889 75.770 -20.290 1.00 40.67 416 VAL A CA 1
ATOM 3188 C C . VAL A 1 419 ? -43.813 75.656 -21.382 1.00 42.96 416 VAL A C 1
ATOM 3189 O O . VAL A 1 419 ? -43.700 76.549 -22.229 1.00 43.32 416 VAL A O 1
ATOM 3193 N N . ALA A 1 420 ? -42.993 74.588 -21.352 1.00 40.08 417 ALA A N 1
ATOM 3194 C CA . ALA A 1 420 ? -41.904 74.401 -22.339 1.00 38.69 417 ALA A CA 1
ATOM 3195 C C . ALA A 1 420 ? -42.454 74.364 -23.773 1.00 43.38 417 ALA A C 1
ATOM 3196 O O . ALA A 1 420 ? -41.846 74.880 -24.703 1.00 44.15 417 ALA A O 1
ATOM 3198 N N . GLU A 1 421 ? -43.597 73.76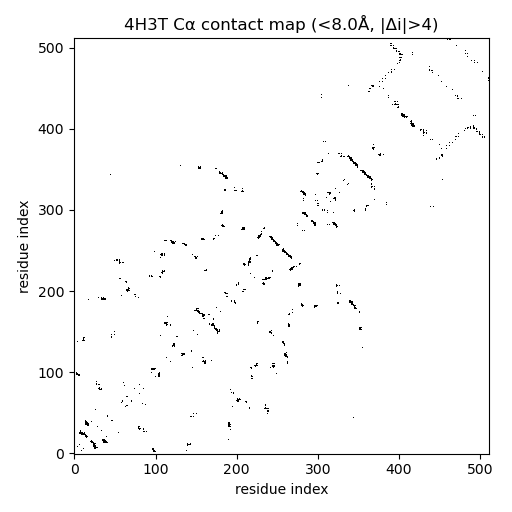3 -23.934 1.00 39.46 418 GLU A N 1
ATOM 3199 C CA . GLU A 1 421 ? -44.180 73.629 -25.265 1.00 40.42 418 GLU A CA 1
ATOM 3200 C C . GLU A 1 421 ? -44.977 74.862 -25.735 1.00 44.21 418 GLU A C 1
ATOM 3201 O O . GLU A 1 421 ? -45.476 74.857 -26.877 1.00 38.70 418 GLU A O 1
ATOM 3207 N N . ALA A 1 422 ? -45.201 75.866 -24.842 1.00 43.60 419 ALA A N 1
ATOM 3208 C CA . ALA A 1 422 ? -46.023 77.021 -25.172 1.00 43.03 419 ALA A CA 1
ATOM 3209 C C . ALA A 1 422 ? -45.554 77.727 -26.440 1.00 45.98 419 ALA A C 1
ATOM 3210 O O . ALA A 1 422 ? -46.384 78.157 -27.234 1.00 45.65 419 ALA A O 1
ATOM 3212 N N . ARG A 1 423 ? -44.262 77.837 -26.650 1.00 42.01 420 ARG A N 1
ATOM 3213 C CA . ARG A 1 423 ? -43.771 78.502 -27.871 1.00 43.59 420 ARG A CA 1
ATOM 3214 C C . ARG A 1 423 ? -44.166 77.746 -29.192 1.00 45.46 420 ARG A C 1
ATOM 3215 O O . ARG A 1 423 ? -44.099 78.335 -30.248 1.00 43.75 420 ARG A O 1
ATOM 3223 N N . TYR A 1 424 ? -44.608 76.508 -29.110 1.00 39.11 421 TYR A N 1
ATOM 3224 C CA . TYR A 1 424 ? -44.959 75.685 -30.275 1.00 39.63 421 TYR A CA 1
ATOM 3225 C C . TYR A 1 424 ? -46.439 75.428 -30.339 1.00 43.07 421 TYR A C 1
ATOM 3226 O O . TYR A 1 424 ? -46.895 74.717 -31.205 1.00 40.91 421 TYR A O 1
ATOM 3235 N N . LEU A 1 425 ? -47.192 75.912 -29.368 1.00 41.08 422 LEU A N 1
ATOM 3236 C CA . LEU A 1 425 ? -48.617 75.645 -29.355 1.00 39.60 422 LEU A CA 1
ATOM 3237 C C . LEU A 1 425 ? -49.376 76.432 -30.425 1.00 44.73 422 LEU A C 1
ATOM 3238 O O . LEU A 1 425 ? -49.024 77.581 -30.745 1.00 42.42 422 LEU A O 1
ATOM 3243 N N . SER A 1 426 ? -50.385 75.750 -31.003 1.00 42.47 423 SER A N 1
ATOM 3244 C CA . SER A 1 426 ? -51.378 76.259 -31.969 1.00 41.57 423 SER A CA 1
ATOM 3245 C C . SER A 1 426 ? -52.679 76.488 -31.262 1.00 44.49 423 SER A C 1
ATOM 3246 O O . SER A 1 426 ? -52.908 75.886 -30.222 1.00 41.31 423 SER A O 1
ATOM 3249 N N . TYR A 1 427 ? -53.554 77.317 -31.865 1.00 42.69 424 TYR A N 1
ATOM 3250 C CA . TYR A 1 427 ? -54.944 77.486 -31.505 1.00 42.29 424 TYR A CA 1
ATOM 3251 C C . TYR A 1 427 ? -55.694 77.004 -32.758 1.00 46.85 424 TYR A C 1
ATOM 3252 O O . TYR A 1 427 ? -55.775 77.721 -33.737 1.00 47.47 424 TYR A O 1
ATOM 3261 N N . ASP A 1 428 ? -56.099 75.753 -32.758 1.00 44.21 425 ASP A N 1
ATOM 3262 C CA . ASP A 1 428 ? -56.583 75.073 -33.938 1.00 45.67 425 ASP A CA 1
ATOM 3263 C C . ASP A 1 428 ? -58.101 75.000 -33.979 1.00 50.97 425 ASP A C 1
ATOM 3264 O O . ASP A 1 428 ? -58.708 74.190 -33.271 1.00 47.53 425 ASP A O 1
ATOM 3269 N N . LEU A 1 429 ? -58.690 75.829 -34.883 1.00 51.24 426 LEU A N 1
ATOM 3270 C CA . LEU A 1 429 ? -60.121 76.018 -35.071 1.00 54.11 426 LEU A CA 1
ATOM 3271 C C . LEU A 1 429 ? -60.871 74.807 -35.652 1.00 61.18 426 LEU A C 1
ATOM 3272 O O . LEU A 1 429 ? -62.100 74.821 -35.659 1.00 62.61 426 LEU A O 1
ATOM 3277 N N . SER A 1 430 ? -60.189 73.765 -36.091 1.00 60.50 427 SER A N 1
ATOM 3278 C CA . SER A 1 430 ? -60.889 72.569 -36.568 1.00 61.37 427 SER A CA 1
ATOM 3279 C C . SER A 1 430 ? -61.290 71.652 -35.395 1.00 68.13 427 SER A C 1
ATOM 3280 O O . SER A 1 430 ? -61.880 70.595 -35.651 1.00 69.66 427 SER A O 1
ATOM 3283 N N . PHE A 1 431 ? -60.930 72.015 -34.126 1.00 60.36 428 PHE A N 1
ATOM 3284 C CA . PHE A 1 431 ? -61.380 71.303 -32.933 1.00 59.07 428 PHE A CA 1
ATOM 3285 C C . PHE A 1 431 ? -62.511 72.131 -32.288 1.00 63.39 428 PHE A C 1
ATOM 3286 O O . PHE A 1 431 ? -62.599 73.324 -32.525 1.00 61.08 428 PHE A O 1
ATOM 3294 N N . HIS A 1 432 ? -63.420 71.482 -31.551 1.00 63.41 429 HIS A N 1
ATOM 3295 C CA . HIS A 1 432 ? -64.652 72.113 -31.076 1.00 64.32 429 HIS A CA 1
ATOM 3296 C C . HIS A 1 432 ? -64.721 72.241 -29.576 1.00 63.37 429 HIS A C 1
ATOM 3297 O O . HIS A 1 432 ? -65.751 72.615 -29.054 1.00 63.33 429 HIS A O 1
ATOM 3304 N N . GLU A 1 433 ? -63.587 72.090 -28.901 1.00 60.74 430 GLU A N 1
ATOM 3305 C CA . GLU A 1 433 ? -63.440 72.240 -27.458 1.00 60.87 430 GLU A CA 1
ATOM 3306 C C . GLU A 1 433 ? -62.214 73.080 -27.241 1.00 61.38 430 GLU A C 1
ATOM 3307 O O . GLU A 1 433 ? -61.192 72.851 -27.896 1.00 58.41 430 GLU A O 1
ATOM 3313 N N . GLU A 1 434 ? -62.290 74.012 -26.329 1.00 58.20 431 GLU A N 1
ATOM 3314 C CA . GLU A 1 434 ? -61.219 74.948 -26.040 1.00 59.25 431 GLU A CA 1
ATOM 3315 C C . GLU A 1 434 ? -59.905 74.230 -25.638 1.00 65.25 431 GLU A C 1
ATOM 3316 O O . GLU A 1 434 ? -58.841 74.608 -26.156 1.00 63.55 431 GLU A O 1
ATOM 3322 N N . SER A 1 435 ? -59.976 73.128 -24.849 1.00 63.46 432 SER A N 1
ATOM 3323 C CA . SER A 1 435 ? -58.795 72.336 -24.465 1.00 62.67 432 SER A CA 1
ATOM 3324 C C . SER A 1 435 ? -58.126 71.662 -25.685 1.00 63.24 432 SER A C 1
ATOM 3325 O O . SER A 1 435 ? -56.886 71.647 -25.805 1.00 60.13 432 SER A O 1
ATOM 3328 N N . LYS A 1 436 ? -58.952 71.067 -26.559 1.00 56.36 433 LYS A N 1
ATOM 3329 C CA . LYS A 1 436 ? -58.464 70.419 -27.777 1.00 54.35 433 LYS A CA 1
ATOM 3330 C C . LYS A 1 436 ? -57.958 71.431 -28.813 1.00 53.35 433 LYS A C 1
ATOM 3331 O O . LYS A 1 436 ? -57.111 71.073 -29.600 1.00 51.58 433 LYS A O 1
ATOM 3337 N N . ARG A 1 437 ? -58.444 72.680 -28.814 1.00 47.98 434 ARG A N 1
ATOM 3338 C CA . ARG A 1 437 ? -57.913 73.686 -29.757 1.00 46.43 434 ARG A CA 1
ATOM 3339 C C . ARG A 1 437 ? -56.454 74.062 -29.415 1.00 46.87 434 ARG A C 1
ATOM 3340 O O . ARG A 1 437 ? -55.714 74.380 -30.326 1.00 47.37 434 ARG A O 1
ATOM 3348 N N . HIS A 1 438 ? -56.068 74.048 -28.117 1.00 43.04 435 HIS A N 1
ATOM 3349 C CA . HIS A 1 438 ? -54.743 74.390 -27.642 1.00 43.42 435 HIS A CA 1
ATOM 3350 C C . HIS A 1 438 ? -53.903 73.136 -27.728 1.00 49.92 435 HIS A C 1
ATOM 3351 O O . HIS A 1 438 ? -53.928 72.308 -26.810 1.00 47.10 435 HIS A O 1
ATOM 3358 N N . ARG A 1 439 ? -53.179 72.989 -28.840 1.00 45.09 436 ARG A N 1
ATOM 3359 C CA . ARG A 1 439 ? -52.440 71.778 -29.129 1.00 43.13 436 ARG A CA 1
ATOM 3360 C C . ARG A 1 439 ? -51.135 72.085 -29.883 1.00 44.94 436 ARG A C 1
ATOM 3361 O O . ARG A 1 439 ? -51.024 73.076 -30.612 1.00 41.89 436 ARG A O 1
ATOM 3369 N N . VAL A 1 440 ? -50.189 71.172 -29.764 1.00 40.44 437 VAL A N 1
ATOM 3370 C CA . VAL A 1 440 ? -48.954 71.249 -30.539 1.00 40.66 437 VAL A CA 1
ATOM 3371 C C . VAL A 1 440 ? -49.257 70.607 -31.879 1.00 42.81 437 VAL A C 1
ATOM 3372 O O . VAL A 1 440 ? -49.642 69.452 -31.891 1.00 43.01 437 VAL A O 1
ATOM 3376 N N . PRO A 1 441 ? -49.079 71.265 -32.996 1.00 41.81 438 PRO A N 1
ATOM 3377 C CA . PRO A 1 441 ? -49.320 70.563 -34.270 1.00 44.07 438 PRO A CA 1
ATOM 3378 C C . PRO A 1 441 ? -48.315 69.427 -34.493 1.00 46.17 438 PRO A C 1
ATOM 3379 O O . PRO A 1 441 ? -47.190 69.418 -33.947 1.00 42.18 438 PRO A O 1
ATOM 3383 N N . GLU A 1 442 ? -48.753 68.429 -35.240 1.00 43.06 439 GLU A N 1
ATOM 3384 C CA . GLU A 1 442 ? -47.979 67.206 -35.473 1.00 43.85 439 GLU A CA 1
ATOM 3385 C C . GLU A 1 442 ? -46.556 67.501 -36.045 1.00 46.14 439 GLU A C 1
ATOM 3386 O O . GLU A 1 442 ? -45.605 66.879 -35.583 1.00 40.99 439 GLU A O 1
ATOM 3392 N N . GLY A 1 443 ? -46.432 68.478 -36.965 1.00 42.40 440 GLY A N 1
ATOM 3393 C CA . GLY A 1 443 ? -45.141 68.879 -37.521 1.00 44.24 440 GLY A CA 1
ATOM 3394 C C . GLY A 1 443 ? -44.138 69.400 -36.497 1.00 48.25 440 GLY A C 1
ATOM 3395 O O . GLY A 1 443 ? -42.943 69.344 -36.770 1.00 46.83 440 GLY A O 1
ATOM 3396 N N . LYS A 1 444 ? -44.595 69.840 -35.288 1.00 42.59 441 LYS A N 1
ATOM 3397 C CA . LYS A 1 444 ? -43.718 70.333 -34.199 1.00 41.57 441 LYS A CA 1
ATOM 3398 C C . LYS A 1 444 ? -43.697 69.426 -32.992 1.00 41.87 441 LYS A C 1
ATOM 3399 O O . LYS A 1 444 ? -43.043 69.766 -31.987 1.00 40.04 441 LYS A O 1
ATOM 3405 N N . ALA A 1 445 ? -44.319 68.238 -33.089 1.00 38.02 442 ALA A N 1
ATOM 3406 C CA . ALA A 1 445 ? -44.385 67.332 -31.927 1.00 37.51 442 ALA A CA 1
ATOM 3407 C C . ALA A 1 445 ? -43.010 66.917 -31.432 1.00 40.48 442 ALA A C 1
ATOM 3408 O O . ALA A 1 445 ? -42.787 66.911 -30.228 1.00 38.28 442 ALA A O 1
ATOM 3410 N N . ALA A 1 446 ? -42.101 66.471 -32.328 1.00 38.11 443 ALA A N 1
ATOM 3411 C CA . ALA A 1 446 ? -40.791 65.999 -31.874 1.00 39.02 443 ALA A CA 1
ATOM 3412 C C . ALA A 1 446 ? -39.990 67.168 -31.246 1.00 36.63 443 ALA A C 1
ATOM 3413 O O . ALA A 1 446 ? -39.323 66.982 -30.259 1.00 36.06 443 ALA A O 1
ATOM 3415 N N . LEU A 1 447 ? -40.037 68.324 -31.809 1.00 34.45 444 LEU A N 1
ATOM 3416 C CA . LEU A 1 447 ? -39.357 69.509 -31.234 1.00 36.22 444 LEU A CA 1
ATOM 3417 C C . LEU A 1 447 ? -39.926 69.892 -29.868 1.00 37.73 444 LEU A C 1
ATOM 3418 O O . LEU A 1 447 ? -39.168 70.158 -28.904 1.00 36.78 444 LEU A O 1
ATOM 3423 N N . ALA A 1 448 ? -41.238 69.955 -29.756 1.00 37.37 445 ALA A N 1
ATOM 3424 C CA . ALA A 1 448 ? -41.871 70.272 -28.439 1.00 36.57 445 ALA A CA 1
ATOM 3425 C C . ALA A 1 448 ? -41.508 69.246 -27.418 1.00 36.87 445 ALA A C 1
ATOM 3426 O O . ALA A 1 448 ? -41.239 69.587 -26.270 1.00 34.68 445 ALA A O 1
ATOM 3428 N N . LYS A 1 449 ? -41.402 67.969 -27.818 1.00 35.37 446 LYS A N 1
ATOM 3429 C CA . LYS A 1 449 ? -41.004 66.934 -26.857 1.00 33.92 446 LYS A CA 1
ATOM 3430 C C . LYS A 1 449 ? -39.582 67.098 -26.384 1.00 36.13 446 LYS A C 1
ATOM 3431 O O . LYS A 1 449 ? -39.275 66.920 -25.189 1.00 34.88 446 LYS A O 1
ATOM 3437 N N . ALA A 1 450 ? -38.686 67.483 -27.291 1.00 35.99 447 ALA A N 1
ATOM 3438 C CA . ALA A 1 450 ? -37.303 67.732 -26.903 1.00 34.50 447 ALA A CA 1
ATOM 3439 C C . ALA A 1 450 ? -37.243 68.986 -25.985 1.00 33.83 447 ALA A C 1
ATOM 3440 O O . ALA A 1 450 ? -36.537 68.973 -24.992 1.00 35.60 447 ALA A O 1
ATOM 3442 N N . ALA A 1 451 ? -38.037 70.024 -26.241 1.00 32.00 448 ALA A N 1
ATOM 3443 C CA . ALA A 1 451 ? -38.060 71.186 -25.345 1.00 33.87 448 ALA A CA 1
ATOM 3444 C C . ALA A 1 451 ? -38.594 70.816 -23.937 1.00 36.70 448 ALA A C 1
ATOM 3445 O O . ALA A 1 451 ? -38.167 71.394 -22.960 1.00 35.61 448 ALA A O 1
ATOM 3447 N N . ARG A 1 452 ? -39.614 69.968 -23.856 1.00 35.51 449 ARG A N 1
ATOM 3448 C CA . ARG A 1 452 ? -40.129 69.514 -22.556 1.00 35.24 449 ARG A CA 1
ATOM 3449 C C . ARG A 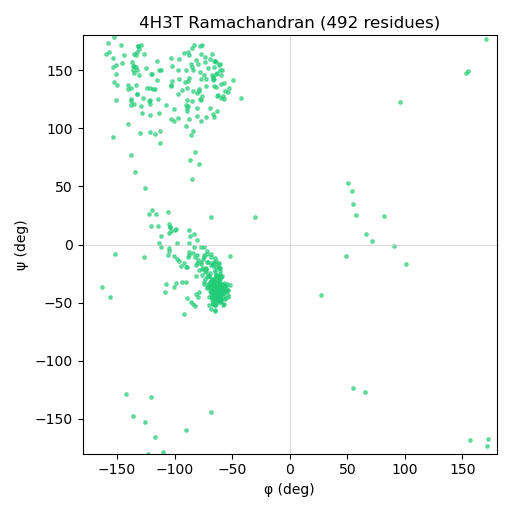1 452 ? -39.027 68.782 -21.752 1.00 36.28 449 ARG A C 1
ATOM 3450 O O . ARG A 1 452 ? -38.860 69.041 -20.556 1.00 33.80 449 ARG A O 1
ATOM 3458 N N A SER A 1 453 ? -38.256 67.906 -22.430 0.51 34.24 450 SER A N 1
ATOM 3459 N N B SER A 1 453 ? -38.214 67.934 -22.422 0.49 33.66 450 SER A N 1
ATOM 3460 C CA A SER A 1 453 ? -37.159 67.196 -21.799 0.51 34.02 450 SER A CA 1
ATOM 3461 C CA B SER A 1 453 ? -37.119 67.227 -21.754 0.49 33.15 450 SER A CA 1
ATOM 3462 C C A SER A 1 453 ? -36.103 68.140 -21.315 0.51 37.08 450 SER A C 1
ATOM 3463 C C B SER A 1 453 ? -36.070 68.157 -21.298 0.49 37.03 450 SER A C 1
ATOM 3464 O O A SER A 1 453 ? -35.610 67.938 -20.215 0.51 36.31 450 SER A O 1
ATOM 3465 O O B SER A 1 453 ? -35.541 67.968 -20.208 0.49 36.48 450 SER A O 1
ATOM 3470 N N . ALA A 1 454 ? -35.716 69.157 -22.135 1.00 35.07 451 ALA A N 1
ATOM 3471 C CA . ALA A 1 454 ? -34.700 70.145 -21.732 1.00 35.38 451 ALA A CA 1
ATOM 3472 C C . ALA A 1 454 ? -35.157 70.903 -20.471 1.00 37.37 451 ALA A C 1
ATOM 3473 O O . ALA A 1 454 ? -34.375 71.051 -19.560 1.00 38.98 451 ALA A O 1
ATOM 3475 N N . LEU A 1 455 ? -36.407 71.313 -20.384 1.00 34.62 452 LEU A N 1
ATOM 3476 C CA . LEU A 1 455 ? -36.863 72.048 -19.197 1.00 35.77 452 LEU A CA 1
ATOM 3477 C C . LEU A 1 455 ? -36.938 71.123 -17.965 1.00 38.46 452 LEU A C 1
ATOM 3478 O O . LEU A 1 455 ? -36.618 71.562 -16.864 1.00 38.77 452 LEU A O 1
ATOM 3483 N N . ALA A 1 456 ? -37.320 69.851 -18.141 1.00 36.58 453 ALA A N 1
ATOM 3484 C CA . ALA A 1 456 ? -37.244 68.840 -17.058 1.00 34.61 453 ALA A CA 1
ATOM 3485 C C . ALA A 1 456 ? -35.795 68.684 -16.584 1.00 36.90 453 ALA A C 1
ATOM 3486 O O . ALA A 1 456 ? -35.516 68.685 -15.383 1.00 35.78 453 ALA A O 1
ATOM 3488 N N . GLU A 1 457 ? -34.842 68.534 -17.520 1.00 34.18 454 GLU A N 1
ATOM 3489 C CA . GLU A 1 457 ? -33.437 68.418 -17.087 1.00 37.12 454 GLU A CA 1
ATOM 3490 C C . GLU A 1 457 ? -32.976 69.663 -16.341 1.00 39.44 454 GLU A C 1
ATOM 3491 O O . GLU A 1 457 ? -32.218 69.573 -15.379 1.00 37.80 454 GLU A O 1
ATOM 3497 N N . GLU A 1 458 ? -33.418 70.822 -16.745 1.00 37.98 455 GLU A N 1
ATOM 3498 C CA . GLU A 1 458 ? -33.036 72.040 -16.027 1.00 37.42 455 GLU A CA 1
ATOM 3499 C C . GLU A 1 458 ? -33.576 72.042 -14.557 1.00 40.79 455 GLU A C 1
ATOM 3500 O O . GLU A 1 458 ? -32.838 72.376 -13.646 1.00 40.55 455 GLU A O 1
ATOM 3506 N N . ILE A 1 459 ? -34.833 71.692 -14.316 1.00 37.59 456 ILE A N 1
ATOM 3507 C CA . ILE A 1 459 ? -35.310 71.637 -12.937 1.00 36.64 456 ILE A CA 1
ATOM 3508 C C . ILE A 1 459 ? -34.556 70.533 -12.136 1.00 40.45 456 ILE A C 1
ATOM 3509 O O . ILE A 1 459 ? -34.207 70.761 -10.996 1.00 38.93 456 ILE A O 1
ATOM 3514 N N . TYR A 1 460 ? -34.234 69.383 -12.730 1.00 35.94 457 TYR A N 1
ATOM 3515 C CA . TYR A 1 460 ? -33.460 68.382 -11.979 1.00 36.90 457 TYR A CA 1
ATOM 3516 C C . TYR A 1 460 ? -32.088 68.946 -11.561 1.00 40.39 457 TYR A C 1
ATOM 3517 O O . TYR A 1 460 ? -31.650 68.699 -10.435 1.00 38.96 457 TYR A O 1
ATOM 3526 N N . GLY A 1 461 ? -31.443 69.737 -12.439 1.00 37.22 458 GLY A N 1
ATOM 3527 C CA . GLY A 1 461 ? -30.144 70.313 -12.115 1.00 39.57 458 GLY A CA 1
ATOM 3528 C C . GLY A 1 461 ? -30.282 71.263 -10.929 1.00 40.62 458 GLY A C 1
ATOM 3529 O O . GLY A 1 461 ? -29.476 71.239 -10.022 1.00 40.64 458 GLY A O 1
ATOM 3530 N N A ARG A 1 462 ? -31.367 72.067 -10.907 0.49 38.37 459 ARG A N 1
ATOM 3531 N N B ARG A 1 462 ? -31.360 72.076 -10.922 0.51 38.33 459 ARG A N 1
ATOM 3532 C CA A ARG A 1 462 ? -31.648 72.997 -9.809 0.49 39.71 459 ARG A CA 1
ATOM 3533 C CA B ARG A 1 462 ? -31.671 73.000 -9.827 0.51 39.68 459 ARG A CA 1
ATOM 3534 C C A ARG A 1 462 ? -32.088 72.299 -8.531 0.49 44.19 459 ARG A C 1
ATOM 3535 C C B ARG A 1 462 ? -32.057 72.288 -8.536 0.51 44.32 459 ARG A C 1
ATOM 3536 O O A ARG A 1 462 ? -31.922 72.863 -7.464 0.49 44.56 459 ARG A O 1
ATOM 3537 O O B ARG A 1 462 ? -31.820 72.828 -7.471 0.51 44.90 459 ARG A O 1
ATOM 3552 N N . LEU A 1 463 ? -32.627 71.084 -8.606 1.00 40.52 460 LEU A N 1
ATOM 3553 C CA . LEU A 1 463 ? -33.057 70.350 -7.391 1.00 40.83 460 LEU A CA 1
ATOM 3554 C C . LEU A 1 463 ? -31.970 69.439 -6.864 1.00 41.01 460 LEU A C 1
ATOM 3555 O O . LEU A 1 463 ? -32.156 68.839 -5.796 1.00 39.80 460 LEU A O 1
ATOM 3560 N N . ASP A 1 464 ? -30.802 69.394 -7.525 1.00 39.22 461 ASP A N 1
ATOM 3561 C CA . ASP A 1 464 ? -29.781 68.454 -7.101 1.00 38.43 461 ASP A CA 1
ATOM 3562 C C . ASP A 1 464 ? -29.247 68.784 -5.688 1.00 43.30 461 ASP A C 1
ATOM 3563 O O . ASP A 1 464 ? -29.324 67.922 -4.816 1.00 41.77 461 ASP A O 1
ATOM 3568 N N . ALA A 1 465 ? -28.726 69.977 -5.460 1.00 43.29 462 ALA A N 1
ATOM 3569 C CA . ALA A 1 465 ? -28.155 70.315 -4.140 1.00 44.80 462 ALA A CA 1
ATOM 3570 C C . ALA A 1 465 ? -29.264 70.367 -3.059 1.00 47.60 462 ALA A C 1
ATOM 3571 O O . ALA A 1 465 ? -29.118 69.677 -2.036 1.00 43.84 462 ALA A O 1
ATOM 3573 N N . PRO A 1 466 ? -30.479 70.891 -3.379 1.00 44.62 463 PRO A N 1
ATOM 3574 C CA . PRO A 1 466 ? -31.585 70.817 -2.399 1.00 43.40 463 PRO A CA 1
ATOM 3575 C C . PRO A 1 466 ? -32.026 69.394 -2.063 1.00 43.77 463 PRO A C 1
ATOM 3576 O O . PRO A 1 466 ? -32.273 69.116 -0.900 1.00 43.18 463 PRO A O 1
ATOM 3580 N N . TYR A 1 467 ? -32.109 68.453 -3.052 1.00 40.80 464 TYR A N 1
ATOM 3581 C CA . TYR A 1 467 ? -32.503 67.073 -2.741 1.00 39.13 464 TYR A CA 1
ATOM 3582 C C . TYR A 1 467 ? -31.465 66.401 -1.811 1.00 41.25 464 TYR A C 1
ATOM 3583 O O . TYR A 1 467 ? -31.806 65.735 -0.853 1.00 41.56 464 TYR A O 1
ATOM 3592 N N . ARG A 1 468 ? -30.207 66.583 -2.100 1.00 40.80 465 ARG A N 1
ATOM 3593 C CA . ARG A 1 468 ? -29.139 65.966 -1.299 1.00 41.10 465 ARG A CA 1
ATOM 3594 C C . ARG A 1 468 ? -29.176 66.438 0.180 1.00 43.24 465 ARG A C 1
ATOM 3595 O O . ARG A 1 468 ? -28.958 65.625 1.107 1.00 45.16 465 ARG A O 1
ATOM 3603 N N . HIS A 1 469 ? -29.421 67.735 0.389 1.00 43.11 466 HIS A N 1
ATOM 3604 C CA . HIS A 1 469 ? -29.599 68.368 1.713 1.00 44.53 466 HIS A CA 1
ATOM 3605 C C . HIS A 1 469 ? -30.836 67.799 2.395 1.00 46.69 466 HIS A C 1
ATOM 3606 O O . HIS A 1 469 ? -30.807 67.520 3.577 1.00 41.79 466 HIS A O 1
ATOM 3613 N N . PHE A 1 470 ? -31.933 67.667 1.664 1.00 43.71 467 PHE A N 1
ATOM 3614 C CA . PHE A 1 470 ? -33.164 67.091 2.195 1.00 44.26 467 PHE A CA 1
ATOM 3615 C C . PHE A 1 470 ? -32.930 65.629 2.639 1.00 45.35 467 PHE A C 1
ATOM 3616 O O . PHE A 1 470 ? -33.290 65.251 3.749 1.00 42.29 467 PHE A O 1
ATOM 3624 N N . LEU A 1 471 ? -32.281 64.823 1.777 1.00 41.66 468 LEU A N 1
ATOM 3625 C CA . LEU A 1 471 ? -32.036 63.426 2.071 1.00 40.12 468 LEU A CA 1
ATOM 3626 C C . LEU A 1 471 ? -31.131 63.262 3.315 1.00 45.32 468 LEU A C 1
ATOM 3627 O O . LEU A 1 471 ? -31.464 62.491 4.233 1.00 44.65 468 LEU A O 1
ATOM 3632 N N . THR A 1 472 ? -30.036 64.048 3.388 1.00 41.41 469 THR A N 1
ATOM 3633 C CA . THR A 1 472 ? -29.132 64.033 4.568 1.00 43.68 469 THR A CA 1
ATOM 3634 C C . THR A 1 472 ? -29.900 64.385 5.842 1.00 46.37 469 THR A C 1
ATOM 3635 O O . THR A 1 472 ? -29.670 63.755 6.885 1.00 45.49 469 THR A O 1
ATOM 3639 N N . GLY A 1 473 ? -30.814 65.346 5.752 1.00 42.80 470 GLY A N 1
ATOM 3640 C CA . GLY A 1 473 ? -31.600 65.804 6.930 1.00 43.94 470 GLY A CA 1
ATOM 3641 C C . GLY A 1 473 ? -32.541 64.759 7.511 1.00 51.03 470 GLY A C 1
ATOM 3642 O O . GLY A 1 473 ? -32.877 64.827 8.693 1.00 53.70 470 GLY A O 1
ATOM 3643 N N . LEU A 1 474 ? -32.850 63.689 6.752 1.00 46.22 471 LEU A N 1
ATOM 3644 C CA . LEU A 1 474 ? -33.762 62.643 7.238 1.00 46.78 471 LEU A CA 1
ATOM 3645 C C . LEU A 1 474 ? -33.108 61.781 8.325 1.00 50.02 471 LEU A C 1
ATOM 3646 O O . LEU A 1 474 ? -33.816 61.165 9.094 1.00 53.07 471 LEU A O 1
ATOM 3651 N N . ALA A 1 475 ? -31.805 61.854 8.476 1.00 46.69 472 ALA A N 1
ATOM 3652 C CA . ALA A 1 475 ? -31.082 61.125 9.510 1.00 49.53 472 ALA A CA 1
ATOM 3653 C C . ALA A 1 475 ? -31.507 61.480 10.946 1.00 56.22 472 ALA A C 1
ATOM 3654 O O . ALA A 1 475 ? -31.391 60.633 11.847 1.00 57.99 472 ALA A O 1
ATOM 3656 N N . ASN A 1 476 ? -31.889 62.738 11.202 1.00 54.69 473 ASN A N 1
ATOM 3657 C CA . ASN A 1 476 ? -32.170 63.153 12.578 1.00 57.68 473 ASN A CA 1
ATOM 3658 C C . ASN A 1 476 ? -33.598 63.651 12.814 1.00 58.60 473 ASN A C 1
ATOM 3659 O O . ASN A 1 476 ? -33.803 64.480 13.698 1.00 61.16 473 ASN A O 1
ATOM 3664 N N . ILE A 1 477 ? -34.560 63.153 12.075 1.00 52.66 474 ILE A N 1
ATOM 3665 C CA . ILE A 1 477 ? -35.954 63.604 12.174 1.00 55.36 474 ILE A CA 1
ATOM 3666 C C . ILE A 1 477 ? -36.881 62.457 12.593 1.00 58.35 474 ILE A C 1
ATOM 3667 O O . ILE A 1 477 ? -36.848 61.369 12.007 1.00 56.85 474 ILE A O 1
ATOM 3672 N N . ASP A 1 478 ? -37.728 62.739 13.531 1.00 56.29 475 ASP A N 1
ATOM 3673 C CA . ASP A 1 478 ? -38.744 61.824 14.077 1.00 60.08 475 ASP A CA 1
ATOM 3674 C C . ASP A 1 478 ? -40.026 62.044 13.276 1.00 66.16 475 ASP A C 1
ATOM 3675 O O . ASP A 1 478 ? -40.414 61.161 12.525 1.00 69.45 475 ASP A O 1
ATOM 3680 N N . ASP A 1 479 ? -40.568 63.245 13.283 1.00 63.34 476 ASP A N 1
ATOM 3681 C CA . ASP A 1 479 ? -41.776 63.565 12.497 1.00 63.97 476 ASP A CA 1
ATOM 3682 C C . ASP A 1 479 ? -41.430 63.927 11.051 1.00 69.09 476 ASP A C 1
ATOM 3683 O O . ASP A 1 479 ? -41.178 65.084 10.725 1.00 69.44 476 ASP A O 1
ATOM 3688 N N . LEU A 1 480 ? -41.564 62.945 10.169 1.00 64.86 477 LEU A N 1
ATOM 3689 C CA . LEU A 1 480 ? -41.205 63.065 8.765 1.00 61.80 477 LEU A CA 1
ATOM 3690 C C . LEU A 1 480 ? -42.252 63.840 7.946 1.00 64.02 477 LEU A C 1
ATOM 3691 O O . LEU A 1 480 ? -42.017 64.092 6.779 1.00 61.26 477 LEU A O 1
ATOM 3696 N N . GLU A 1 481 ? -43.359 64.284 8.542 1.00 62.81 478 GLU A N 1
ATOM 3697 C CA . GLU A 1 481 ? -44.318 65.112 7.806 1.00 61.87 478 GLU A CA 1
ATOM 3698 C C . GLU A 1 481 ? -43.726 66.529 7.527 1.00 60.14 478 GLU A C 1
ATOM 3699 O O . GLU A 1 481 ? -44.083 67.172 6.557 1.00 56.51 478 GLU A O 1
ATOM 3705 N N . ARG A 1 482 ? -42.808 66.994 8.367 1.00 57.73 479 ARG A N 1
ATOM 3706 C CA . ARG A 1 482 ? -42.182 68.312 8.222 1.00 57.44 479 ARG A CA 1
ATOM 3707 C C . ARG A 1 482 ? -41.267 68.363 6.995 1.00 57.15 479 ARG A C 1
ATOM 3708 O O . ARG A 1 482 ? -41.529 69.175 6.118 1.00 54.96 479 ARG A O 1
ATOM 3716 N N . PRO A 1 483 ? -40.267 67.477 6.818 1.00 53.50 480 PRO A N 1
ATOM 3717 C CA . PRO A 1 483 ? -39.447 67.569 5.604 1.00 52.48 480 PRO A CA 1
ATOM 3718 C C . PRO A 1 483 ? -40.261 67.320 4.310 1.00 54.82 480 PRO A C 1
ATOM 3719 O O . PRO A 1 483 ? -39.923 67.847 3.256 1.00 53.21 480 PRO A O 1
ATOM 3723 N N . ARG A 1 484 ? -41.349 66.545 4.407 1.00 52.23 481 ARG A N 1
ATOM 3724 C CA . ARG A 1 484 ? -42.286 66.283 3.295 1.00 50.90 481 ARG A CA 1
ATOM 3725 C C . ARG A 1 484 ? -42.910 67.631 2.868 1.00 53.66 481 ARG A C 1
ATOM 3726 O O . ARG A 1 484 ? -42.807 68.010 1.704 1.00 51.64 481 ARG A O 1
ATOM 3734 N N . ALA A 1 485 ? -43.429 68.422 3.844 1.00 53.86 482 ALA A N 1
ATOM 3735 C CA . ALA A 1 485 ? -43.979 69.752 3.571 1.00 53.62 482 ALA A CA 1
ATOM 3736 C C . ALA A 1 485 ? -42.872 70.749 3.092 1.00 54.91 482 ALA A C 1
ATOM 3737 O O . ALA A 1 485 ? -43.100 71.525 2.146 1.00 51.82 482 ALA A O 1
ATOM 3739 N N . GLU A 1 486 ? -41.674 70.700 3.676 1.00 50.75 483 GLU A N 1
ATOM 3740 C CA . GLU A 1 486 ? -40.570 71.571 3.218 1.00 50.17 483 GLU A CA 1
ATOM 3741 C C . GLU A 1 486 ? -40.159 71.311 1.792 1.00 52.78 483 GLU A C 1
ATOM 3742 O O . GLU A 1 486 ? -39.953 72.253 1.025 1.00 52.08 483 GLU A O 1
ATOM 3748 N N . TRP A 1 487 ? -40.007 70.032 1.441 1.00 46.73 484 TRP A N 1
ATOM 3749 C CA . TRP A 1 487 ? -39.602 69.683 0.095 1.00 45.91 484 TRP A CA 1
ATOM 3750 C C . TRP A 1 487 ? -40.703 70.144 -0.927 1.00 47.42 484 TRP A C 1
ATOM 3751 O O . TRP A 1 487 ? -40.379 70.676 -1.990 1.00 44.24 484 TRP A O 1
ATOM 3762 N N . ALA A 1 488 ? -41.976 69.972 -0.566 1.00 45.91 485 ALA A N 1
ATOM 3763 C CA . ALA A 1 488 ? -43.089 70.371 -1.435 1.00 46.74 485 ALA A CA 1
ATOM 3764 C C . ALA A 1 488 ? -42.998 71.864 -1.788 1.00 53.46 485 ALA A C 1
ATOM 3765 O O . ALA A 1 488 ? -43.130 72.238 -2.952 1.00 54.57 485 ALA A O 1
ATOM 3767 N N . ALA A 1 489 ? -42.842 72.709 -0.780 1.00 52.51 486 ALA A N 1
ATOM 3768 C CA . ALA A 1 489 ? -42.711 74.155 -0.996 1.00 53.07 486 ALA A CA 1
ATOM 3769 C C . ALA A 1 489 ? -41.423 74.511 -1.777 1.00 54.67 486 ALA A C 1
ATOM 3770 O O . ALA A 1 489 ? -41.453 75.427 -2.588 1.00 55.04 486 ALA A O 1
ATOM 3772 N N . LEU A 1 490 ? -40.283 73.858 -1.502 1.00 50.79 487 LEU A N 1
ATOM 3773 C CA . LEU A 1 490 ? -39.048 74.147 -2.252 1.00 48.85 487 LEU A CA 1
ATOM 3774 C C . LEU A 1 490 ? -39.228 73.808 -3.752 1.00 50.25 487 LEU A C 1
ATOM 3775 O O . LEU A 1 490 ? -38.970 74.639 -4.625 1.00 47.44 487 LEU A O 1
ATOM 3780 N N . VAL A 1 491 ? -39.762 72.637 -4.052 1.00 46.87 488 VAL A N 1
ATOM 3781 C CA . VAL A 1 491 ? -39.921 72.235 -5.455 1.00 43.10 488 VAL A CA 1
ATOM 3782 C C . VAL A 1 491 ? -40.891 73.170 -6.189 1.00 48.11 488 VAL A C 1
ATOM 3783 O O . VAL A 1 491 ? -40.605 73.548 -7.321 1.00 43.70 488 VAL A O 1
ATOM 3787 N N . GLU A 1 492 ? -41.995 73.559 -5.549 1.00 47.65 489 GLU A N 1
ATOM 3788 C CA . GLU A 1 492 ? -42.942 74.489 -6.184 1.00 48.94 489 GLU A CA 1
ATOM 3789 C C . GLU A 1 492 ? -42.295 75.819 -6.522 1.00 50.36 489 GLU A C 1
ATOM 3790 O O . GLU A 1 492 ? -42.576 76.367 -7.587 1.00 48.26 489 GLU A O 1
ATOM 3796 N N . ALA A 1 493 ? -41.537 76.377 -5.563 1.00 49.32 490 ALA A N 1
ATOM 3797 C CA . ALA A 1 493 ? -40.832 77.649 -5.737 1.00 49.56 490 ALA A CA 1
ATOM 3798 C C . ALA A 1 493 ? -39.826 77.560 -6.901 1.00 52.54 490 ALA A C 1
ATOM 3799 O O . ALA A 1 493 ? -39.800 78.453 -7.738 1.00 51.72 490 ALA A O 1
ATOM 3801 N N . VAL A 1 494 ? -39.089 76.455 -7.027 1.00 48.41 491 VAL A N 1
ATOM 3802 C CA . VAL A 1 494 ? -38.155 76.300 -8.138 1.00 44.14 491 VAL A CA 1
ATOM 3803 C C . VAL A 1 494 ? -38.956 76.173 -9.435 1.00 45.32 491 VAL A C 1
ATOM 3804 O O . VAL A 1 494 ? -38.654 76.862 -10.401 1.00 42.67 491 VAL A O 1
ATOM 3808 N N . ALA A 1 495 ? -40.034 75.382 -9.429 1.00 42.68 492 ALA A N 1
ATOM 3809 C CA . ALA A 1 495 ? -40.823 75.158 -10.655 1.00 40.65 492 ALA A CA 1
ATOM 3810 C C . ALA A 1 495 ? -41.504 76.435 -11.134 1.00 46.63 492 ALA A C 1
ATOM 3811 O O . ALA A 1 495 ? -41.470 76.717 -12.331 1.00 44.70 492 ALA A O 1
ATOM 3813 N N . ARG A 1 496 ? -42.008 77.273 -10.210 1.00 48.69 493 ARG A N 1
ATOM 3814 C CA . ARG A 1 496 ? -42.638 78.554 -10.608 1.00 50.03 493 ARG A CA 1
ATOM 3815 C C . ARG A 1 496 ? -41.613 79.571 -11.109 1.00 51.98 493 ARG A C 1
ATOM 3816 O O . ARG A 1 496 ? -41.927 80.352 -11.986 1.00 52.19 493 ARG A O 1
ATOM 3824 N N . ASP A 1 497 ? -40.404 79.580 -10.572 1.00 48.24 494 ASP A N 1
ATOM 3825 C CA . ASP A 1 497 ? -39.351 80.458 -11.089 1.00 50.49 494 ASP A CA 1
ATOM 3826 C C . ASP A 1 497 ? -39.006 80.104 -12.548 1.00 51.43 494 ASP A C 1
ATOM 3827 O O . ASP A 1 497 ? -38.863 80.989 -13.408 1.00 49.08 494 ASP A O 1
ATOM 3832 N N . LEU A 1 498 ? -38.844 78.793 -12.828 1.00 45.90 495 LEU A N 1
ATOM 3833 C CA . LEU A 1 498 ? -38.575 78.379 -14.196 1.00 44.53 495 LEU A CA 1
ATOM 3834 C C . LEU A 1 498 ? -39.747 78.677 -15.096 1.00 47.68 495 LEU A C 1
ATOM 3835 O O . LEU A 1 498 ? -39.550 79.143 -16.214 1.00 46.03 495 LEU A O 1
ATOM 3840 N N . ALA A 1 499 ? -40.971 78.438 -14.616 1.00 44.92 496 ALA A N 1
ATOM 3841 C CA . ALA A 1 499 ? -42.161 78.710 -15.437 1.00 45.27 496 ALA A CA 1
ATOM 3842 C C . ALA A 1 499 ? -42.277 80.214 -15.767 1.00 50.01 496 ALA A C 1
ATOM 3843 O O . ALA A 1 499 ? -42.481 80.581 -16.917 1.00 48.40 496 ALA A O 1
ATOM 3845 N N . SER A 1 500 ? -42.028 81.093 -14.772 1.00 50.02 497 SER A N 1
ATOM 3846 C CA . SER A 1 500 ? -42.064 82.549 -14.999 1.00 48.93 497 SER A CA 1
ATOM 3847 C C . SER A 1 500 ? -41.023 82.995 -16.029 1.00 52.47 497 SER A C 1
ATOM 3848 O O . SER A 1 500 ? -41.350 83.791 -16.917 1.00 51.91 497 SER A O 1
ATOM 3851 N N . ARG A 1 501 ? -39.795 82.470 -15.951 1.00 48.37 498 ARG A N 1
ATOM 3852 C CA . ARG A 1 501 ? -38.788 82.835 -16.954 1.00 51.00 498 ARG A CA 1
ATOM 3853 C C . ARG A 1 501 ? -39.225 82.428 -18.387 1.00 54.89 498 ARG A C 1
ATOM 3854 O O . ARG A 1 501 ? -39.143 83.221 -19.324 1.00 55.58 498 ARG A O 1
ATOM 3862 N N . GLU A 1 502 ? -39.707 81.221 -18.539 1.00 48.78 499 GLU A N 1
ATOM 3863 C CA . GLU A 1 502 ? -40.140 80.723 -19.869 1.00 46.69 499 GLU A CA 1
ATOM 3864 C C . GLU A 1 502 ? -41.335 81.477 -20.428 1.00 50.60 499 GLU A C 1
ATOM 3865 O O . GLU A 1 502 ? -41.351 81.799 -21.616 1.00 49.71 499 GLU A O 1
ATOM 3871 N N . LEU A 1 503 ? -42.332 81.784 -19.572 1.00 47.86 500 LEU A N 1
ATOM 3872 C CA . LEU A 1 503 ? -43.495 82.546 -20.001 1.00 48.34 500 LEU A CA 1
ATOM 3873 C C . LEU A 1 503 ? -43.090 83.948 -20.442 1.00 53.67 500 LEU A C 1
ATOM 3874 O O . LEU A 1 503 ? -43.580 84.432 -21.446 1.00 50.68 500 LEU A O 1
ATOM 3879 N N . ALA A 1 504 ? -42.160 84.576 -19.748 1.00 53.63 501 ALA A N 1
ATOM 3880 C CA . ALA A 1 504 ? -41.732 85.939 -20.112 1.00 56.01 501 ALA A CA 1
ATOM 3881 C C . ALA A 1 504 ? -40.992 85.981 -21.479 1.00 58.26 501 ALA A C 1
ATOM 3882 O O . ALA A 1 504 ? -40.859 87.037 -22.058 1.00 56.93 501 ALA A O 1
ATOM 3884 N N . GLN A 1 505 ? -40.490 84.860 -21.973 1.00 52.98 502 GLN A N 1
ATOM 3885 C CA . GLN A 1 505 ? -39.794 84.805 -23.264 1.00 53.06 502 GLN A CA 1
ATOM 3886 C C . GLN A 1 505 ? -40.734 84.584 -24.454 1.00 54.58 502 GLN A C 1
ATOM 3887 O O . GLN A 1 505 ? -40.268 84.641 -25.586 1.00 55.15 502 GLN A O 1
ATOM 3893 N N . LEU A 1 506 ? -42.030 84.329 -24.222 1.00 48.05 503 LEU A N 1
ATOM 3894 C CA . LEU A 1 506 ? -42.965 84.069 -25.330 1.00 46.95 503 LEU A CA 1
ATOM 3895 C C . LEU A 1 506 ? -43.157 85.274 -26.193 1.00 51.85 503 LEU A C 1
ATOM 3896 O O . LEU A 1 506 ? -43.285 86.367 -25.675 1.00 51.95 503 LEU A O 1
ATOM 3901 N N . ALA A 1 507 ? -43.156 85.066 -27.512 1.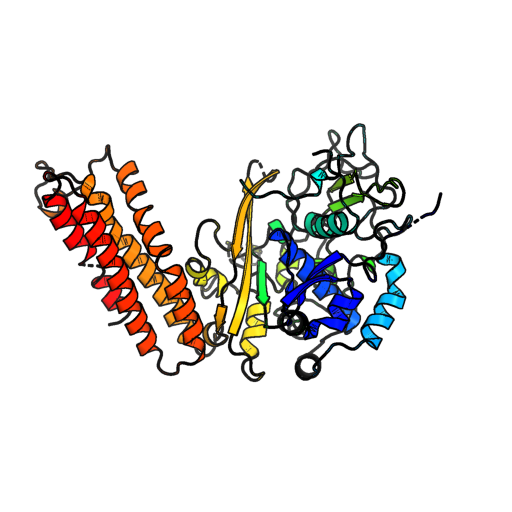00 50.81 504 ALA A N 1
ATOM 3902 C CA . ALA A 1 507 ? -43.487 86.071 -28.492 1.00 52.75 504 ALA A CA 1
ATOM 3903 C C . ALA A 1 507 ? -44.926 86.520 -28.253 1.00 54.13 504 ALA A C 1
ATOM 3904 O O . ALA A 1 507 ? -45.736 85.698 -27.780 1.00 48.74 504 ALA A O 1
ATOM 3906 N N . PRO A 1 508 ? -45.311 87.747 -28.655 1.00 55.20 505 PRO A N 1
ATOM 3907 C CA . PRO A 1 508 ? -46.722 88.194 -28.451 1.00 55.28 505 PRO A CA 1
ATOM 3908 C C . PRO A 1 508 ? -47.837 87.294 -29.043 1.00 56.90 505 PRO A C 1
ATOM 3909 O O . PRO A 1 508 ? -48.854 87.087 -28.409 1.00 55.71 505 PRO A O 1
ATOM 3913 N N . ALA A 1 509 ? -47.638 86.695 -30.202 1.00 52.69 506 ALA A N 1
ATOM 3914 C CA . ALA A 1 509 ? -48.648 85.814 -30.782 1.00 49.86 506 ALA A CA 1
ATOM 3915 C C . ALA A 1 509 ? -48.765 84.468 -30.032 1.00 50.17 506 ALA A C 1
ATOM 3916 O O . ALA A 1 509 ? -49.684 83.695 -30.310 1.00 48.53 506 ALA A O 1
ATOM 3918 N N . GLN A 1 510 ? -47.843 84.173 -29.071 1.00 46.31 507 GLN A N 1
ATOM 3919 C CA . GLN A 1 510 ? -47.909 82.972 -28.229 1.00 43.52 507 GLN A CA 1
ATOM 3920 C C . GLN A 1 510 ? -48.388 83.330 -26.829 1.00 46.40 507 GLN A C 1
ATOM 3921 O O . GLN A 1 510 ? -48.437 82.431 -25.986 1.00 44.84 507 GLN A O 1
ATOM 3927 N N . ALA A 1 511 ? -48.972 84.540 -26.626 1.00 47.68 508 ALA A N 1
ATOM 3928 C CA . ALA A 1 511 ? -49.520 84.925 -25.303 1.00 49.09 508 ALA A CA 1
ATOM 3929 C C . ALA A 1 511 ? -50.595 83.920 -24.836 1.00 50.16 508 ALA A C 1
ATOM 3930 O O . ALA A 1 511 ? -50.610 83.497 -23.699 1.00 48.78 508 ALA A O 1
ATOM 3932 N N . PHE A 1 512 ? -51.473 83.516 -25.745 1.00 44.76 509 PHE A N 1
ATOM 3933 C CA . PHE A 1 512 ? -52.560 82.590 -25.458 1.00 42.92 509 PHE A CA 1
ATOM 3934 C C . PHE A 1 512 ? -52.011 81.246 -24.955 1.00 46.88 509 PHE A C 1
ATOM 3935 O O . PHE A 1 512 ? -52.613 80.609 -24.091 1.00 43.64 509 PHE A O 1
ATOM 3943 N N . ALA A 1 513 ? -50.836 80.841 -25.491 1.00 43.65 510 ALA A N 1
ATOM 3944 C CA . ALA A 1 513 ? -50.172 79.581 -25.197 1.00 42.11 510 ALA A CA 1
ATOM 3945 C C . ALA A 1 513 ? -49.546 79.637 -23.829 1.00 47.07 510 ALA A C 1
ATOM 3946 O O . ALA A 1 513 ? -49.564 78.642 -23.101 1.00 44.15 510 ALA A O 1
ATOM 3948 N N . GLY A 1 514 ? -49.089 80.820 -23.426 1.00 46.61 511 GLY A N 1
ATOM 3949 C CA . GLY A 1 514 ? -48.602 81.032 -22.067 1.00 46.42 511 GLY A CA 1
ATOM 3950 C C . GLY A 1 514 ? -49.707 80.927 -21.042 1.00 49.61 511 GLY A C 1
ATOM 3951 O O . GLY A 1 514 ? -49.522 80.354 -19.967 1.00 48.56 511 GLY A O 1
ATOM 3952 N N . VAL A 1 515 ? -50.883 81.445 -21.369 1.00 48.81 512 VAL A N 1
ATOM 3953 C CA . VAL A 1 515 ? -52.058 81.382 -20.474 1.00 49.38 512 VAL A CA 1
ATOM 3954 C C . VAL A 1 515 ? -52.482 79.896 -20.312 1.00 50.88 512 VAL A C 1
ATOM 3955 O O . VAL A 1 515 ? -52.549 79.388 -19.199 1.00 47.84 512 VAL A O 1
ATOM 3959 N N . ALA A 1 516 ? -52.651 79.179 -21.432 1.00 48.35 513 ALA A N 1
ATOM 3960 C CA . ALA A 1 516 ? -53.058 77.765 -21.379 1.00 46.99 513 ALA A CA 1
ATOM 3961 C C . ALA A 1 516 ? -51.980 76.911 -20.681 1.00 47.92 513 ALA A C 1
ATOM 3962 O O . ALA A 1 516 ? -52.295 76.075 -19.861 1.00 45.88 513 ALA A O 1
ATOM 3964 N N . GLY A 1 517 ? -50.734 77.113 -21.064 1.00 44.01 514 GLY A N 1
ATOM 3965 C CA . GLY A 1 517 ? -49.590 76.395 -20.532 1.00 43.30 514 GLY A CA 1
ATOM 3966 C C . GLY A 1 517 ? -49.400 76.574 -19.038 1.00 44.47 514 GLY A C 1
ATOM 3967 O O . GLY A 1 517 ? -49.270 75.588 -18.313 1.00 43.22 514 GLY A O 1
ATOM 3968 N N . GLU A 1 518 ? -49.454 77.818 -18.565 1.00 42.24 515 GLU A N 1
ATOM 3969 C CA . GLU A 1 518 ? -49.338 78.101 -17.142 1.00 44.15 515 GLU A CA 1
ATOM 3970 C C . GLU A 1 518 ? -50.493 77.431 -16.364 1.00 48.14 515 GLU A C 1
ATOM 3971 O O . GLU A 1 518 ? -50.259 76.879 -15.284 1.00 48.57 515 GLU A O 1
ATOM 3977 N N . ASP A 1 519 ? -51.719 77.479 -16.901 1.00 43.89 516 ASP A N 1
ATOM 3978 C CA . ASP A 1 519 ? -52.894 76.893 -16.220 1.00 45.18 516 ASP A CA 1
ATOM 3979 C C . ASP A 1 519 ? -52.747 75.382 -16.090 1.00 48.44 516 ASP A C 1
ATOM 3980 O O . ASP A 1 519 ? -52.968 74.849 -15.017 1.00 48.24 516 ASP A O 1
ATOM 3985 N N . ARG A 1 520 ? -52.318 74.705 -17.169 1.00 44.32 517 ARG A N 1
ATOM 3986 C CA . ARG A 1 520 ? -52.084 73.260 -17.166 1.00 43.34 517 ARG A CA 1
ATOM 3987 C C . ARG A 1 520 ? -50.953 72.893 -16.190 1.00 44.37 517 ARG A C 1
ATOM 3988 O O . ARG A 1 520 ? -51.075 71.936 -15.467 1.00 45.10 517 ARG A O 1
ATOM 3996 N N . PHE A 1 521 ? -49.865 73.633 -16.204 1.00 43.90 518 PHE A N 1
ATOM 3997 C CA . PHE A 1 521 ? -48.711 73.446 -15.287 1.00 44.72 518 PHE A CA 1
ATOM 3998 C C . PHE A 1 521 ? -49.188 73.560 -13.824 1.00 48.44 518 PHE A C 1
ATOM 3999 O O . PHE A 1 521 ? -48.940 72.677 -12.987 1.00 46.95 518 PHE A O 1
ATOM 4007 N N . ARG A 1 522 ? -49.885 74.634 -13.530 1.00 47.25 519 ARG A N 1
ATOM 4008 C CA . ARG A 1 522 ? -50.333 74.895 -12.163 1.00 49.40 519 ARG A CA 1
ATOM 4009 C C . ARG A 1 522 ? -51.360 73.820 -11.663 1.00 52.43 519 ARG A C 1
ATOM 4010 O O . ARG A 1 522 ? -51.274 73.402 -10.493 1.00 52.41 519 ARG A O 1
ATOM 4018 N N . ARG A 1 523 ? -52.269 73.340 -12.535 1.00 49.04 520 ARG A N 1
ATOM 4019 C CA . ARG A 1 523 ? -53.231 72.310 -12.140 1.00 51.83 520 ARG A CA 1
ATOM 4020 C C . ARG A 1 523 ? -52.518 70.963 -11.889 1.00 52.07 520 ARG A C 1
ATOM 4021 O O . ARG A 1 523 ? -52.866 70.249 -10.956 1.00 49.76 520 ARG A O 1
ATOM 4045 N N . LEU A 1 525 ? -49.311 70.491 -11.103 1.00 48.42 522 LEU A N 1
ATOM 4046 C CA . LEU A 1 525 ? -48.461 70.674 -9.931 1.00 47.06 522 LEU A CA 1
ATOM 4047 C C . LEU A 1 525 ? -49.290 70.570 -8.628 1.00 52.01 522 LEU A C 1
ATOM 4048 O O . LEU A 1 525 ? -48.873 69.874 -7.713 1.00 52.42 522 LEU A O 1
ATOM 4053 N N . ALA A 1 526 ? -50.479 71.203 -8.589 1.00 52.36 523 ALA A N 1
ATOM 4054 C CA . ALA A 1 526 ? -51.401 71.167 -7.455 1.00 53.81 523 ALA A CA 1
ATOM 4055 C C . ALA A 1 526 ? -51.848 69.723 -7.178 1.00 58.89 523 ALA A C 1
ATOM 4056 O O . ALA A 1 526 ? -51.809 69.281 -6.033 1.00 60.08 523 ALA A O 1
ATOM 4058 N N . ARG A 1 527 ? -52.196 68.968 -8.238 1.00 54.38 524 ARG A N 1
ATOM 4059 C CA . ARG A 1 527 ? -52.578 67.569 -8.094 1.00 54.90 524 ARG A CA 1
ATOM 4060 C C . ARG A 1 527 ? -51.424 66.742 -7.513 1.00 55.04 524 ARG A C 1
ATOM 4061 O O . ARG A 1 527 ? -51.639 65.929 -6.608 1.00 52.66 524 ARG A O 1
ATOM 4069 N N . ALA A 1 528 ? -50.212 66.916 -8.033 1.00 49.11 525 ALA A N 1
ATOM 4070 C CA . ALA A 1 528 ? -49.077 66.154 -7.515 1.00 48.26 525 ALA A CA 1
ATOM 4071 C C . ALA A 1 528 ? -48.769 66.540 -6.041 1.00 53.88 525 ALA A C 1
ATOM 4072 O O . ALA A 1 528 ? -48.414 65.693 -5.232 1.00 54.53 525 ALA A O 1
ATOM 4074 N N . ARG A 1 529 ? -48.833 67.825 -5.749 1.00 51.25 526 ARG A N 1
ATOM 4075 C CA . ARG A 1 529 ? -48.623 68.402 -4.415 1.00 54.99 526 ARG A CA 1
ATOM 4076 C C . ARG A 1 529 ? -49.612 67.797 -3.374 1.00 62.94 526 ARG A C 1
ATOM 4077 O O . ARG A 1 529 ? -49.216 67.448 -2.272 1.00 65.11 526 ARG A O 1
ATOM 4085 N N . ASN A 1 530 ? -50.876 67.627 -3.770 1.00 58.36 527 ASN A N 1
ATOM 4086 C CA . ASN A 1 530 ? -51.884 67.047 -2.881 1.00 62.41 527 ASN A CA 1
ATOM 4087 C C . ASN A 1 530 ? -51.553 65.558 -2.607 1.00 64.65 527 ASN A C 1
ATOM 4088 O O . ASN A 1 530 ? -51.633 65.144 -1.470 1.00 64.20 527 ASN A O 1
ATOM 4093 N N . GLU A 1 531 ? -51.064 64.815 -3.600 1.00 60.57 528 GLU A N 1
ATOM 4094 C CA . GLU A 1 531 ? -50.663 63.422 -3.424 1.00 61.50 528 GLU A CA 1
ATOM 4095 C C . GLU A 1 531 ? -49.397 63.310 -2.553 1.00 61.41 528 GLU A C 1
ATOM 4096 O O . GLU A 1 531 ? -49.251 62.345 -1.799 1.00 61.22 528 GLU A O 1
ATOM 4102 N N . PHE A 1 532 ? -48.488 64.277 -2.651 1.00 55.46 529 PHE A N 1
ATOM 4103 C CA . PHE A 1 532 ? -47.234 64.206 -1.928 1.00 53.18 529 PHE A CA 1
ATOM 4104 C C . PHE A 1 532 ? -47.342 64.703 -0.489 1.00 59.25 529 PHE A C 1
ATOM 4105 O O . PHE A 1 532 ? -46.869 64.037 0.420 1.00 57.58 529 PHE A O 1
ATOM 4113 N N . SER A 1 533 ? -47.896 65.904 -0.313 1.00 58.37 530 SER A N 1
ATOM 4114 C CA . SER A 1 533 ? -47.976 66.592 0.971 1.00 60.02 530 SER A CA 1
ATOM 4115 C C . SER A 1 533 ? -49.392 67.229 1.090 1.00 69.24 530 SER A C 1
ATOM 4116 O O . SER A 1 533 ? -49.589 68.423 0.823 1.00 68.58 530 SER A O 1
ATOM 4119 N N . PRO A 1 534 ? -50.393 66.365 1.391 1.00 69.89 531 PRO A N 1
ATOM 4120 C CA . PRO A 1 534 ? -51.787 66.819 1.502 1.00 77.14 531 PRO A CA 1
ATOM 4121 C C . PRO A 1 534 ? -51.974 68.059 2.394 1.00 119.93 531 PRO A C 1
ATOM 4122 O O . PRO A 1 534 ? -51.503 68.070 3.536 1.00 89.93 531 PRO A O 1
#

Solvent-accessible surface area: 23773 Å² total

Secondary structure (DSSP, 8-state):
-----BTTTS--EEEEETTS-EEEE-HHHHHHTGGGEEEE--SSTTHHHHHHHHHHHHHHHHHT---SHHHHHHHHHSSS--HHHHHHHHHHHGGG-BTT-SSS-TTS-TT--BSSSS--EEGGGGS--------PBPHHHHHHHHHHHHHH--TT--BPBTT-TT-BTTB-PPPPPHHHHS-EEEEE-SSHHHHHHHH---TT-TTT----TT---GGGSPPP-S------SSHHHHTT---EEEEEEEEEETTEEEEEEEEEEE-PPP-HHHHHHH-TT--B--EEETTEEE--B--PPTTS-GGGGHHHHHT-STT-B--HHHHHHHT-GGGT--EEEEEEEEEEEE---EEEEEEEEEEEEEHHHH-SSSTHHHHHHHHHHHHHHHHHHHTHHHHTGGG-EE-TTSSSHHHHEE--GGGHHHHHHHHHHHHHHHHHHHHHHHHHHHHHGGG-S-THHHHHHHHHHHHHHHHHHHHHHHHT--GGGHHHHHHHHHHHH--HHHHHHH--

Foldseek 3Di:
DDAWDQQQADFQFWFAFPVGDTGTGGLLCCQQCQLRTQTGDDDDFLLRLLVLLLNLLVVCVLLVFPQDDVSLVVLLPDRGDDSVSSVVVCVVQSLQRTCRNCPRHHLAANPKDFQDPDQKAWLCVLDDDALVHQDWAASSRSVSSSSSCQAAPFQQLFGAIHPAVCQDPRTHTAHGGNNQFFWFKAWRDRTSSVRSSLQRQHCVPQQAAHDHNPQAAQSVDDDDHRYAEDEHNASSHVSRDSQWHKDFDWDCDPNGITTTIMRIGGHYDYPPVNCVSHFQGWKWFDDDDPPDDDIGTQHQDFPAARLLVVCSQLQPDPRIGHRSSLVRSLPCVVVVDFWTKMWIKYFDPPPSNRTNTIHTDIAIATSLLNHPVDNPLVVLSVLLSVLLQLLLQLLLLLQLLLQWAQQPVDDDRLVSTGRDPVCVVVSVVSSVVSSVVLSVVCNVVSRVLRNVSSPDDPPLVSLVVSLVVSVVSSVVSSVVSLVPHDVVSVVSNVSSVVSSVVSVVSSVVRRD

Organism: Acidimicrobium ferrooxidans (strain DSM 10331 / JCM 15462 / NBRC 103882 / ICP) (NCBI:txid525909)